Protein AF-A0A8C1ZQM3-F1 (afdb_monomer)

Solvent-accessible surface area (backbone atoms only — not comparable to full-atom values): 36961 Å² total; per-residue (Å²): 144,88,81,84,87,76,82,89,84,79,81,83,78,70,90,60,76,82,54,50,60,44,70,59,53,58,48,53,50,50,54,50,51,52,51,52,50,52,50,52,51,52,51,50,51,58,50,52,68,66,66,69,78,52,94,78,53,50,71,60,54,49,48,52,47,50,52,49,49,50,50,53,49,50,52,48,51,48,51,48,48,52,44,51,59,52,58,71,72,71,83,83,91,81,81,85,85,90,83,89,83,83,84,90,84,78,71,68,60,57,58,52,50,51,50,52,52,50,49,53,52,50,50,51,50,53,58,53,57,70,71,70,75,85,83,90,62,77,63,56,58,53,48,52,50,49,48,50,50,48,50,54,51,50,54,49,51,49,52,49,54,73,68,45,85,76,72,59,60,62,52,51,49,50,48,50,47,50,52,48,45,54,52,47,48,53,48,50,57,50,52,73,72,53,80,88,85,89,86,89,87,85,61,76,63,58,57,52,50,51,48,53,51,52,54,48,55,56,73,72,54,76,59,66,70,61,51,50,50,50,49,51,52,52,51,52,50,51,56,47,51,53,49,53,50,49,52,50,49,51,52,48,51,51,50,50,53,51,49,58,74,67,50,79,87,79,86,77,85,87,79,89,80,85,88,86,88,84,88,89,78,92,85,89,88,88,82,91,87,79,88,83,88,72,98,69,89,72,52,72,63,57,55,48,50,54,48,49,49,52,49,50,50,50,50,51,51,48,51,51,50,49,50,52,50,49,48,52,50,49,50,56,64,64,43,88,78,72,72,56,68,68,59,52,50,51,50,50,50,51,51,52,50,50,49,56,46,52,51,51,52,51,51,54,52,47,55,51,49,52,51,52,50,53,52,50,55,51,53,52,52,52,50,53,49,54,60,67,55,28,47,52,58,69,57,52,50,51,50,50,52,50,51,54,49,52,52,48,53,52,50,51,52,52,50,53,52,50,52,52,50,52,52,51,53,48,52,51,52,50,52,51,49,50,51,52,50,50,57,57,69,56,34,68,65,56,55,48,50,51,51,51,50,53,51,50,49,52,52,50,53,52,50,51,51,52,51,50,50,52,50,48,53,52,50,53,52,48,52,53,48,52,52,51,51,51,53,48,53,52,52,52,47,51,51,52,50,55,50,48,54,50,51,51,48,53,50,53,52,52,48,51,51,49,51,49,52,51,50,51,50,50,55,48,50,53,50,48,52,51,49,53,51,51,49,49,50,48,52,50,50,48,50,48,51,47,49,52,53,43,53,60,47,71,74,54,90,84,84,90,78,86,80,82,86,79,92,81,87,62,72,66,60,59,47,50,52,51,51,50,50,50,51,52,51,50,51,51,52,50,49,52,53,50,49,52,49,52,51,49,51,50,51,51,52,51,51,32,41,73,73,73,52,64,58,65,69,59,51,50,50,53,48,48,52,49,54,54,63,59,62,72,75,116

InterPro domains:
  IPR042420 Ankycorbin/UACA [PTHR24129] (107-630)

Sequence (634 aa):
MLEMFEKDDTDMQSSGPDFVPTTQYESLRREFEELQEKYSRAQASTEASSIAEDPGSEEKDQKALEEQLAQSQAELEELKEQMRLGVYSVEEAGVKPEGGFKSPEEGANLENQQLRARVQELEVELASKKTDGEGLSEGDNDTIQQLKQRVTELEAALQDREKGKEGDKENETVVSLKKRVEELEKALEQRKTSGHEEGEGTPVNGLQARVEELEWALKESVPRGKFEEVQVTLGLQLNQLDRERAEVATRLNKALLELERLRPSSHTGEDEDYEDPSESSEVSIASEHSLHLSPGGRTLEAIQEELEVARQEAAQALDSLCDERESRAQDALQLRDAVPLVKHQEVLSAVAQQLAQTEKELQAERALREKAQTELTRLESELQAVQKDSVSKQEHDKVKEELERSLEESRQSARAAQESLSEKETELKELRSQKALEQGLVSKEDHEAQRLSLQAEINTLTAQLGDLARKHEKTCTEVFQVQREALFNKSERQVAESQLETVKKQLADLQAESTHIHQLHQDIQDSQGLIKEKDRKITELSKEVFRLKEALGALTPPLGRSPSPPSSGIPGQQLALQNRVTTLTQQLQDWERKHKAVVSIYRSHLLAAVQGRMDEEVQALLLQILRISQKGQN

Radius of gyration: 103.71 Å; Cα contacts (8 Å, |Δi|>4): 33; chains: 1; bounding box: 229×121×296 Å

Mean predicted aligned error: 25.68 Å

Organism: Cyprinus carpio (NCBI:txid7962)

pLDDT: mean 74.96, std 20.36, range [24.86, 98.5]

Structure (mmCIF, N/CA/C/O backbone):
data_AF-A0A8C1ZQM3-F1
#
_entry.id   AF-A0A8C1ZQM3-F1
#
loop_
_atom_site.group_PDB
_atom_site.id
_atom_site.type_symbol
_atom_site.label_atom_id
_atom_site.label_alt_id
_atom_site.label_comp_id
_atom_site.label_asym_id
_atom_site.label_entity_id
_atom_site.label_seq_id
_atom_site.pdbx_PDB_ins_code
_atom_site.Cartn_x
_atom_site.Cartn_y
_atom_site.Cartn_z
_atom_site.occupancy
_atom_site.B_iso_or_equiv
_atom_site.auth_seq_id
_atom_site.auth_comp_id
_atom_site.auth_asym_id
_atom_site.auth_atom_id
_atom_site.pdbx_PDB_model_num
ATOM 1 N N . MET A 1 1 ? 6.496 -29.980 41.051 1.00 44.38 1 MET A N 1
ATO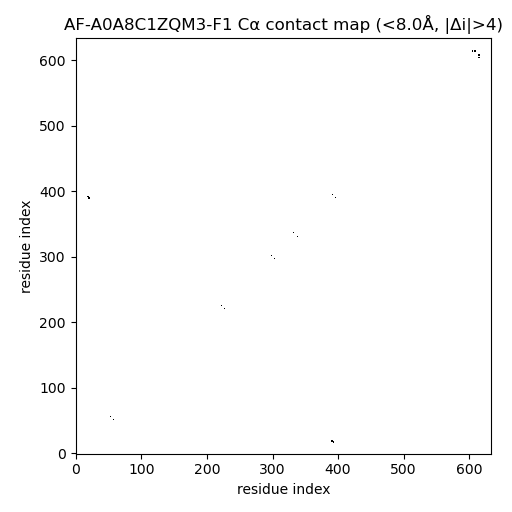M 2 C CA . MET A 1 1 ? 6.190 -29.446 42.393 1.00 44.38 1 MET A CA 1
ATOM 3 C C . MET A 1 1 ? 5.579 -28.065 42.239 1.00 44.38 1 MET A C 1
ATOM 5 O O . MET A 1 1 ? 6.286 -27.086 42.401 1.00 44.38 1 MET A O 1
ATOM 9 N N . LEU A 1 2 ? 4.308 -27.997 41.855 1.00 43.12 2 LEU A N 1
ATOM 10 C CA . LEU A 1 2 ? 3.485 -26.788 41.946 1.00 43.12 2 LEU A CA 1
ATOM 11 C C . LEU A 1 2 ? 2.028 -27.282 41.997 1.00 43.12 2 LEU A C 1
ATOM 13 O O . LEU A 1 2 ? 1.264 -27.168 41.048 1.00 43.12 2 LEU A O 1
ATOM 17 N N . GLU A 1 3 ? 1.724 -28.001 43.074 1.00 54.16 3 GLU A N 1
ATOM 18 C CA . GLU A 1 3 ? 0.361 -28.343 43.478 1.00 54.16 3 GLU A CA 1
ATOM 19 C C . GLU A 1 3 ? -0.032 -27.378 44.600 1.00 54.16 3 GLU A C 1
ATOM 21 O O . GLU A 1 3 ? 0.827 -26.981 45.389 1.00 54.16 3 GLU A O 1
ATOM 26 N N . MET A 1 4 ? -1.330 -27.075 44.674 1.00 45.69 4 MET A N 1
ATOM 27 C CA . MET A 1 4 ? -2.029 -26.302 45.711 1.00 45.69 4 MET A CA 1
ATOM 28 C C . MET A 1 4 ? -2.154 -24.787 45.481 1.00 45.69 4 MET A C 1
ATOM 30 O O . MET A 1 4 ? -1.571 -23.972 46.185 1.00 45.69 4 MET A O 1
ATOM 34 N N . PHE A 1 5 ? -3.030 -24.426 44.543 1.00 44.16 5 PHE A N 1
ATOM 35 C CA . PHE A 1 5 ? -3.957 -23.305 44.734 1.00 44.16 5 PHE A CA 1
ATOM 36 C C . PHE A 1 5 ? -5.374 -23.849 44.512 1.00 44.16 5 PHE A C 1
ATOM 38 O O . PHE A 1 5 ? -6.023 -23.594 43.500 1.00 44.16 5 PHE A O 1
ATOM 45 N N . GLU A 1 6 ? -5.805 -24.719 45.426 1.00 46.53 6 GLU A N 1
ATOM 46 C CA . GLU A 1 6 ? -7.207 -25.110 45.528 1.00 46.53 6 GLU A CA 1
ATOM 47 C C . GLU A 1 6 ? -7.975 -23.959 46.179 1.00 46.53 6 GLU A C 1
ATOM 49 O O . GLU A 1 6 ? -7.744 -23.628 47.333 1.00 46.53 6 GLU A O 1
ATOM 54 N N . LYS A 1 7 ? -8.836 -23.332 45.371 1.00 49.47 7 LYS A N 1
ATOM 55 C CA . LYS A 1 7 ? -10.182 -22.853 45.717 1.00 49.47 7 LYS A CA 1
ATOM 56 C C . LYS A 1 7 ? -10.430 -22.553 47.203 1.00 49.47 7 LYS A C 1
ATOM 58 O O . LYS A 1 7 ? -10.972 -23.395 47.911 1.00 49.47 7 LYS A O 1
ATOM 63 N N . ASP A 1 8 ? -10.185 -21.307 47.591 1.00 40.31 8 ASP A N 1
ATOM 64 C CA . ASP A 1 8 ? -10.932 -20.652 48.668 1.00 40.31 8 ASP A CA 1
ATOM 65 C C . ASP A 1 8 ? -12.037 -19.802 48.028 1.00 40.31 8 ASP A C 1
ATOM 67 O O . ASP A 1 8 ? -11.905 -18.596 47.859 1.00 40.31 8 ASP A O 1
ATOM 71 N N . ASP A 1 9 ? -13.120 -20.464 47.625 1.00 43.97 9 ASP A N 1
ATOM 72 C CA . ASP A 1 9 ? -14.396 -19.830 47.275 1.00 43.97 9 ASP A CA 1
ATOM 73 C C . ASP A 1 9 ? -15.491 -20.560 48.056 1.00 43.97 9 ASP A C 1
ATOM 75 O O . ASP A 1 9 ? -16.301 -21.305 47.503 1.00 43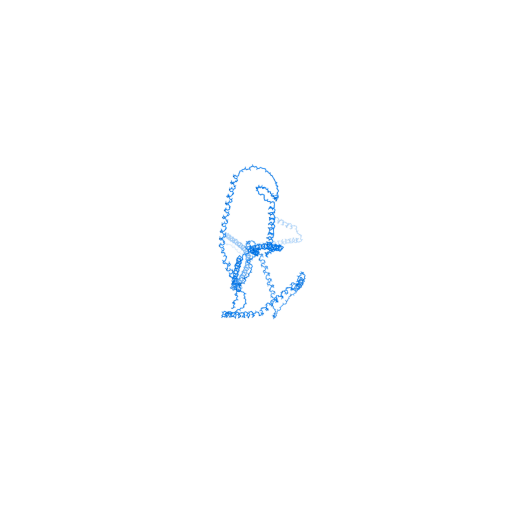.97 9 ASP A O 1
ATOM 79 N N . THR A 1 10 ? -15.485 -20.404 49.377 1.00 44.88 10 THR A N 1
ATOM 80 C CA . THR A 1 10 ? -16.580 -20.887 50.221 1.00 44.88 10 THR A CA 1
ATOM 81 C C . THR A 1 10 ? -16.919 -19.872 51.300 1.00 44.88 10 THR A C 1
ATOM 83 O O . THR A 1 10 ? -16.090 -19.508 52.127 1.00 44.88 10 THR A O 1
ATOM 86 N N . ASP A 1 11 ? -18.189 -19.473 51.259 1.00 41.88 11 ASP A N 1
ATOM 87 C CA . ASP A 1 11 ? -18.973 -18.838 52.312 1.00 41.88 11 ASP A CA 1
ATOM 88 C C . ASP A 1 11 ? -18.641 -17.396 52.703 1.00 41.88 11 ASP A C 1
ATOM 90 O O . ASP A 1 11 ? -18.382 -17.062 53.855 1.00 41.88 11 ASP A O 1
ATOM 94 N N . MET A 1 12 ? -18.897 -16.491 51.757 1.00 40.78 12 MET A N 1
ATOM 95 C CA . MET A 1 12 ? -19.548 -15.223 52.093 1.00 40.78 12 MET A CA 1
ATOM 96 C C . MET A 1 12 ? -21.067 -15.376 51.948 1.00 40.78 12 MET A C 1
ATOM 98 O O . MET A 1 12 ? -21.686 -14.809 51.048 1.00 40.78 12 MET A O 1
ATOM 102 N N . GLN A 1 13 ? -21.695 -16.129 52.858 1.00 42.25 13 GLN A N 1
ATOM 103 C CA . GLN A 1 13 ? -23.113 -15.915 53.158 1.00 42.25 13 GLN A CA 1
ATOM 104 C C . GLN A 1 13 ? -23.232 -14.593 53.921 1.00 42.25 13 GLN A C 1
ATOM 106 O O . GLN A 1 13 ? -23.438 -14.554 55.135 1.00 42.25 13 GLN A O 1
ATOM 111 N N . SER A 1 14 ? -23.067 -13.479 53.206 1.00 37.75 14 SER A N 1
ATOM 112 C CA . SER A 1 14 ? -23.489 -12.192 53.724 1.00 37.75 14 SER A CA 1
ATOM 113 C C . SER A 1 14 ? -25.001 -12.274 53.898 1.00 37.75 14 SER A C 1
ATOM 115 O O . SER A 1 14 ? -25.773 -12.407 52.949 1.00 37.75 14 SER A O 1
ATOM 117 N N . SER A 1 15 ? -25.427 -12.252 55.156 1.00 46.00 15 SER A N 1
ATOM 118 C CA . SER A 1 15 ? -26.815 -12.030 55.547 1.00 46.00 15 SER A CA 1
ATOM 119 C C . SER A 1 15 ? -27.160 -10.569 55.232 1.00 46.00 15 SER A C 1
ATOM 121 O O . SER A 1 15 ? -27.289 -9.735 56.123 1.00 46.00 15 SER A O 1
ATOM 123 N N . GLY A 1 16 ? -27.158 -10.226 53.945 1.00 54.53 16 GLY A N 1
ATOM 124 C CA . GLY A 1 16 ? -27.624 -8.948 53.434 1.00 54.53 16 GLY A CA 1
ATOM 125 C C . GLY A 1 16 ? -29.148 -8.967 53.316 1.00 54.53 16 GLY A C 1
ATOM 126 O O . GLY A 1 16 ? -29.727 -10.045 53.182 1.00 54.53 16 GLY A O 1
ATOM 127 N N . PRO A 1 17 ? -29.811 -7.802 53.387 1.00 51.34 17 PRO A N 1
ATOM 128 C CA . PRO A 1 17 ? -31.260 -7.720 53.240 1.00 51.34 17 PRO A CA 1
ATOM 129 C C . PRO A 1 17 ? -31.694 -8.368 51.915 1.00 51.34 17 PRO A C 1
ATOM 131 O O . PRO A 1 17 ? -31.040 -8.168 50.895 1.00 51.34 17 PRO A O 1
ATOM 134 N N . ASP A 1 18 ? -32.794 -9.129 51.932 1.00 55.91 18 ASP A N 1
ATOM 135 C CA . ASP A 1 18 ? -33.325 -9.948 50.818 1.00 55.91 18 ASP A CA 1
ATOM 136 C C . ASP A 1 18 ? -33.754 -9.156 49.561 1.00 55.91 18 ASP A C 1
ATOM 138 O O . ASP A 1 18 ? -34.402 -9.694 48.661 1.00 55.91 18 ASP A O 1
ATOM 142 N N . PHE A 1 19 ? -33.402 -7.875 49.484 1.00 57.03 19 PHE A N 1
ATOM 143 C CA . PHE A 1 19 ? -33.902 -6.941 48.496 1.00 57.03 19 PHE A CA 1
ATOM 144 C C . PHE A 1 19 ? -32.847 -5.914 48.085 1.00 57.03 19 PHE A C 1
ATOM 146 O O . PHE A 1 19 ? -32.255 -5.226 48.919 1.00 57.03 19 PHE A O 1
ATOM 153 N N . VAL A 1 20 ? -32.644 -5.802 46.770 1.00 66.50 20 VAL A N 1
ATOM 154 C CA . VAL A 1 20 ? -31.738 -4.834 46.141 1.00 66.50 20 VAL A CA 1
ATOM 155 C C . VAL A 1 20 ? -32.572 -3.673 45.575 1.00 66.50 20 VAL A C 1
ATOM 157 O O . VAL A 1 20 ? -33.525 -3.932 44.830 1.00 66.50 20 VAL A O 1
ATOM 160 N N . PRO A 1 21 ? -32.261 -2.406 45.911 1.00 72.94 21 PRO A N 1
ATOM 161 C CA . PRO A 1 21 ? -33.013 -1.245 45.430 1.00 72.94 21 PRO A CA 1
ATOM 162 C C . PRO A 1 21 ? -32.986 -1.102 43.899 1.00 72.94 21 PRO A C 1
ATOM 164 O O . PRO A 1 21 ? -31.917 -1.106 43.284 1.00 72.94 21 PRO A O 1
ATOM 167 N N . THR A 1 22 ? -34.152 -0.893 43.280 1.00 73.38 22 THR A N 1
ATOM 168 C CA . THR A 1 22 ? -34.308 -0.689 41.820 1.00 73.38 22 THR A CA 1
ATOM 169 C C . THR A 1 22 ? -33.505 0.487 41.265 1.00 73.38 22 THR A C 1
ATOM 171 O O . THR A 1 22 ? -33.043 0.433 40.128 1.00 73.38 22 THR A O 1
ATOM 174 N N . THR A 1 23 ? -33.244 1.517 42.069 1.00 79.31 23 THR A N 1
ATOM 175 C CA . THR A 1 23 ? -32.471 2.702 41.659 1.00 79.31 23 THR A CA 1
ATOM 176 C C . THR A 1 23 ? -31.041 2.376 41.223 1.00 79.31 23 THR A C 1
ATOM 178 O O . THR A 1 23 ? -30.511 3.018 40.315 1.00 79.31 23 THR A O 1
ATOM 181 N N . GLN A 1 24 ? -30.417 1.353 41.817 1.00 77.81 24 GLN A N 1
ATOM 182 C CA . GLN A 1 24 ? -29.083 0.894 41.416 1.00 77.81 24 GLN A CA 1
ATOM 183 C C . GLN A 1 24 ? -29.129 0.163 40.071 1.00 77.81 24 GLN A C 1
ATOM 185 O O . GLN A 1 24 ? -28.266 0.382 39.223 1.00 77.81 24 GLN A O 1
ATOM 190 N N . TYR A 1 25 ? -30.181 -0.626 39.840 1.00 78.56 25 TYR A N 1
ATOM 191 C CA . TYR A 1 25 ? -30.434 -1.296 38.564 1.00 78.56 25 TYR A CA 1
ATOM 192 C C . TYR A 1 25 ? -30.708 -0.305 37.431 1.00 78.56 25 TYR A C 1
ATOM 194 O O . TYR A 1 25 ? -30.172 -0.453 36.338 1.00 78.56 25 TYR A O 1
ATOM 202 N N . GLU A 1 26 ? -31.503 0.733 37.686 1.00 82.31 26 GLU A N 1
ATOM 203 C CA . GLU A 1 26 ? -31.797 1.779 36.702 1.00 82.31 26 GLU A CA 1
ATOM 204 C C . GLU A 1 26 ? -30.573 2.640 36.359 1.00 82.31 26 GLU A C 1
ATOM 206 O O . GLU A 1 26 ? -30.481 3.162 35.246 1.00 82.31 26 GLU A O 1
ATOM 211 N N . SER A 1 27 ? -29.629 2.801 37.293 1.00 86.19 27 SER A N 1
ATOM 212 C CA . SER A 1 27 ? -28.346 3.458 37.018 1.00 86.19 27 SER A CA 1
ATOM 213 C C . SER A 1 27 ? -27.443 2.567 36.166 1.00 86.19 27 SER A C 1
ATOM 215 O O . SER A 1 27 ? -27.001 2.995 35.104 1.00 86.19 27 SER A O 1
ATOM 217 N N . LEU A 1 28 ? -27.249 1.304 36.568 1.00 83.19 28 LEU A N 1
ATOM 218 C CA . LEU A 1 28 ? -26.432 0.340 35.822 1.00 83.19 28 LEU A CA 1
ATOM 219 C C . LEU A 1 28 ? -26.969 0.103 34.406 1.00 83.19 28 LEU A C 1
ATOM 221 O O . LEU A 1 28 ? -26.201 0.007 33.452 1.00 83.19 28 LEU A O 1
ATOM 225 N N . ARG A 1 29 ? -28.295 0.043 34.252 1.00 87.44 29 ARG A N 1
ATOM 226 C CA . ARG A 1 29 ? -28.951 -0.098 32.951 1.00 87.44 29 ARG A CA 1
ATOM 227 C C . ARG A 1 29 ? -28.683 1.101 32.044 1.00 87.44 29 ARG A C 1
ATOM 229 O O . ARG A 1 29 ? -28.392 0.900 30.870 1.00 87.44 29 ARG A O 1
ATOM 236 N N . ARG A 1 30 ? -28.741 2.329 32.573 1.00 90.69 30 ARG A N 1
ATOM 237 C CA . ARG A 1 30 ? -28.403 3.538 31.804 1.00 90.69 30 ARG A CA 1
ATOM 238 C C . ARG A 1 30 ? -26.936 3.555 31.383 1.00 90.69 30 ARG A C 1
ATOM 240 O O . ARG A 1 30 ? -26.645 3.858 30.233 1.00 90.69 30 ARG A O 1
ATOM 247 N N . GLU A 1 31 ? -26.026 3.177 32.275 1.00 90.94 31 GLU A N 1
ATOM 248 C CA . GLU A 1 31 ? -24.596 3.078 31.955 1.00 90.94 31 GLU A CA 1
ATOM 249 C C . GLU A 1 31 ? -24.317 2.015 30.882 1.00 90.94 31 GLU A C 1
ATOM 251 O O . GLU A 1 31 ? -23.510 2.236 29.976 1.00 90.94 31 GLU A O 1
ATOM 256 N N . PHE A 1 32 ? -25.021 0.881 30.937 1.00 88.56 32 PHE A N 1
ATOM 257 C CA . PHE A 1 32 ? -24.949 -0.159 29.914 1.00 88.56 32 PHE A CA 1
ATOM 258 C C . PHE A 1 32 ? -25.487 0.323 28.557 1.00 88.56 32 PHE A C 1
ATOM 260 O O . PHE A 1 32 ? -24.835 0.111 27.534 1.00 88.56 32 PHE A O 1
ATOM 267 N N . GLU A 1 33 ? -26.631 1.012 28.537 1.00 92.62 33 GLU A N 1
ATOM 268 C CA . GLU A 1 33 ? -27.207 1.599 27.319 1.00 92.62 33 GLU A CA 1
ATOM 269 C C . GLU A 1 33 ? -26.264 2.658 26.704 1.00 92.62 33 GLU A C 1
ATOM 271 O O . GLU A 1 33 ? -26.031 2.644 25.494 1.00 92.62 33 GLU A O 1
ATOM 276 N N . GLU A 1 34 ? -25.617 3.502 27.518 1.00 91.69 34 GLU A N 1
ATOM 277 C CA . GLU A 1 34 ? -24.593 4.452 27.047 1.00 91.69 34 GLU A CA 1
ATOM 278 C C . GLU A 1 34 ? -23.354 3.758 26.459 1.00 91.69 34 GLU A C 1
ATOM 280 O O . GLU A 1 34 ? -22.787 4.213 25.460 1.00 91.69 34 GLU A O 1
ATOM 285 N N . LEU A 1 35 ? -22.895 2.665 27.074 1.00 88.19 35 LEU A N 1
ATOM 286 C CA . LEU A 1 35 ? -21.784 1.859 26.560 1.00 88.19 35 LEU A CA 1
ATOM 287 C C . LEU A 1 35 ? -22.149 1.189 25.231 1.00 88.19 35 LEU A C 1
ATOM 289 O O . LEU A 1 35 ? -21.333 1.180 24.307 1.00 88.19 35 LEU A O 1
ATOM 293 N N . GLN A 1 36 ? -23.377 0.687 25.105 1.00 89.81 36 GLN A N 1
ATOM 294 C CA . GLN A 1 36 ? -23.887 0.086 23.876 1.00 89.81 36 GLN A CA 1
ATOM 295 C C . GLN A 1 36 ? -24.012 1.117 22.744 1.00 89.81 36 GLN A C 1
ATOM 297 O O . GLN A 1 36 ? -23.660 0.821 21.598 1.00 89.81 36 GLN A O 1
ATOM 302 N N . GLU A 1 37 ? -24.440 2.344 23.046 1.00 90.88 37 GLU A N 1
ATOM 303 C CA . GLU A 1 37 ? -24.480 3.441 22.075 1.00 90.88 37 GLU A CA 1
ATOM 304 C C . GLU A 1 37 ? -23.067 3.833 21.617 1.00 90.88 37 GLU A C 1
ATOM 306 O O . GLU A 1 37 ? -22.819 3.980 20.418 1.00 90.88 37 GLU A O 1
ATOM 311 N N . LYS A 1 38 ? -22.104 3.929 22.545 1.00 89.19 38 LYS A N 1
ATOM 312 C CA . LYS A 1 38 ? -20.691 4.198 22.222 1.00 89.19 38 LYS A CA 1
ATOM 313 C C . LYS A 1 38 ? -20.088 3.106 21.341 1.00 89.19 38 LYS A C 1
ATOM 315 O O . LYS A 1 38 ? -19.413 3.431 20.365 1.00 89.19 38 LYS A O 1
ATOM 320 N N . TYR A 1 39 ? -20.359 1.837 21.643 1.00 86.50 39 TYR A N 1
ATOM 321 C CA . TYR A 1 39 ? -19.918 0.710 20.821 1.00 86.50 39 TYR A CA 1
ATOM 322 C C . TYR A 1 39 ? -20.530 0.765 19.416 1.00 86.50 39 TYR A C 1
ATOM 324 O O . TYR A 1 39 ? -19.806 0.695 18.427 1.00 86.50 39 TYR A O 1
ATOM 332 N N . SER A 1 40 ? -21.841 1.004 19.320 1.00 87.50 40 SER A N 1
ATOM 333 C CA . SER A 1 40 ? -22.546 1.130 18.036 1.00 87.50 40 SER A CA 1
ATOM 334 C C . SER A 1 40 ? -22.015 2.299 17.206 1.00 87.50 40 SER A C 1
ATOM 336 O O . SER A 1 40 ? -21.873 2.196 15.992 1.00 87.50 40 SER A O 1
ATOM 338 N N . ARG A 1 41 ? -21.662 3.413 17.855 1.00 87.12 41 ARG A N 1
ATOM 339 C CA . ARG A 1 41 ? -21.066 4.580 17.198 1.00 87.12 41 ARG A CA 1
ATOM 340 C C . ARG A 1 41 ? -19.653 4.292 16.699 1.00 87.12 41 ARG A C 1
ATOM 342 O O . ARG A 1 41 ? -19.310 4.719 15.599 1.00 87.12 41 ARG A O 1
ATOM 349 N N . ALA A 1 42 ? -18.850 3.566 17.475 1.00 80.81 42 ALA A N 1
ATOM 350 C CA . ALA A 1 42 ? -17.518 3.130 17.064 1.00 80.81 42 ALA A CA 1
ATOM 351 C C . ALA A 1 42 ? -17.602 2.172 15.866 1.00 80.81 42 ALA A C 1
ATOM 353 O O . ALA A 1 42 ? -16.910 2.385 14.874 1.00 80.81 42 ALA A O 1
ATOM 354 N N . GLN A 1 43 ? -18.524 1.207 15.908 1.00 82.94 43 GLN A N 1
ATOM 355 C CA . GLN A 1 43 ? -18.771 0.273 14.812 1.00 82.94 43 GLN A CA 1
ATOM 356 C C . GLN A 1 43 ? -19.271 0.985 13.545 1.00 82.94 43 GLN A C 1
ATOM 358 O O . GLN A 1 43 ? -18.731 0.778 12.460 1.00 82.94 43 GLN A O 1
ATOM 363 N N . ALA A 1 44 ? -20.229 1.906 13.677 1.00 80.44 44 ALA A N 1
ATOM 364 C CA . ALA A 1 44 ? -20.703 2.720 12.561 1.00 80.44 44 ALA A CA 1
ATOM 365 C C . ALA A 1 44 ? -19.603 3.629 11.993 1.00 80.44 44 ALA A C 1
ATOM 367 O O . ALA A 1 44 ? -19.591 3.890 10.798 1.00 80.44 44 ALA A O 1
ATOM 368 N N . SER A 1 45 ? -18.656 4.091 12.816 1.00 77.38 45 SER A N 1
ATOM 369 C CA . SER A 1 45 ? -17.506 4.878 12.348 1.00 77.38 45 SER A CA 1
ATOM 370 C C . SER A 1 45 ? -16.517 4.015 11.563 1.00 77.38 45 SER A C 1
ATOM 372 O O . SER A 1 45 ? -16.000 4.456 10.540 1.00 77.38 45 SER A O 1
ATOM 374 N N . THR A 1 46 ? -16.296 2.769 11.989 1.00 71.38 46 THR A N 1
ATOM 375 C CA . THR A 1 46 ? -15.465 1.813 11.244 1.00 71.38 46 THR A CA 1
ATOM 376 C C . THR A 1 46 ? -16.122 1.354 9.940 1.00 71.38 46 THR A C 1
ATOM 378 O O . THR A 1 46 ? -15.433 1.227 8.935 1.00 71.38 46 THR A O 1
ATOM 381 N N . GLU A 1 47 ? -17.447 1.174 9.921 1.00 71.75 47 GLU A N 1
ATOM 382 C CA . GLU A 1 47 ? -18.202 0.787 8.719 1.00 71.75 47 GLU A CA 1
ATOM 383 C C . GLU A 1 47 ? -18.414 1.968 7.755 1.00 71.75 47 GLU A C 1
ATOM 385 O O . GLU A 1 47 ? -18.312 1.813 6.543 1.00 71.75 47 GLU A O 1
ATOM 390 N N . ALA A 1 48 ? -18.633 3.188 8.254 1.00 65.00 48 ALA A N 1
ATOM 391 C CA . ALA A 1 48 ? -18.696 4.383 7.408 1.00 65.00 48 ALA A CA 1
ATOM 392 C C . ALA A 1 48 ? -17.335 4.705 6.768 1.00 65.00 48 ALA A C 1
ATOM 394 O O . ALA A 1 48 ? -17.291 5.194 5.641 1.00 65.00 48 ALA A O 1
ATOM 395 N N . SER A 1 49 ? -16.232 4.384 7.454 1.00 58.72 49 SER A N 1
ATOM 396 C CA . SER A 1 49 ? -14.881 4.474 6.894 1.00 58.72 49 SER A CA 1
ATOM 397 C C . SER A 1 49 ? -14.593 3.407 5.834 1.00 58.72 49 SER A C 1
ATOM 399 O O . SER A 1 49 ? -13.670 3.606 5.051 1.00 58.72 49 SER A O 1
ATOM 401 N N . SER A 1 50 ? -15.335 2.295 5.796 1.00 53.31 50 SER A N 1
ATOM 402 C CA . SER A 1 50 ? -15.179 1.254 4.770 1.00 53.31 50 SER A CA 1
ATOM 403 C C . SER A 1 50 ? -16.174 1.380 3.610 1.00 53.31 50 SER A C 1
ATOM 405 O O . SER A 1 50 ? -15.933 0.820 2.548 1.00 53.31 50 SER A O 1
ATOM 407 N N . ILE A 1 51 ? -17.276 2.121 3.784 1.00 51.81 51 ILE A N 1
ATOM 408 C CA . ILE A 1 51 ? -18.326 2.319 2.763 1.00 51.81 51 ILE A CA 1
ATOM 409 C C . ILE A 1 51 ? -18.092 3.568 1.891 1.00 51.81 51 ILE A C 1
ATOM 411 O O . ILE A 1 51 ? -18.690 3.691 0.823 1.00 51.81 51 ILE A O 1
ATOM 415 N N . ALA A 1 52 ? -17.199 4.478 2.287 1.00 47.31 52 ALA A N 1
ATOM 416 C CA . ALA A 1 52 ? -16.794 5.628 1.476 1.00 47.31 52 ALA A CA 1
ATOM 417 C C . ALA A 1 52 ? -15.729 5.268 0.412 1.00 47.31 52 ALA A C 1
ATOM 419 O O . ALA A 1 52 ? -14.731 5.968 0.275 1.00 47.31 52 ALA A O 1
ATOM 420 N N . GLU A 1 53 ? -15.941 4.192 -0.351 1.00 46.78 53 GLU A N 1
ATOM 421 C CA . GLU A 1 53 ? -15.206 3.939 -1.599 1.00 46.78 53 GLU A CA 1
ATOM 422 C C . GLU A 1 53 ? -15.852 4.766 -2.729 1.00 46.78 53 GLU A C 1
ATOM 424 O O . GLU A 1 53 ? -16.723 4.296 -3.465 1.00 46.78 53 GLU A O 1
ATOM 429 N N . ASP A 1 54 ? -15.465 6.043 -2.833 1.00 40.78 54 ASP A N 1
ATOM 430 C CA . ASP A 1 54 ? -15.663 6.861 -4.036 1.00 40.78 54 ASP A CA 1
ATOM 431 C C . ASP A 1 54 ? -14.344 6.863 -4.836 1.00 40.78 54 ASP A C 1
ATOM 433 O O . ASP A 1 54 ? -13.370 7.494 -4.411 1.00 40.78 54 ASP A O 1
ATOM 437 N N . PRO A 1 55 ? -14.266 6.200 -6.008 1.00 49.72 55 PRO A N 1
ATOM 438 C CA . PRO A 1 55 ? -13.010 5.984 -6.738 1.00 49.72 55 PRO A CA 1
ATOM 439 C C . PRO A 1 55 ? -12.399 7.266 -7.345 1.00 49.72 55 PRO A C 1
ATOM 441 O O . PRO A 1 55 ? -11.445 7.199 -8.118 1.00 49.72 55 PRO A O 1
ATOM 444 N N . GLY A 1 56 ? -12.953 8.444 -7.036 1.00 47.62 56 GLY A N 1
ATOM 445 C CA . GLY A 1 56 ? -12.458 9.753 -7.464 1.00 47.62 56 GLY A CA 1
ATOM 446 C C . GLY A 1 56 ? -11.817 10.614 -6.366 1.00 47.62 56 GLY A C 1
ATOM 447 O O . GLY A 1 56 ? -11.095 11.555 -6.707 1.00 47.62 56 GLY A O 1
ATOM 448 N N . SER A 1 57 ? -12.044 10.334 -5.075 1.00 46.16 57 SER A N 1
ATOM 449 C CA . SER A 1 57 ? -11.387 11.053 -3.963 1.00 46.16 57 SER A CA 1
ATOM 450 C C . SER A 1 57 ? -10.118 10.354 -3.477 1.00 46.16 57 SER A C 1
ATOM 452 O O . SER A 1 57 ? -9.223 11.010 -2.939 1.00 46.16 57 SER A O 1
ATOM 454 N N . GLU A 1 58 ? -9.990 9.056 -3.765 1.00 48.81 58 GLU A N 1
ATOM 455 C CA . GLU A 1 58 ? -8.854 8.230 -3.366 1.00 48.81 58 GLU A CA 1
ATOM 456 C C . GLU A 1 58 ? -7.507 8.770 -3.856 1.00 48.81 58 GLU A C 1
ATOM 458 O O . GLU A 1 58 ? -6.563 8.754 -3.089 1.00 48.81 58 GLU A O 1
ATOM 463 N N . GLU A 1 59 ? -7.376 9.352 -5.052 1.00 53.62 59 GLU A N 1
ATOM 464 C CA . GLU A 1 59 ? -6.066 9.875 -5.490 1.00 53.62 59 GLU A CA 1
ATOM 465 C C . GLU A 1 59 ? -5.604 11.124 -4.723 1.00 53.62 59 GLU A C 1
ATOM 467 O O . GLU A 1 59 ? -4.401 11.392 -4.643 1.00 53.62 59 GLU A O 1
ATOM 472 N N . LYS A 1 60 ? -6.532 11.931 -4.194 1.00 54.97 60 LYS A N 1
ATOM 473 C CA . LYS A 1 60 ? -6.182 13.123 -3.407 1.00 54.97 60 LYS A CA 1
ATOM 474 C C . LYS A 1 60 ? -5.942 12.767 -1.951 1.00 54.97 60 LYS A C 1
ATOM 476 O O . LYS A 1 60 ? -4.972 13.260 -1.379 1.00 54.97 60 LYS A O 1
ATOM 481 N N . ASP A 1 61 ? -6.763 11.881 -1.401 1.00 59.88 61 ASP A N 1
ATOM 482 C CA . ASP A 1 61 ? -6.622 11.434 -0.020 1.00 59.88 61 ASP A CA 1
ATOM 483 C C . ASP A 1 61 ? -5.460 10.440 0.128 1.00 59.88 61 ASP A C 1
ATOM 485 O O . ASP A 1 61 ? -4.718 10.543 1.095 1.00 59.88 61 ASP A O 1
ATOM 489 N N . GLN A 1 62 ? -5.180 9.577 -0.860 1.00 63.12 62 GLN A N 1
ATOM 490 C CA . GLN A 1 62 ? -3.976 8.728 -0.882 1.00 63.12 62 GLN A CA 1
ATOM 491 C C . GLN A 1 62 ? -2.702 9.548 -1.033 1.00 63.12 62 GLN A C 1
ATOM 493 O O . GLN A 1 62 ? -1.723 9.221 -0.380 1.00 63.12 62 GLN A O 1
ATOM 498 N N . LYS A 1 63 ? -2.696 10.631 -1.823 1.00 69.31 63 LYS A N 1
ATOM 499 C CA . LYS A 1 63 ? -1.531 11.531 -1.889 1.00 69.31 63 LYS A CA 1
ATOM 500 C C . LYS A 1 63 ? -1.328 12.298 -0.592 1.00 69.31 63 LYS A C 1
ATOM 502 O O . LYS A 1 63 ? -0.196 12.411 -0.144 1.00 69.31 63 LYS A O 1
ATOM 507 N N . ALA A 1 64 ? -2.403 12.789 0.026 1.00 76.38 64 ALA A N 1
ATOM 508 C CA . ALA A 1 64 ? -2.320 13.447 1.326 1.00 76.38 64 ALA A CA 1
ATOM 509 C C . ALA A 1 64 ? -1.867 12.471 2.426 1.00 76.38 64 ALA A C 1
ATOM 511 O O . ALA A 1 64 ? -1.050 12.836 3.267 1.00 76.38 64 ALA A O 1
ATOM 512 N N . LEU A 1 65 ? -2.338 11.221 2.388 1.00 76.50 65 LEU A N 1
ATOM 513 C CA . LEU A 1 65 ? -1.920 10.155 3.296 1.00 76.50 65 LEU A CA 1
ATOM 514 C C . LEU A 1 65 ? -0.492 9.678 3.011 1.00 76.50 65 LEU A C 1
ATOM 516 O O . LEU A 1 65 ? 0.238 9.449 3.962 1.00 76.50 65 LEU A O 1
ATOM 520 N N . GLU A 1 66 ? -0.049 9.575 1.754 1.00 79.88 66 GLU A N 1
ATOM 521 C CA . GLU A 1 66 ? 1.349 9.282 1.392 1.00 79.88 66 GLU A CA 1
ATOM 522 C C . GLU A 1 66 ? 2.282 10.398 1.852 1.00 79.88 66 GLU A C 1
ATOM 524 O O . GLU A 1 66 ? 3.368 10.121 2.353 1.00 79.88 66 GLU A O 1
ATOM 529 N N . GLU A 1 67 ? 1.863 11.656 1.724 1.00 84.56 67 GLU A N 1
ATOM 530 C CA . GLU A 1 67 ? 2.641 12.810 2.163 1.00 84.56 67 GLU A CA 1
ATOM 531 C C . GLU A 1 67 ? 2.696 12.882 3.698 1.00 84.56 67 GLU A C 1
ATOM 533 O O . GLU A 1 67 ? 3.767 13.110 4.256 1.00 84.56 67 GLU A O 1
ATOM 538 N N . GLN A 1 68 ? 1.598 12.569 4.399 1.00 84.31 68 GLN A N 1
ATOM 539 C CA . GLN A 1 68 ? 1.576 12.408 5.861 1.00 84.31 68 GLN A CA 1
ATOM 540 C C . GLN A 1 68 ? 2.373 11.186 6.338 1.00 84.31 68 GLN A C 1
ATOM 542 O O . GLN A 1 68 ? 3.007 11.220 7.394 1.00 84.31 68 GLN A O 1
ATOM 547 N N . LEU A 1 69 ? 2.378 10.100 5.572 1.00 86.81 69 LEU A N 1
ATOM 548 C CA . LEU A 1 69 ? 3.138 8.893 5.879 1.00 86.81 69 LEU A CA 1
ATOM 549 C C . LEU A 1 69 ? 4.633 9.122 5.635 1.00 86.81 69 LEU A C 1
ATOM 551 O O . LEU A 1 69 ? 5.446 8.703 6.449 1.00 86.81 69 LEU A O 1
ATOM 555 N N . ALA A 1 70 ? 5.004 9.873 4.598 1.00 86.75 70 ALA A N 1
ATOM 556 C CA . ALA A 1 70 ? 6.375 10.319 4.366 1.00 86.75 70 ALA A CA 1
ATOM 557 C C . ALA A 1 70 ? 6.846 11.313 5.440 1.00 86.75 70 ALA A C 1
ATOM 559 O O . ALA A 1 70 ? 7.975 11.203 5.914 1.00 86.75 70 ALA A O 1
ATOM 560 N N . GLN A 1 71 ? 5.984 12.244 5.865 1.00 89.31 71 GLN A N 1
ATOM 561 C CA . GLN A 1 71 ? 6.275 13.179 6.958 1.00 89.31 71 GLN A CA 1
ATOM 562 C C . GLN A 1 71 ? 6.452 12.443 8.288 1.00 89.31 71 GLN A C 1
ATOM 564 O O . GLN A 1 71 ? 7.480 12.606 8.933 1.00 89.31 71 GLN A O 1
ATOM 569 N N . SER A 1 72 ? 5.527 11.556 8.657 1.00 80.81 72 SER A N 1
ATOM 570 C CA . SER A 1 72 ? 5.641 10.769 9.893 1.00 80.81 72 SER A CA 1
ATOM 571 C C . SER A 1 72 ? 6.800 9.770 9.861 1.00 80.81 72 SER A C 1
ATOM 573 O O . SER A 1 72 ? 7.408 9.514 10.897 1.00 80.81 72 SER A O 1
ATOM 575 N N . GLN A 1 73 ? 7.167 9.231 8.692 1.00 83.38 73 GLN A N 1
ATOM 576 C CA . GLN A 1 73 ? 8.380 8.424 8.526 1.00 83.38 73 GLN A CA 1
ATOM 577 C C . GLN A 1 73 ? 9.656 9.254 8.671 1.00 83.38 73 GLN A C 1
ATOM 579 O O . GLN A 1 73 ? 10.604 8.775 9.289 1.00 83.38 73 GLN A O 1
ATOM 584 N N . ALA A 1 74 ? 9.684 10.480 8.143 1.00 86.00 74 ALA A N 1
ATOM 585 C CA . ALA A 1 74 ? 10.802 11.400 8.323 1.00 86.00 74 ALA A CA 1
ATOM 586 C C . ALA A 1 74 ? 10.940 11.826 9.791 1.00 86.00 74 ALA A C 1
ATOM 588 O O . ALA A 1 74 ? 12.040 11.773 10.326 1.00 86.00 74 ALA A O 1
ATOM 589 N N . GLU A 1 75 ? 9.831 12.138 10.465 1.00 89.38 75 GLU A N 1
ATOM 590 C CA . GLU A 1 75 ? 9.799 12.430 11.902 1.00 89.38 75 GLU A CA 1
ATOM 591 C C . GLU A 1 75 ? 10.226 11.219 12.740 1.00 89.38 75 GLU A C 1
ATOM 593 O O . GLU A 1 75 ? 10.944 11.379 13.720 1.00 89.38 75 GLU A O 1
ATOM 598 N N . LEU A 1 76 ? 9.848 9.993 12.354 1.00 81.69 76 LEU A N 1
ATOM 599 C CA . LEU A 1 76 ? 10.298 8.766 13.019 1.00 81.69 76 LEU A CA 1
ATOM 600 C C . LEU A 1 76 ? 11.781 8.485 12.796 1.00 81.69 76 LEU A C 1
ATOM 602 O O . LEU A 1 76 ? 12.435 7.993 13.712 1.00 81.69 76 LEU A O 1
ATOM 606 N N . GLU A 1 77 ? 12.314 8.739 11.603 1.00 85.06 77 GLU A N 1
ATOM 607 C CA . GLU A 1 77 ? 13.753 8.637 11.353 1.00 85.06 77 GLU A CA 1
ATOM 608 C C . GLU A 1 77 ? 14.516 9.732 12.099 1.00 85.06 77 GLU A C 1
ATOM 610 O O . GLU A 1 77 ? 15.537 9.429 12.706 1.00 85.06 77 GLU A O 1
ATOM 615 N N . GLU A 1 78 ? 13.978 10.949 12.191 1.00 84.81 78 GLU A N 1
ATOM 616 C CA . GLU A 1 78 ? 14.542 12.019 13.014 1.00 84.81 78 GLU A CA 1
ATOM 617 C C . GLU A 1 78 ? 14.505 11.652 14.505 1.00 84.81 78 GLU A C 1
ATOM 619 O O . GLU A 1 78 ? 15.517 11.774 15.186 1.00 84.81 78 GLU A O 1
ATOM 624 N N . LEU A 1 79 ? 13.402 11.099 15.018 1.00 77.06 79 LEU A N 1
ATOM 625 C CA . LEU A 1 79 ? 13.291 10.593 16.393 1.00 77.06 79 LEU A CA 1
ATOM 626 C C . LEU A 1 79 ? 14.185 9.378 16.644 1.00 77.06 79 LEU A C 1
ATOM 628 O O . LEU A 1 79 ? 14.721 9.231 17.740 1.00 77.06 79 LEU A O 1
ATOM 632 N N . LYS A 1 80 ? 14.378 8.501 15.656 1.00 74.31 80 LYS A N 1
ATOM 633 C CA . LYS A 1 80 ? 15.341 7.394 15.734 1.00 74.31 80 LYS A CA 1
ATOM 634 C C . LYS A 1 80 ? 16.771 7.894 15.688 1.00 74.31 80 LYS A C 1
ATOM 636 O O . LYS A 1 80 ? 17.618 7.277 16.321 1.00 74.31 80 LYS A O 1
ATOM 641 N N . GLU A 1 81 ? 17.063 8.962 14.960 1.00 76.81 81 GLU A N 1
ATOM 642 C CA . GLU A 1 81 ? 18.381 9.582 14.906 1.00 76.81 81 GLU A CA 1
ATOM 643 C C . GLU A 1 81 ? 18.655 10.368 16.193 1.00 76.81 81 GLU A C 1
ATOM 645 O O . GLU A 1 81 ? 19.721 10.208 16.776 1.00 76.81 81 GLU A O 1
ATOM 650 N N . GLN A 1 82 ? 17.661 11.068 16.742 1.00 72.31 82 GLN A N 1
ATOM 651 C CA . GLN A 1 82 ? 17.687 11.675 18.075 1.00 72.31 82 GLN A CA 1
ATOM 652 C C . GLN A 1 82 ? 17.805 10.620 19.182 1.00 72.31 82 GLN A C 1
ATOM 654 O O . GLN A 1 82 ? 18.580 10.810 20.114 1.00 72.31 82 GLN A O 1
ATOM 659 N N . MET A 1 83 ? 17.122 9.475 19.077 1.00 66.75 83 MET A N 1
ATOM 660 C CA . MET A 1 83 ? 17.337 8.336 19.974 1.00 66.75 83 MET A CA 1
ATOM 661 C C . MET A 1 83 ? 18.702 7.710 19.753 1.00 66.75 83 MET A C 1
ATOM 663 O O . MET A 1 83 ? 19.333 7.340 20.720 1.00 66.75 83 MET A O 1
ATOM 667 N N . ARG A 1 84 ? 19.201 7.589 18.524 1.00 72.88 84 ARG A N 1
ATOM 668 C CA . ARG A 1 84 ? 20.541 7.057 18.257 1.00 72.88 84 ARG A CA 1
ATOM 669 C C . ARG A 1 84 ? 21.594 7.966 18.895 1.00 72.88 84 ARG A C 1
ATOM 671 O O . ARG A 1 84 ? 22.464 7.481 19.603 1.00 72.88 84 ARG A O 1
ATOM 678 N N . LEU A 1 85 ? 21.465 9.279 18.734 1.00 61.97 85 LEU A N 1
ATOM 679 C CA . LEU A 1 85 ? 22.331 10.292 19.342 1.00 61.97 85 LEU A CA 1
ATOM 680 C C . LEU A 1 85 ? 22.147 10.388 20.872 1.00 61.97 85 LEU A C 1
ATOM 682 O O . LEU A 1 85 ? 23.118 10.625 21.591 1.00 61.97 85 LEU A O 1
ATOM 686 N N . GLY A 1 86 ? 20.938 10.135 21.384 1.00 54.62 86 GLY A N 1
ATOM 687 C CA . GLY A 1 86 ? 20.626 10.051 22.815 1.00 54.62 86 GLY A CA 1
ATOM 688 C C . GLY A 1 86 ? 21.093 8.749 23.479 1.00 54.62 86 GLY A C 1
ATOM 689 O O . GLY A 1 86 ? 21.554 8.771 24.616 1.00 54.62 86 GLY A O 1
ATOM 690 N N . VAL A 1 87 ? 21.058 7.627 22.755 1.00 45.38 87 VAL A N 1
ATOM 691 C CA . VAL A 1 87 ? 21.523 6.294 23.180 1.00 45.38 87 VAL A CA 1
ATOM 692 C C . VAL A 1 87 ? 23.049 6.204 23.099 1.00 45.38 87 VAL A C 1
ATOM 694 O O . VAL A 1 87 ? 23.654 5.495 23.893 1.00 45.38 87 VAL A O 1
ATOM 697 N N . TYR A 1 88 ? 23.703 7.010 22.257 1.00 38.75 88 TYR A N 1
ATOM 698 C CA . TYR A 1 88 ? 25.162 7.178 22.294 1.00 38.75 88 TYR A CA 1
ATOM 699 C C . TYR A 1 88 ? 25.668 8.157 23.372 1.00 38.75 88 TYR A C 1
ATOM 701 O O . TYR A 1 88 ? 26.874 8.374 23.459 1.00 38.75 88 TYR A O 1
ATOM 709 N N . SER A 1 89 ? 24.802 8.722 24.227 1.00 51.12 89 SER A N 1
ATOM 710 C CA . SER A 1 89 ? 25.230 9.588 25.345 1.00 51.12 89 SER A CA 1
ATOM 711 C C . SER A 1 89 ? 25.126 8.953 26.736 1.00 51.12 89 SER A C 1
ATOM 713 O O . SER A 1 89 ? 25.490 9.597 27.721 1.00 51.12 89 SER A O 1
ATOM 715 N N . VAL A 1 90 ? 24.702 7.690 26.849 1.00 44.44 90 VAL A N 1
ATOM 716 C CA . VAL A 1 90 ? 24.722 6.946 28.119 1.00 44.44 90 VAL A CA 1
ATOM 717 C C . VAL A 1 90 ? 25.140 5.502 27.859 1.00 44.44 90 VAL A C 1
ATOM 719 O O . VAL A 1 90 ? 24.298 4.625 27.766 1.00 44.44 90 VAL A O 1
ATOM 722 N N . GLU A 1 91 ? 26.447 5.296 27.691 1.00 39.72 91 GLU A N 1
ATOM 723 C CA . GLU A 1 91 ? 27.239 4.137 28.144 1.00 39.72 91 GLU A CA 1
ATOM 724 C C . GLU A 1 91 ? 28.541 4.073 27.337 1.00 39.72 91 GLU A C 1
ATOM 726 O O . GLU A 1 91 ? 28.626 3.396 26.325 1.00 39.72 91 GLU A O 1
ATOM 731 N N . GLU A 1 92 ? 29.576 4.778 27.801 1.00 32.72 92 GLU A N 1
ATOM 732 C CA . GLU A 1 92 ? 30.965 4.326 27.630 1.00 32.72 92 GLU A CA 1
ATOM 733 C C . GLU A 1 92 ? 31.884 5.055 28.622 1.00 32.72 92 GLU A C 1
ATOM 735 O O . GLU A 1 92 ? 32.700 5.922 28.307 1.00 32.72 92 GLU A O 1
ATOM 740 N N . ALA A 1 93 ? 31.743 4.683 29.896 1.00 39.81 93 ALA A N 1
ATOM 741 C CA . ALA A 1 93 ? 32.820 4.838 30.856 1.00 39.81 93 ALA A CA 1
ATOM 742 C C . ALA A 1 93 ? 33.787 3.656 30.692 1.00 39.81 93 ALA A C 1
ATOM 744 O O . ALA A 1 93 ? 33.584 2.589 31.263 1.00 39.81 93 ALA A O 1
ATOM 745 N N . GLY A 1 94 ? 34.871 3.887 29.949 1.00 38.75 94 GLY A N 1
ATOM 746 C CA . GLY A 1 94 ? 36.119 3.139 30.090 1.00 38.75 94 GLY A CA 1
ATOM 747 C C . GLY A 1 94 ? 36.503 2.256 28.906 1.00 38.75 94 GLY A C 1
ATOM 748 O O . GLY A 1 94 ? 36.135 1.092 28.862 1.00 38.75 94 GLY A O 1
ATOM 749 N N . VAL A 1 95 ? 37.357 2.787 28.025 1.00 35.84 95 VAL A N 1
ATOM 750 C CA . VAL A 1 95 ? 38.736 2.323 27.744 1.00 35.84 95 VAL A CA 1
ATOM 751 C C . VAL A 1 95 ? 39.287 3.148 26.560 1.00 35.84 95 VAL A C 1
ATOM 753 O O . VAL A 1 95 ? 38.699 3.214 25.490 1.00 35.84 95 VAL A O 1
ATOM 756 N N . LYS A 1 96 ? 40.432 3.813 26.769 1.00 38.28 96 LYS A N 1
ATOM 757 C CA . LYS A 1 96 ? 41.302 4.398 25.718 1.00 38.28 96 LYS A CA 1
ATOM 758 C C . LYS A 1 96 ? 42.080 3.263 25.008 1.00 38.28 96 LYS A C 1
ATOM 760 O O . LYS A 1 96 ? 42.335 2.281 25.706 1.00 38.28 96 LYS A O 1
ATOM 765 N N . PRO A 1 97 ? 42.590 3.388 23.752 1.00 46.81 97 PRO A N 1
ATOM 766 C CA . PRO A 1 97 ? 43.259 4.600 23.247 1.00 46.81 97 PRO A CA 1
ATOM 767 C C . PRO A 1 97 ? 43.163 4.947 21.732 1.00 46.81 97 PRO A C 1
ATOM 769 O O . PRO A 1 97 ? 42.842 4.126 20.888 1.00 46.81 97 PRO A O 1
ATOM 772 N N . GLU A 1 98 ? 43.598 6.188 21.460 1.00 30.78 98 GLU A N 1
ATOM 773 C CA . GLU A 1 98 ? 44.286 6.712 20.257 1.00 30.78 98 GLU A CA 1
ATOM 774 C C . GLU A 1 98 ? 43.565 6.919 18.906 1.00 30.78 98 GLU A C 1
ATOM 776 O O . GLU A 1 98 ? 43.070 5.997 18.273 1.00 30.78 98 GLU A O 1
ATOM 781 N N . GLY A 1 99 ? 43.681 8.157 18.392 1.00 29.42 99 GLY A N 1
ATOM 782 C CA . GLY A 1 99 ? 43.532 8.492 16.967 1.00 29.42 99 GLY A CA 1
ATOM 783 C C . GLY A 1 99 ? 42.727 9.768 16.718 1.00 29.42 99 GLY A C 1
ATOM 784 O O . GLY A 1 99 ? 41.507 9.742 16.755 1.00 29.42 99 GLY A O 1
ATOM 785 N N . GLY A 1 100 ? 43.401 10.903 16.502 1.00 29.78 100 GLY A N 1
ATOM 786 C CA . GLY A 1 100 ? 42.770 12.229 16.435 1.00 29.78 100 GLY A CA 1
ATOM 787 C C . GLY A 1 100 ? 42.066 12.581 15.119 1.00 29.78 100 GLY A C 1
ATOM 788 O O . GLY A 1 100 ? 42.332 11.975 14.093 1.00 29.78 100 GLY A O 1
ATOM 789 N N . PHE A 1 101 ? 41.251 13.641 15.139 1.00 27.95 101 PHE A N 1
ATOM 790 C CA . PHE A 1 101 ? 41.498 14.900 14.414 1.00 27.95 101 PHE A CA 1
ATOM 791 C C . PHE A 1 101 ? 40.400 15.946 14.716 1.00 27.95 101 PHE A C 1
ATOM 793 O O . PHE A 1 101 ? 39.214 15.665 14.646 1.00 27.95 101 PHE A O 1
ATOM 800 N N . LYS A 1 102 ? 40.883 17.145 15.066 1.00 34.38 102 LYS A N 1
ATOM 801 C CA . LYS A 1 102 ? 40.339 18.519 15.006 1.00 34.38 102 LYS A CA 1
ATOM 802 C C . LYS A 1 102 ? 38.823 18.763 14.828 1.00 34.38 102 LYS A C 1
ATOM 804 O O . LYS A 1 102 ? 38.248 18.476 13.786 1.00 34.38 102 LYS A O 1
ATOM 809 N N . SER A 1 103 ? 38.282 19.485 15.813 1.00 32.94 103 SER A N 1
ATOM 810 C CA . SER A 1 103 ? 37.031 20.256 15.800 1.00 32.94 103 SER A CA 1
ATOM 811 C C . SER A 1 103 ? 37.032 21.407 14.774 1.00 32.94 103 SER A C 1
ATOM 813 O O . SER A 1 103 ? 38.089 21.800 14.266 1.00 32.9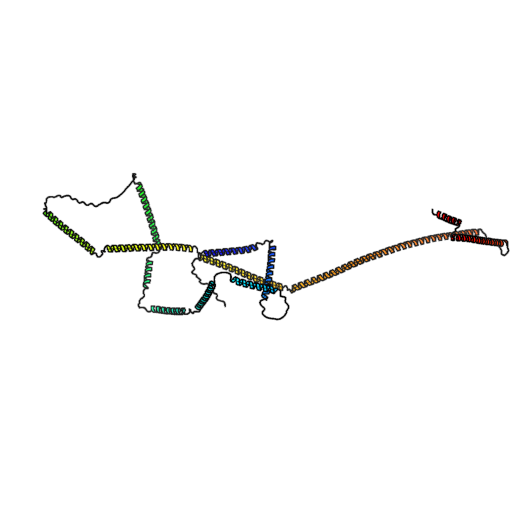4 103 SER A O 1
ATOM 815 N N . PRO A 1 104 ? 35.843 21.971 14.488 1.00 39.47 104 PRO A N 1
ATOM 816 C CA . PRO A 1 104 ? 35.533 23.279 15.072 1.00 39.47 104 PRO A CA 1
ATOM 817 C C . PRO A 1 104 ? 34.083 23.360 15.592 1.00 39.47 104 PRO A C 1
ATOM 819 O O . PRO A 1 104 ? 33.138 23.461 14.816 1.00 39.47 104 PRO A O 1
ATOM 822 N N . GLU A 1 105 ? 33.913 23.374 16.916 1.00 44.75 105 GLU A N 1
ATOM 823 C CA . GLU A 1 105 ? 32.650 23.700 17.591 1.00 44.75 105 GLU A CA 1
ATOM 824 C C . GLU A 1 105 ? 32.827 25.001 18.380 1.00 44.75 105 GLU A C 1
ATOM 826 O O . GLU A 1 105 ? 33.324 24.992 19.502 1.00 44.75 105 GLU A O 1
ATOM 831 N N . GLU A 1 106 ? 32.419 26.130 17.802 1.00 46.53 106 GLU A N 1
ATOM 832 C CA . GLU A 1 106 ? 32.256 27.390 18.553 1.00 46.53 106 GLU A CA 1
ATOM 833 C C . GLU A 1 106 ? 30.883 28.059 18.332 1.00 46.53 106 GLU A C 1
ATOM 835 O O . GLU A 1 106 ? 30.579 29.055 18.978 1.00 46.53 106 GLU A O 1
ATOM 840 N N . GLY A 1 107 ? 29.998 27.489 17.501 1.00 46.97 107 GLY A N 1
ATOM 841 C CA . GLY A 1 107 ? 28.637 28.015 17.290 1.00 46.97 107 GLY A CA 1
ATOM 842 C C . GLY A 1 107 ? 27.578 27.459 18.253 1.00 46.97 107 GLY A C 1
ATOM 843 O O . GLY A 1 107 ? 26.728 28.200 18.735 1.00 46.97 107 GLY A O 1
ATOM 844 N N . ALA A 1 108 ? 27.657 26.168 18.595 1.00 51.22 108 ALA A N 1
ATOM 845 C CA . ALA A 1 108 ? 26.614 25.455 19.348 1.00 51.22 108 ALA A CA 1
ATOM 846 C C . ALA A 1 108 ? 26.649 25.682 20.875 1.00 51.22 108 ALA A C 1
ATOM 848 O O . ALA A 1 108 ? 25.726 25.292 21.594 1.00 51.22 108 ALA A O 1
ATOM 849 N N . ASN A 1 109 ? 27.710 26.310 21.392 1.00 57.00 109 ASN A N 1
ATOM 850 C CA . ASN A 1 109 ? 27.889 26.522 22.830 1.00 57.00 109 ASN A CA 1
ATOM 851 C C . ASN A 1 109 ? 27.078 27.729 23.340 1.00 57.00 109 ASN A C 1
ATOM 853 O O . ASN A 1 109 ? 26.652 27.742 24.491 1.00 57.00 109 ASN A O 1
ATOM 857 N N . LEU A 1 110 ? 26.795 28.717 22.481 1.00 55.66 110 LEU A N 1
ATOM 858 C CA . LEU A 1 110 ? 26.035 29.904 22.883 1.00 55.66 110 LEU A CA 1
ATOM 859 C C . LEU A 1 110 ? 24.539 29.600 23.040 1.00 55.66 110 LEU A C 1
ATOM 861 O O . LEU A 1 110 ? 23.948 29.987 24.042 1.00 55.66 110 LEU A O 1
ATOM 865 N N . GLU A 1 111 ? 23.948 28.852 22.105 1.00 56.88 111 GLU A N 1
ATOM 866 C CA . GLU A 1 111 ? 22.540 28.432 22.186 1.00 56.88 111 GLU A CA 1
ATOM 867 C C . GLU A 1 111 ? 22.307 27.445 23.330 1.00 56.88 111 GLU A C 1
ATOM 869 O O . GLU A 1 111 ? 21.347 27.595 24.078 1.00 56.88 111 GLU A O 1
ATOM 874 N N . ASN A 1 112 ? 23.225 26.501 23.563 1.00 56.50 112 ASN A N 1
ATOM 875 C CA . ASN A 1 112 ? 23.129 25.608 24.720 1.00 56.50 112 ASN A CA 1
ATOM 876 C C . ASN A 1 112 ? 23.279 26.352 26.054 1.00 56.50 112 ASN A C 1
ATOM 878 O O . ASN A 1 112 ? 22.606 26.010 27.025 1.00 56.50 112 ASN A O 1
ATOM 882 N N . GLN A 1 113 ? 24.124 27.385 26.127 1.00 68.75 113 GLN A N 1
ATOM 883 C CA . GLN A 1 113 ? 24.218 28.228 27.322 1.00 68.75 113 GLN A CA 1
ATOM 884 C C . GLN A 1 113 ? 22.973 29.104 27.510 1.00 68.75 113 GLN A C 1
ATOM 886 O O . GLN A 1 113 ? 22.509 29.251 28.639 1.00 68.75 113 GLN A O 1
ATOM 891 N N . GLN A 1 114 ? 22.389 29.625 26.429 1.00 67.12 114 GLN A N 1
ATOM 892 C CA . GLN A 1 114 ? 21.141 30.394 26.468 1.00 67.12 114 GLN A CA 1
ATOM 893 C C . GLN A 1 114 ? 19.943 29.526 26.868 1.00 67.12 114 GLN A C 1
ATOM 895 O O . GLN A 1 114 ? 19.141 29.943 27.701 1.00 67.12 114 GLN A O 1
ATOM 900 N N . LEU A 1 115 ? 19.856 28.295 26.358 1.00 68.50 115 LEU A N 1
ATOM 901 C CA . LEU A 1 115 ? 18.826 27.327 26.736 1.00 68.50 115 LEU A CA 1
ATOM 902 C C . LEU A 1 115 ? 18.983 26.887 28.194 1.00 68.50 115 LEU A C 1
ATOM 904 O O . LEU A 1 115 ? 17.995 26.841 28.917 1.00 68.50 115 LEU A O 1
ATOM 908 N N . ARG A 1 116 ? 20.211 26.656 28.674 1.00 72.94 116 ARG A N 1
ATOM 909 C CA . ARG A 1 116 ? 20.462 26.335 30.092 1.00 72.94 116 ARG A CA 1
ATOM 910 C C . ARG A 1 116 ? 20.108 27.491 31.026 1.00 72.94 116 ARG A C 1
ATOM 912 O O . ARG A 1 116 ? 19.505 27.249 32.066 1.00 72.94 116 ARG A O 1
ATOM 919 N N . ALA A 1 117 ? 20.422 28.730 30.651 1.00 77.31 117 ALA A N 1
ATOM 920 C CA . ALA A 1 117 ? 20.027 29.909 31.420 1.00 77.31 117 ALA A CA 1
ATOM 921 C C . ALA A 1 117 ? 18.499 30.089 31.442 1.00 77.31 117 ALA A C 1
ATOM 923 O O . ALA A 1 117 ? 17.930 30.389 32.488 1.00 77.31 117 ALA A O 1
ATOM 924 N N . ARG A 1 118 ? 17.822 29.834 30.313 1.00 77.75 118 ARG A N 1
ATOM 925 C CA . ARG A 1 118 ? 16.360 29.919 30.207 1.00 77.75 118 ARG A CA 1
ATOM 926 C C . ARG A 1 118 ? 15.648 28.812 30.982 1.00 77.75 118 ARG A C 1
ATOM 928 O O . ARG A 1 118 ? 14.612 29.071 31.580 1.00 77.75 118 ARG A O 1
ATOM 935 N N . VAL A 1 119 ? 16.205 27.603 31.010 1.00 74.56 119 VAL A N 1
ATOM 936 C CA . VAL A 1 119 ? 15.690 26.495 31.829 1.00 74.56 119 VAL A CA 1
ATOM 937 C C . VAL A 1 119 ? 15.845 26.813 33.314 1.00 74.56 119 VAL A C 1
ATOM 939 O O . VAL A 1 119 ? 14.882 26.656 34.050 1.00 74.56 119 VAL A O 1
ATOM 942 N N . GLN A 1 120 ? 16.983 27.363 33.746 1.00 76.38 120 GLN A N 1
ATOM 943 C CA . GLN A 1 120 ? 17.169 27.783 35.141 1.00 76.38 120 GLN A CA 1
ATOM 944 C C . GLN A 1 120 ? 16.224 28.925 35.550 1.00 76.38 120 GLN A C 1
ATOM 946 O O . GLN A 1 120 ? 15.709 28.932 36.664 1.00 76.38 120 GLN A O 1
ATOM 951 N N . GLU A 1 121 ? 15.945 29.872 34.651 1.00 80.00 121 GLU A N 1
ATOM 952 C CA . GLU A 1 121 ? 14.960 30.939 34.876 1.00 80.00 121 GLU A CA 1
ATOM 953 C C . GLU A 1 121 ? 13.532 30.376 35.002 1.00 80.00 121 GLU A C 1
ATOM 955 O O . GLU A 1 121 ? 12.803 30.745 35.921 1.00 80.00 121 GLU A O 1
ATOM 960 N N . LEU A 1 122 ? 13.158 29.420 34.143 1.00 72.19 122 LEU A N 1
ATOM 961 C CA . LEU A 1 122 ? 11.860 28.737 34.188 1.00 72.19 122 LEU A CA 1
ATOM 962 C C . LEU A 1 122 ? 11.720 27.804 35.400 1.00 72.19 122 LEU A C 1
ATOM 964 O O . LEU A 1 122 ? 10.626 27.665 35.938 1.00 72.19 122 LEU A O 1
ATOM 968 N N . GLU A 1 123 ? 12.806 27.190 35.867 1.00 73.12 123 GLU A N 1
ATOM 969 C CA . GLU A 1 123 ? 12.836 26.395 37.099 1.00 73.12 123 GLU A CA 1
ATOM 970 C C . GLU A 1 123 ? 12.636 27.275 38.339 1.00 73.12 123 GLU A C 1
ATOM 972 O O . GLU A 1 123 ? 11.891 26.897 39.244 1.00 73.12 123 GLU A O 1
ATOM 977 N N . VAL A 1 124 ? 13.224 28.477 38.364 1.00 76.50 124 VAL A N 1
ATOM 978 C CA . VAL A 1 124 ? 12.991 29.465 39.429 1.00 76.50 124 VAL A CA 1
ATOM 979 C C . VAL A 1 124 ? 11.569 30.031 39.356 1.00 76.50 124 VAL A C 1
ATOM 981 O O . VAL A 1 124 ? 10.934 30.183 40.398 1.00 76.50 124 VAL A O 1
ATOM 984 N N . GLU A 1 125 ? 11.022 30.266 38.159 1.00 70.81 125 GLU A N 1
ATOM 985 C CA . GLU A 1 125 ? 9.615 30.657 37.976 1.00 70.81 125 GLU A CA 1
ATOM 986 C C . GLU A 1 125 ? 8.622 29.543 38.345 1.00 70.81 125 GLU A C 1
ATOM 988 O O . GLU A 1 125 ? 7.526 29.830 38.820 1.00 70.81 125 GLU A O 1
ATOM 993 N N . LEU A 1 126 ? 8.972 28.269 38.153 1.00 61.62 126 LEU A N 1
ATOM 994 C CA . LEU A 1 126 ? 8.156 27.130 38.591 1.00 61.62 126 LEU A CA 1
ATOM 995 C C . LEU A 1 126 ? 8.266 26.893 40.100 1.00 61.62 126 LEU A C 1
ATOM 997 O O . LEU A 1 126 ? 7.297 26.455 40.723 1.00 61.62 126 LEU A O 1
ATOM 1001 N N . ALA A 1 127 ? 9.417 27.201 40.698 1.00 67.12 127 ALA A N 1
ATOM 1002 C CA . ALA A 1 127 ? 9.594 27.184 42.144 1.00 67.12 127 ALA A CA 1
ATOM 1003 C C . ALA A 1 127 ? 8.836 28.339 42.823 1.00 67.12 127 ALA A C 1
ATOM 1005 O O . ALA A 1 127 ? 8.235 28.116 43.871 1.00 67.12 127 ALA A O 1
ATOM 1006 N N . SER A 1 128 ? 8.784 29.530 42.214 1.00 61.06 128 SER A N 1
ATOM 1007 C CA . SER A 1 128 ? 8.010 30.670 42.731 1.00 61.06 128 SER A CA 1
ATOM 1008 C C . SER A 1 128 ? 6.505 30.554 42.455 1.00 61.06 128 SER A C 1
ATOM 1010 O O . SER A 1 128 ? 5.694 30.914 43.302 1.00 61.06 128 SER A O 1
ATOM 1012 N N . LYS A 1 129 ? 6.088 29.936 41.340 1.00 52.75 129 LYS A N 1
ATOM 1013 C CA . LYS A 1 129 ? 4.668 29.617 41.073 1.00 52.75 129 LYS A CA 1
ATOM 1014 C C . LYS A 1 129 ? 4.101 28.487 41.938 1.00 52.75 129 LYS A C 1
ATOM 1016 O O . LYS A 1 129 ? 2.890 28.297 41.946 1.00 52.75 129 LYS A O 1
ATOM 1021 N N . LYS A 1 130 ? 4.938 27.752 42.679 1.00 50.50 130 LYS A N 1
ATOM 1022 C CA . LYS A 1 130 ? 4.485 26.817 43.725 1.00 50.50 130 LYS A CA 1
ATOM 1023 C C . LYS A 1 130 ? 4.177 27.499 45.060 1.00 50.50 130 LYS A C 1
ATOM 1025 O O . LYS A 1 130 ? 3.579 26.853 45.914 1.00 50.50 130 LYS A O 1
ATOM 1030 N N . THR A 1 131 ? 4.566 28.761 45.250 1.00 51.69 131 THR A N 1
ATOM 1031 C CA . THR A 1 131 ? 4.328 29.490 46.507 1.00 51.69 131 THR A CA 1
ATOM 1032 C C . THR A 1 131 ? 3.217 30.533 46.427 1.00 51.69 131 THR A C 1
ATOM 1034 O O . THR A 1 131 ? 2.724 30.933 47.474 1.00 51.69 131 THR A O 1
ATOM 1037 N N . ASP A 1 132 ? 2.746 30.893 45.229 1.00 47.84 132 ASP A N 1
ATOM 1038 C CA . ASP A 1 132 ? 1.690 31.898 45.054 1.00 47.84 132 ASP A CA 1
ATOM 1039 C C . ASP A 1 132 ? 0.445 31.284 44.388 1.00 47.84 132 ASP A C 1
ATOM 1041 O O . ASP A 1 132 ? 0.193 31.423 43.191 1.00 47.84 132 ASP A O 1
ATOM 1045 N N . GLY A 1 133 ? -0.319 30.560 45.208 1.00 37.97 133 GLY A N 1
ATOM 1046 C CA . GLY A 1 133 ? -1.601 29.927 44.899 1.00 37.97 133 GLY A CA 1
ATOM 1047 C C . GLY A 1 133 ? -2.300 29.541 46.204 1.00 37.97 133 GLY A C 1
ATOM 1048 O O . GLY A 1 133 ? -2.089 28.458 46.734 1.00 37.97 133 GLY A O 1
ATOM 1049 N N . GLU A 1 134 ? -3.046 30.502 46.737 1.00 40.81 134 GLU A N 1
ATOM 1050 C CA . GLU A 1 134 ? -3.722 30.589 48.037 1.00 40.81 134 GLU A CA 1
ATOM 1051 C C . GLU A 1 134 ? -4.425 29.322 48.578 1.00 40.81 134 GLU A C 1
ATOM 1053 O O . GLU A 1 134 ? -5.259 28.719 47.911 1.00 40.81 134 GLU A O 1
ATOM 1058 N N . GLY A 1 135 ? -4.229 29.070 49.882 1.00 42.94 135 GLY A N 1
ATOM 1059 C CA . GLY A 1 135 ? -5.355 28.879 50.807 1.00 42.94 135 GLY A CA 1
ATOM 1060 C C . GLY A 1 135 ? -5.716 27.453 51.244 1.00 42.94 135 GLY A C 1
ATOM 1061 O O . GLY A 1 135 ? -6.452 26.758 50.560 1.00 42.94 135 GLY A O 1
ATOM 1062 N N . LEU A 1 136 ? -5.354 27.149 52.501 1.00 41.28 136 LEU A N 1
ATOM 1063 C CA . LEU A 1 136 ? -5.871 26.086 53.385 1.00 41.28 136 LEU A CA 1
ATOM 1064 C C . LEU A 1 136 ? -5.391 24.649 53.102 1.00 41.28 136 LEU A C 1
ATOM 1066 O O . LEU A 1 136 ? -5.990 23.924 52.322 1.00 41.28 136 LEU A O 1
ATOM 1070 N N . SER A 1 137 ? -4.379 24.199 53.855 1.00 49.28 137 SER A N 1
ATOM 1071 C CA . SER A 1 137 ? -4.540 23.141 54.875 1.00 49.28 137 SER A CA 1
ATOM 1072 C C . SER A 1 137 ? -3.186 22.509 55.242 1.00 49.28 137 SER A C 1
ATOM 1074 O O . SER A 1 137 ? -2.814 21.435 54.774 1.00 49.28 137 SER A O 1
ATOM 1076 N N . GLU A 1 138 ? -2.437 23.170 56.132 1.00 51.94 138 GLU A N 1
ATOM 1077 C CA . GLU A 1 138 ? -1.346 22.524 56.891 1.00 51.94 138 GLU A CA 1
ATOM 1078 C C . GLU A 1 138 ? -1.883 21.395 57.801 1.00 51.94 138 GLU A C 1
ATOM 1080 O O . GLU A 1 138 ? -1.146 20.484 58.162 1.00 51.94 138 GLU A O 1
ATOM 1085 N N . GLY A 1 139 ? -3.189 21.391 58.101 1.00 51.00 139 GLY A N 1
ATOM 1086 C CA . GLY A 1 139 ? -3.844 20.351 58.897 1.00 51.00 139 GLY A CA 1
ATOM 1087 C C . GLY A 1 139 ? -4.047 19.025 58.162 1.00 51.00 139 GLY A C 1
ATOM 1088 O O . GLY A 1 139 ? -4.040 17.976 58.802 1.00 51.00 139 GLY A O 1
ATOM 1089 N N . ASP A 1 140 ? -4.176 19.024 56.834 1.00 50.97 140 ASP A N 1
ATOM 1090 C CA . ASP A 1 140 ? -4.388 17.777 56.089 1.00 50.97 140 ASP A CA 1
ATOM 1091 C C . ASP A 1 140 ? -3.095 16.980 55.928 1.00 50.97 140 ASP A C 1
ATOM 1093 O O . ASP A 1 140 ? -3.116 15.756 55.965 1.00 50.97 140 ASP A O 1
ATOM 1097 N N . ASN A 1 141 ? -1.939 17.641 55.846 1.00 55.25 141 ASN A N 1
ATOM 1098 C CA . ASN A 1 141 ? -0.663 16.927 55.794 1.00 55.25 141 ASN A CA 1
ATOM 1099 C C . ASN A 1 141 ? -0.297 16.322 57.157 1.00 55.25 141 ASN A C 1
ATOM 1101 O O . ASN A 1 141 ? 0.145 15.175 57.216 1.00 55.25 141 ASN A O 1
ATOM 1105 N N . ASP A 1 142 ? -0.573 17.040 58.249 1.00 65.81 142 ASP A N 1
ATOM 1106 C CA . ASP A 1 142 ? -0.383 16.534 59.610 1.00 65.81 142 ASP A CA 1
ATOM 1107 C C . ASP A 1 142 ? -1.382 15.427 59.954 1.00 65.81 142 ASP A C 1
ATOM 1109 O O . ASP A 1 142 ? -1.003 14.430 60.564 1.00 65.81 142 ASP A O 1
ATOM 1113 N N . THR A 1 143 ? -2.642 15.528 59.522 1.00 67.75 143 THR A N 1
ATOM 1114 C CA . THR A 1 143 ? -3.623 14.448 59.722 1.00 67.75 143 THR A CA 1
ATOM 1115 C C . THR A 1 143 ? -3.334 13.245 58.834 1.00 67.75 143 THR A C 1
ATOM 1117 O O . THR A 1 143 ? -3.460 12.121 59.307 1.00 67.75 143 THR A O 1
ATOM 1120 N N . ILE A 1 144 ? -2.863 13.427 57.597 1.00 68.62 144 ILE A N 1
ATOM 1121 C CA . ILE A 1 144 ? -2.411 12.323 56.738 1.00 68.62 144 ILE A CA 1
ATOM 1122 C C . ILE A 1 144 ? -1.154 11.664 57.321 1.00 68.62 144 ILE A C 1
ATOM 1124 O O . ILE A 1 144 ? -1.043 10.438 57.278 1.00 68.62 144 ILE A O 1
ATOM 1128 N N . GLN A 1 145 ? -0.224 12.423 57.906 1.00 72.69 145 GLN A N 1
ATOM 1129 C CA . GLN A 1 145 ? 0.935 11.861 58.609 1.00 72.69 145 GLN A CA 1
ATOM 1130 C C . GLN A 1 145 ? 0.534 11.149 59.907 1.00 72.69 145 GLN A C 1
ATOM 1132 O O . GLN A 1 145 ? 1.007 10.041 60.146 1.00 72.69 145 GLN A O 1
ATOM 1137 N N . GLN A 1 146 ? -0.392 11.703 60.693 1.00 74.00 146 GLN A N 1
ATOM 1138 C CA . GLN A 1 146 ? -0.937 11.063 61.897 1.00 74.00 146 GLN A CA 1
ATOM 1139 C C . GLN A 1 146 ? -1.743 9.802 61.568 1.00 74.00 146 GLN A C 1
ATOM 1141 O O . GLN A 1 146 ? -1.654 8.812 62.291 1.00 74.00 146 GLN A O 1
ATOM 1146 N N . LEU A 1 147 ? -2.497 9.801 60.466 1.00 72.00 147 LEU A N 1
ATOM 1147 C CA . LEU A 1 147 ? -3.227 8.634 59.973 1.00 72.00 147 LEU A CA 1
ATOM 1148 C C . LEU A 1 147 ? -2.261 7.565 59.468 1.00 72.00 147 LEU A C 1
ATOM 1150 O O . LEU A 1 147 ? -2.428 6.403 59.819 1.00 72.00 147 LEU A O 1
ATOM 1154 N N . LYS A 1 148 ? -1.210 7.936 58.729 1.00 78.31 148 LYS A N 1
ATOM 1155 C CA . LYS A 1 148 ? -0.151 6.999 58.323 1.00 78.31 148 LYS A CA 1
ATOM 1156 C C . LYS A 1 148 ? 0.581 6.417 59.530 1.00 78.31 148 LYS A C 1
ATOM 1158 O O . LYS A 1 148 ? 0.769 5.210 59.584 1.00 78.31 148 LYS A O 1
ATOM 1163 N N . GLN A 1 149 ? 0.917 7.241 60.521 1.00 85.81 149 GLN A N 1
ATOM 1164 C CA . GLN A 1 149 ? 1.564 6.789 61.750 1.00 85.81 149 GLN A CA 1
ATOM 1165 C C . GLN A 1 149 ? 0.651 5.855 62.558 1.00 85.81 149 GLN A C 1
ATOM 1167 O O . GLN A 1 149 ? 1.097 4.800 63.007 1.00 85.81 149 GLN A O 1
ATOM 1172 N N . ARG A 1 150 ? -0.649 6.160 62.657 1.00 78.75 150 ARG A N 1
ATOM 1173 C CA . ARG A 1 150 ? -1.628 5.266 63.289 1.00 78.75 150 ARG A CA 1
ATOM 1174 C C . ARG A 1 150 ? -1.847 3.967 62.534 1.00 78.75 150 ARG A C 1
ATOM 1176 O O . ARG A 1 150 ? -2.021 2.942 63.177 1.00 78.75 150 ARG A O 1
ATOM 1183 N N . VAL A 1 151 ? -1.841 3.989 61.205 1.00 78.31 151 VAL A N 1
ATOM 1184 C CA . VAL A 1 151 ? -1.920 2.765 60.400 1.00 78.31 151 VAL A CA 1
ATOM 1185 C C . VAL A 1 151 ? -0.683 1.906 60.652 1.00 78.31 151 VAL A C 1
ATOM 1187 O O . VAL A 1 151 ? -0.838 0.730 60.948 1.00 78.31 151 VAL A O 1
ATOM 1190 N N . THR A 1 152 ? 0.516 2.494 60.700 1.00 83.81 152 THR A N 1
ATOM 1191 C CA . THR A 1 152 ? 1.736 1.740 61.033 1.00 83.81 152 THR A CA 1
ATOM 1192 C C . THR A 1 152 ? 1.758 1.223 62.477 1.00 83.81 152 THR A C 1
ATOM 1194 O O . THR A 1 152 ? 2.240 0.121 62.723 1.00 83.81 152 THR A O 1
ATOM 1197 N N . GLU A 1 153 ? 1.203 1.967 63.443 1.00 79.06 153 GLU A N 1
ATOM 1198 C CA . GLU A 1 153 ? 1.053 1.511 64.834 1.00 79.06 153 GLU A CA 1
ATOM 1199 C C . GLU A 1 153 ? 0.012 0.391 64.964 1.00 79.06 153 GLU A C 1
ATOM 1201 O O . GLU A 1 153 ? 0.214 -0.544 65.735 1.00 79.06 153 GLU A O 1
ATOM 1206 N N . LEU A 1 154 ? -1.086 0.450 64.204 1.00 71.12 154 LEU A N 1
ATOM 1207 C CA . LEU A 1 154 ? -2.112 -0.594 64.171 1.00 71.12 154 LEU A CA 1
ATOM 1208 C C . LEU A 1 154 ? -1.616 -1.851 63.454 1.00 71.12 154 LEU A C 1
ATOM 1210 O O . LEU A 1 154 ? -1.876 -2.950 63.927 1.00 71.12 154 LEU A O 1
ATOM 1214 N N . GLU A 1 155 ? -0.856 -1.711 62.370 1.00 71.94 155 GLU A N 1
ATOM 1215 C CA . GLU A 1 155 ? -0.191 -2.826 61.690 1.00 71.94 155 GLU A CA 1
ATOM 1216 C C . GLU A 1 155 ? 0.857 -3.486 62.598 1.00 71.94 155 GLU A C 1
ATOM 1218 O O . GLU A 1 155 ? 0.918 -4.714 62.668 1.00 71.94 155 GLU A O 1
ATOM 1223 N N . ALA A 1 156 ? 1.618 -2.704 63.372 1.00 73.50 156 ALA A N 1
ATOM 1224 C CA . ALA A 1 156 ? 2.532 -3.233 64.383 1.00 73.50 156 ALA A CA 1
ATOM 1225 C C . ALA A 1 156 ? 1.786 -3.914 65.545 1.00 73.50 156 ALA A C 1
ATOM 1227 O O . ALA A 1 156 ? 2.179 -4.998 65.964 1.00 73.50 156 ALA A O 1
ATOM 1228 N N . ALA A 1 157 ? 0.673 -3.345 66.022 1.00 67.56 157 ALA A N 1
ATOM 1229 C CA . ALA A 1 157 ? -0.160 -3.942 67.070 1.00 67.56 157 ALA A CA 1
ATOM 1230 C C . ALA A 1 157 ? -0.878 -5.222 66.607 1.00 67.56 157 ALA A C 1
ATOM 1232 O O . ALA A 1 157 ? -1.114 -6.120 67.415 1.00 67.56 157 ALA A O 1
ATOM 1233 N N . LEU A 1 158 ? -1.210 -5.328 65.317 1.00 59.50 158 LEU A N 1
ATOM 1234 C CA . LEU A 1 158 ? -1.744 -6.543 64.703 1.00 59.50 158 LEU A CA 1
ATOM 1235 C C . LEU A 1 158 ? -0.655 -7.609 64.550 1.00 59.50 158 LEU A C 1
ATOM 1237 O O . LEU A 1 158 ? -0.899 -8.758 64.906 1.00 59.50 158 LEU A O 1
ATOM 1241 N N . GLN A 1 159 ? 0.565 -7.234 64.155 1.00 65.19 159 GLN A N 1
ATOM 1242 C CA . GLN A 1 159 ? 1.705 -8.157 64.132 1.00 65.19 159 GLN A CA 1
ATOM 1243 C C . GLN A 1 159 ? 2.153 -8.595 65.536 1.00 65.19 159 GLN A C 1
ATOM 1245 O O . GLN A 1 159 ? 2.587 -9.734 65.705 1.00 65.19 159 GLN A O 1
ATOM 1250 N N . ASP A 1 160 ? 2.025 -7.739 66.552 1.00 57.16 160 ASP A N 1
ATOM 1251 C CA . ASP A 1 160 ? 2.270 -8.089 67.957 1.00 57.16 160 ASP A CA 1
ATOM 1252 C C . ASP A 1 160 ? 1.138 -8.951 68.540 1.00 57.16 160 ASP A C 1
ATOM 1254 O O . ASP A 1 160 ? 1.404 -9.813 69.378 1.00 57.16 160 ASP A O 1
ATOM 1258 N N . ARG A 1 161 ? -0.106 -8.804 68.058 1.00 56.44 161 ARG A N 1
ATOM 1259 C CA . ARG A 1 161 ? -1.211 -9.736 68.352 1.00 56.44 161 ARG A CA 1
ATOM 1260 C C . ARG A 1 161 ? -1.044 -11.087 67.661 1.00 56.44 161 ARG A C 1
ATOM 1262 O O . ARG A 1 161 ? -1.361 -12.099 68.269 1.00 56.44 161 ARG A O 1
ATOM 1269 N N . GLU A 1 162 ? -0.497 -11.122 66.449 1.00 51.81 162 GLU A N 1
ATOM 1270 C CA . GLU A 1 162 ? -0.177 -12.371 65.742 1.00 51.81 162 GLU A CA 1
ATOM 1271 C C . GLU A 1 162 ? 1.066 -13.077 66.309 1.00 51.81 162 GLU A C 1
ATOM 1273 O O . GLU A 1 162 ? 1.173 -14.301 66.238 1.00 51.81 162 GLU A O 1
ATOM 1278 N N . LYS A 1 163 ? 2.008 -12.337 66.912 1.00 51.94 163 LYS A N 1
ATOM 1279 C CA . LYS A 1 163 ? 3.205 -12.895 67.577 1.00 51.94 163 LYS A CA 1
ATOM 1280 C C . LYS A 1 163 ? 3.026 -13.115 69.083 1.00 51.94 163 LYS A C 1
ATOM 1282 O O . LYS A 1 163 ? 3.843 -13.799 69.708 1.00 51.94 163 LYS A O 1
ATOM 1287 N N . GLY A 1 164 ? 1.953 -12.592 69.668 1.00 42.09 164 GLY A N 1
ATOM 1288 C CA . GLY A 1 164 ? 1.497 -12.911 71.011 1.00 42.09 164 GLY A CA 1
ATOM 1289 C C . GLY A 1 164 ? 0.852 -14.290 71.024 1.00 42.09 164 GLY A C 1
ATOM 1290 O O . GLY A 1 164 ? -0.247 -14.477 70.522 1.00 42.09 164 GLY A O 1
ATOM 1291 N N . LYS A 1 165 ? 1.540 -15.273 71.611 1.00 52.03 165 LYS A N 1
ATOM 1292 C CA . LYS A 1 165 ? 1.012 -16.619 71.866 1.00 52.03 165 LYS A CA 1
ATOM 1293 C C . LYS A 1 165 ? -0.260 -16.572 72.734 1.00 52.03 165 LYS A C 1
ATOM 1295 O O . LYS A 1 165 ? -0.197 -16.796 73.940 1.00 52.03 165 LYS A O 1
ATOM 1300 N N . GLU A 1 166 ? -1.414 -16.378 72.112 1.00 47.25 166 GLU A N 1
ATOM 1301 C CA . GLU A 1 166 ? -2.737 -16.786 72.609 1.00 47.25 166 GLU A CA 1
ATOM 1302 C C . GLU A 1 166 ? -3.175 -18.106 71.948 1.00 47.25 166 GLU A C 1
ATOM 1304 O O . GLU A 1 166 ? -4.343 -18.340 71.688 1.00 47.25 166 GLU A O 1
ATOM 1309 N N . GLY A 1 167 ? -2.217 -19.006 71.694 1.00 47.12 167 GLY A N 1
ATOM 1310 C CA . GLY A 1 167 ? -2.474 -20.354 71.169 1.00 47.12 167 GLY A CA 1
ATOM 1311 C C . GLY A 1 167 ? -2.473 -21.480 72.211 1.00 47.12 167 GLY A C 1
ATOM 1312 O O . GLY A 1 167 ? -2.873 -22.592 71.885 1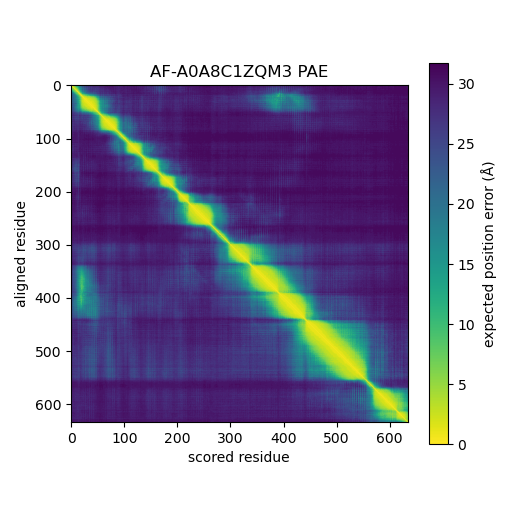.00 47.12 167 GLY A O 1
ATOM 1313 N N . ASP A 1 168 ? -2.053 -21.224 73.458 1.00 48.38 168 ASP A N 1
ATOM 1314 C CA . ASP A 1 168 ? -1.870 -22.298 74.459 1.00 48.38 168 ASP A CA 1
ATOM 1315 C C . ASP A 1 168 ? -2.809 -22.230 75.672 1.00 48.38 168 ASP A C 1
ATOM 1317 O O . ASP A 1 168 ? -2.949 -23.220 76.386 1.00 48.38 168 ASP A O 1
ATOM 1321 N N . LYS A 1 169 ? -3.529 -21.123 75.904 1.00 48.50 169 LYS A N 1
ATOM 1322 C CA . LYS A 1 169 ? -4.494 -21.065 77.021 1.00 48.50 169 LYS A CA 1
ATOM 1323 C C . LYS A 1 169 ? -5.876 -21.586 76.652 1.00 48.50 169 LYS A C 1
ATOM 1325 O O . LYS A 1 169 ? -6.528 -22.177 77.509 1.00 48.50 169 LYS A O 1
ATOM 1330 N N . GLU A 1 170 ? -6.317 -21.446 75.404 1.00 47.50 170 GLU A N 1
ATOM 1331 C CA . GLU A 1 170 ? -7.579 -22.056 74.965 1.00 47.50 170 GLU A CA 1
ATOM 1332 C C . GLU A 1 170 ? -7.458 -23.573 74.839 1.00 47.50 170 GLU A C 1
ATOM 1334 O O . GLU A 1 170 ? -8.364 -24.285 75.248 1.00 47.50 170 GLU A O 1
ATOM 1339 N N . ASN A 1 171 ? -6.310 -24.109 74.419 1.00 52.00 171 ASN A N 1
ATOM 1340 C CA . ASN A 1 171 ? -6.126 -25.559 74.391 1.00 52.00 171 ASN A CA 1
ATOM 1341 C C . ASN A 1 171 ? -5.925 -26.169 75.784 1.00 52.00 171 ASN A C 1
ATOM 1343 O O . ASN A 1 171 ? -6.492 -27.224 76.037 1.00 52.00 171 ASN A O 1
ATOM 1347 N N . GLU A 1 172 ? -5.229 -25.531 76.732 1.00 54.25 172 GLU A N 1
ATOM 1348 C CA . GLU A 1 172 ? -5.188 -26.046 78.112 1.00 54.25 172 GLU A CA 1
ATOM 1349 C C . GLU A 1 172 ? -6.530 -25.899 78.836 1.00 54.25 172 GLU A C 1
ATOM 1351 O O . GLU A 1 172 ? -6.909 -26.793 79.593 1.00 54.25 172 GLU A O 1
ATOM 1356 N N . THR A 1 173 ? -7.291 -24.825 78.599 1.00 56.69 173 THR A N 1
ATOM 1357 C CA . THR A 1 173 ? -8.645 -24.676 79.164 1.00 56.69 173 THR A CA 1
ATOM 1358 C C . THR A 1 173 ? -9.634 -25.633 78.515 1.00 56.69 173 THR A C 1
ATOM 1360 O O . THR A 1 173 ? -10.400 -26.261 79.226 1.00 56.69 173 THR A O 1
ATOM 1363 N N . VAL A 1 174 ? -9.576 -25.861 77.205 1.00 58.94 174 VAL A N 1
ATOM 1364 C CA . VAL A 1 174 ? -10.437 -26.832 76.514 1.00 58.94 174 VAL A CA 1
ATOM 1365 C C . VAL A 1 174 ? -10.025 -28.266 76.829 1.00 58.94 174 VAL A C 1
ATOM 1367 O O . VAL A 1 174 ? -10.894 -29.116 76.988 1.00 58.94 174 VAL A O 1
ATOM 1370 N N . VAL A 1 175 ? -8.736 -28.570 76.988 1.00 68.31 175 VAL A N 1
ATOM 1371 C CA . VAL A 1 175 ? -8.272 -29.897 77.421 1.00 68.31 175 VAL A CA 1
ATOM 1372 C C . VAL A 1 175 ? -8.584 -30.120 78.898 1.00 68.31 175 VAL A C 1
ATOM 1374 O O . VAL A 1 175 ? -9.034 -31.206 79.248 1.00 68.31 175 VAL A O 1
ATOM 1377 N N . SER A 1 176 ? -8.438 -29.117 79.767 1.00 62.72 176 SER A N 1
ATOM 1378 C CA . SER A 1 176 ? -8.859 -29.227 81.170 1.00 62.72 176 SER A CA 1
ATOM 1379 C C . SER A 1 176 ? -10.376 -29.295 81.308 1.00 62.72 176 SER A C 1
ATOM 1381 O O . SER A 1 176 ? -10.837 -30.088 82.117 1.00 62.72 176 SER A O 1
ATOM 1383 N N . LEU A 1 177 ? -11.154 -28.592 80.479 1.00 65.00 177 LEU A N 1
ATOM 1384 C CA . LEU A 1 177 ? -12.614 -28.703 80.409 1.00 65.00 177 LEU A CA 1
ATOM 1385 C C . LEU A 1 177 ? -13.049 -30.052 79.839 1.00 65.00 177 LEU A C 1
ATOM 1387 O O . LEU A 1 177 ? -13.944 -30.657 80.405 1.00 65.00 177 LEU A O 1
ATOM 1391 N N . LYS A 1 178 ? -12.396 -30.585 78.801 1.00 71.19 178 LYS A N 1
ATOM 1392 C CA . LYS A 1 178 ? -12.668 -31.936 78.274 1.00 71.19 178 LYS A CA 1
ATOM 1393 C C . LYS A 1 178 ? -12.332 -33.016 79.294 1.00 71.19 178 LYS A C 1
ATOM 1395 O O . LYS A 1 178 ? -13.127 -33.919 79.504 1.00 71.19 178 LYS A O 1
ATOM 1400 N N . LYS A 1 179 ? -11.212 -32.876 80.004 1.00 75.44 179 LYS A N 1
ATOM 1401 C CA . LYS A 1 179 ? -10.835 -33.771 81.104 1.00 75.44 179 LYS A CA 1
ATOM 1402 C C . LYS A 1 179 ? -11.791 -33.633 82.294 1.00 75.44 179 LYS A C 1
ATOM 1404 O O . LYS A 1 179 ? -12.121 -34.629 82.923 1.00 75.44 179 LYS A O 1
ATOM 1409 N N . ARG A 1 180 ? -12.304 -32.423 82.556 1.00 72.00 180 ARG A N 1
ATOM 1410 C CA . ARG A 1 180 ? -13.358 -32.160 83.549 1.00 72.00 180 ARG A CA 1
ATOM 1411 C C . ARG A 1 180 ? -14.695 -32.755 83.128 1.00 72.00 180 ARG A C 1
ATOM 1413 O O . ARG A 1 180 ? -15.411 -33.243 83.986 1.00 72.00 180 ARG A O 1
ATOM 1420 N N . VAL A 1 181 ? -15.023 -32.736 81.839 1.00 73.19 181 VAL A N 1
ATOM 1421 C CA . VAL A 1 181 ? -16.230 -33.346 81.272 1.00 73.19 181 VAL A CA 1
ATOM 1422 C C . VAL A 1 181 ? -16.125 -34.867 81.329 1.00 73.19 181 VAL A C 1
ATOM 1424 O O . VAL A 1 181 ? -17.053 -35.486 81.818 1.00 73.19 181 VAL A O 1
ATOM 1427 N N . GLU A 1 182 ? -14.983 -35.470 80.995 1.00 76.25 182 GLU A N 1
ATOM 1428 C CA . GLU A 1 182 ? -14.759 -36.916 81.168 1.00 76.25 182 GLU A CA 1
ATOM 1429 C C . GLU A 1 182 ? -14.763 -37.344 82.649 1.00 76.25 182 GLU A C 1
ATOM 1431 O O . GLU A 1 182 ? -15.252 -38.424 82.991 1.00 76.25 182 GLU A O 1
ATOM 1436 N N . GLU A 1 183 ? -14.238 -36.510 83.555 1.00 74.12 183 GLU A N 1
ATOM 1437 C CA . GLU A 1 183 ? -14.346 -36.707 85.007 1.00 74.12 183 GLU A CA 1
ATOM 1438 C C . GLU A 1 183 ? -15.797 -36.580 85.492 1.00 74.12 183 GLU A C 1
ATOM 1440 O O . GLU A 1 183 ? -16.225 -37.371 86.332 1.00 74.12 183 GLU A O 1
ATOM 1445 N N . LEU A 1 184 ? -16.559 -35.618 84.962 1.00 67.19 184 LEU A N 1
ATOM 1446 C CA . LEU A 1 184 ? -17.963 -35.389 85.301 1.00 67.19 184 LEU A CA 1
ATOM 1447 C C . LEU A 1 184 ? -18.880 -36.458 84.713 1.00 67.19 184 LEU A C 1
ATOM 1449 O O . LEU A 1 184 ? -19.808 -36.855 85.400 1.00 67.19 184 LEU A O 1
ATOM 1453 N N . GLU A 1 185 ? -18.607 -36.973 83.517 1.00 71.75 185 GLU A N 1
ATOM 1454 C CA . GLU A 1 185 ? -19.304 -38.109 82.908 1.00 71.75 185 GLU A CA 1
ATOM 1455 C C . GLU A 1 185 ? -19.015 -39.386 83.695 1.00 71.75 185 GLU A C 1
ATOM 1457 O O . GLU A 1 185 ? -19.943 -40.058 84.133 1.00 71.75 185 GLU A O 1
ATOM 1462 N N . LYS A 1 186 ? -17.752 -39.662 84.054 1.00 73.88 186 LYS A N 1
ATOM 1463 C CA . LYS A 1 186 ? -17.443 -40.755 84.994 1.00 73.88 186 LYS A CA 1
ATOM 1464 C C . LYS A 1 186 ? -18.124 -40.570 86.347 1.00 73.88 186 LYS A C 1
ATOM 1466 O O . LYS A 1 186 ? -18.570 -41.561 86.919 1.00 73.88 186 LYS A O 1
ATOM 1471 N N . ALA A 1 187 ? -18.232 -39.342 86.852 1.00 65.94 187 ALA A N 1
ATOM 1472 C CA . ALA A 1 187 ? -18.963 -39.052 88.080 1.00 65.94 187 ALA A CA 1
ATOM 1473 C C . ALA A 1 187 ? -20.482 -39.224 87.905 1.00 65.94 187 ALA A C 1
ATOM 1475 O O . ALA A 1 187 ? -21.136 -39.677 88.836 1.00 65.94 187 ALA A O 1
ATOM 1476 N N . LEU A 1 188 ? -21.050 -38.934 86.731 1.00 61.16 188 LEU A N 1
ATOM 1477 C CA . LEU A 1 188 ? -22.472 -39.098 86.407 1.00 61.16 188 LEU A CA 1
ATOM 1478 C C . LEU A 1 188 ? -22.840 -40.577 86.238 1.00 61.16 188 LEU A C 1
ATOM 1480 O O . LEU A 1 188 ? -23.857 -41.020 86.771 1.00 61.16 188 LEU A O 1
ATOM 1484 N N . GLU A 1 189 ? -21.984 -41.367 85.592 1.00 63.47 189 GLU A N 1
ATOM 1485 C CA . GLU A 1 189 ? -22.103 -42.825 85.517 1.00 63.47 189 GLU A CA 1
ATOM 1486 C C . GLU A 1 189 ? -21.881 -43.490 86.887 1.00 63.47 189 GLU A C 1
ATOM 1488 O O . GLU A 1 189 ? -22.630 -44.399 87.242 1.00 63.47 189 GLU A O 1
ATOM 1493 N N . GLN A 1 190 ? -20.948 -42.998 87.714 1.00 55.34 190 GLN A N 1
ATOM 1494 C CA . GLN A 1 190 ? -20.791 -43.462 89.101 1.00 55.34 190 GLN A CA 1
ATOM 1495 C C . GLN A 1 190 ? -22.015 -43.106 89.962 1.00 55.34 190 GLN A C 1
ATOM 1497 O O . GLN A 1 190 ? -22.500 -43.960 90.708 1.00 55.34 190 GLN A O 1
ATOM 1502 N N . ARG A 1 191 ? -22.595 -41.907 89.794 1.00 51.62 191 ARG A N 1
ATOM 1503 C CA . ARG A 1 191 ? -23.797 -41.441 90.514 1.00 51.62 191 ARG A CA 1
ATOM 1504 C C . ARG A 1 191 ? -25.088 -42.122 90.046 1.00 51.62 191 ARG A C 1
ATOM 1506 O O . ARG A 1 191 ? -26.031 -42.214 90.824 1.00 51.62 191 ARG A O 1
ATOM 1513 N N . LYS A 1 192 ? -25.128 -42.665 88.823 1.00 53.66 192 LYS A N 1
ATOM 1514 C CA . LYS A 1 192 ? -26.192 -43.580 88.363 1.00 53.66 192 LYS A CA 1
ATOM 1515 C C . LYS A 1 192 ? -26.087 -44.979 88.991 1.00 53.66 192 LYS A C 1
ATOM 1517 O O . LYS A 1 192 ? -27.090 -45.685 89.028 1.00 53.66 192 LYS A O 1
ATOM 1522 N N . THR A 1 193 ? -24.917 -45.377 89.507 1.00 46.12 193 THR A N 1
ATOM 1523 C CA . THR A 1 193 ? -24.698 -46.692 90.151 1.00 46.12 193 THR A CA 1
ATOM 1524 C C . THR A 1 193 ? -24.686 -46.682 91.683 1.00 46.12 193 THR A C 1
ATOM 1526 O O . THR A 1 193 ? -24.668 -47.749 92.292 1.00 46.12 193 THR A O 1
ATOM 1529 N N . SER A 1 194 ? -24.765 -45.520 92.330 1.00 43.03 194 SER A N 1
ATOM 1530 C CA . SER A 1 194 ? -24.942 -45.411 93.782 1.00 43.03 194 SER A CA 1
ATOM 1531 C C . SER A 1 194 ? -26.129 -44.502 94.081 1.00 43.03 194 SER A C 1
ATOM 1533 O O . SER A 1 194 ? -26.022 -43.277 94.035 1.00 43.03 194 SER A O 1
ATOM 1535 N N . GLY A 1 195 ? -27.280 -45.120 94.331 1.00 41.81 195 GLY A N 1
ATOM 1536 C CA . GLY A 1 195 ? -28.482 -44.409 94.732 1.00 41.81 195 GLY A CA 1
ATOM 1537 C C . GLY A 1 195 ? -28.369 -43.781 96.123 1.00 41.81 195 GLY A C 1
ATOM 1538 O O . GLY A 1 195 ? -27.664 -44.296 96.985 1.00 41.81 195 GLY A O 1
ATOM 1539 N N . HIS A 1 196 ? -29.190 -42.741 96.298 1.00 34.31 196 HIS A N 1
ATOM 1540 C CA . HIS A 1 196 ? -29.675 -42.171 97.560 1.00 34.31 196 HIS A CA 1
ATOM 1541 C C . HIS A 1 196 ? -28.694 -41.285 98.353 1.00 34.31 196 HIS A C 1
ATOM 1543 O O . HIS A 1 196 ? -27.738 -41.767 98.943 1.00 34.31 196 HIS A O 1
ATOM 1549 N N . GLU A 1 197 ? -28.939 -39.970 98.375 1.00 35.88 197 GLU A N 1
ATOM 1550 C CA . GLU A 1 197 ? -29.550 -39.247 99.510 1.00 35.88 197 GLU A CA 1
ATOM 1551 C C . GLU A 1 197 ? -29.614 -37.728 99.221 1.00 35.88 197 GLU A C 1
ATOM 1553 O O . GLU A 1 197 ? -29.038 -37.222 98.258 1.00 35.88 197 GLU A O 1
ATOM 1558 N N . GLU A 1 198 ? -30.453 -37.060 100.002 1.00 36.94 198 GLU A N 1
ATOM 1559 C CA . GLU A 1 198 ? -31.212 -35.827 99.777 1.00 36.94 198 GLU A CA 1
ATOM 1560 C C . GLU A 1 198 ? -30.418 -34.503 99.879 1.00 36.94 198 GLU A C 1
ATOM 1562 O O . GLU A 1 198 ? -29.339 -34.455 100.465 1.00 36.94 198 GLU A O 1
ATOM 1567 N N . GLY A 1 199 ? -31.005 -33.398 99.376 1.00 35.94 199 GLY A N 1
ATOM 1568 C CA . GLY A 1 199 ? -30.670 -32.034 99.831 1.00 35.94 199 GLY A CA 1
ATOM 1569 C C . GLY A 1 199 ? -30.730 -30.894 98.798 1.00 35.94 199 GLY A C 1
ATOM 1570 O O . GLY A 1 199 ? -29.703 -30.525 98.249 1.00 35.94 199 GLY A O 1
ATOM 1571 N N . GLU A 1 200 ? -31.930 -30.324 98.613 1.00 37.91 200 GLU A N 1
ATOM 1572 C CA . GLU A 1 200 ? -32.279 -28.941 98.191 1.00 37.91 200 GLU A CA 1
ATOM 1573 C C . GLU A 1 200 ? -31.785 -28.325 96.854 1.00 37.91 200 GLU A C 1
ATOM 1575 O O . GLU A 1 200 ? -30.634 -27.934 96.682 1.00 37.91 200 GLU A O 1
ATOM 1580 N N . GLY A 1 201 ? -32.753 -28.095 95.946 1.00 37.94 201 GLY A N 1
ATOM 1581 C CA . GLY A 1 201 ? -32.649 -27.237 94.754 1.00 37.94 201 GLY A CA 1
ATOM 1582 C C . GLY A 1 201 ? -33.722 -27.537 93.689 1.00 37.94 201 GLY A C 1
ATOM 1583 O O . GLY A 1 201 ? -33.438 -28.181 92.685 1.00 37.94 201 GLY A O 1
ATOM 1584 N N . THR A 1 202 ? -34.975 -27.136 93.922 1.00 44.97 202 THR A N 1
ATOM 1585 C CA . THR A 1 202 ? -36.157 -27.337 93.050 1.00 44.97 202 THR A CA 1
ATOM 1586 C C . THR A 1 202 ? -36.273 -26.308 91.901 1.00 44.97 202 THR A C 1
ATOM 1588 O O . THR A 1 202 ? -35.681 -25.236 92.005 1.00 44.97 202 THR A O 1
ATOM 1591 N N . PRO A 1 203 ? -37.131 -26.525 90.867 1.00 53.09 203 PRO A N 1
ATOM 1592 C CA . PRO A 1 203 ? -37.847 -27.762 90.532 1.00 53.09 203 PRO A CA 1
ATOM 1593 C C . PRO A 1 203 ? -37.871 -28.109 89.025 1.00 53.09 203 PRO A C 1
ATOM 1595 O O . PRO A 1 203 ? -38.461 -27.410 88.203 1.00 53.09 203 PRO A O 1
ATOM 1598 N N . VAL A 1 204 ? -37.439 -29.329 88.705 1.00 55.41 204 VAL A N 1
ATOM 1599 C CA . VAL A 1 204 ? -37.884 -30.085 87.514 1.00 55.41 204 VAL A CA 1
ATOM 1600 C C . VAL A 1 204 ? -39.403 -30.370 87.562 1.00 55.41 204 VAL A C 1
ATOM 1602 O O . VAL A 1 204 ? -40.043 -30.523 86.526 1.00 55.41 204 VAL A O 1
ATOM 1605 N N . ASN A 1 205 ? -40.028 -30.284 88.743 1.00 58.31 205 ASN A N 1
ATOM 1606 C CA . ASN A 1 205 ? -41.482 -30.404 88.917 1.00 58.31 205 ASN A CA 1
ATOM 1607 C C . ASN A 1 205 ? -42.284 -29.236 88.308 1.00 58.31 205 ASN A C 1
ATOM 1609 O O . ASN A 1 205 ? -43.451 -29.418 87.981 1.00 58.31 205 ASN A O 1
ATOM 1613 N N . GLY A 1 206 ? -41.683 -28.051 88.132 1.00 59.66 206 GLY A N 1
ATOM 1614 C CA . GLY A 1 206 ? -42.351 -26.915 87.485 1.00 59.66 206 GLY A CA 1
ATOM 1615 C C . GLY A 1 206 ? -42.446 -27.093 85.972 1.00 59.66 206 GLY A C 1
ATOM 1616 O O . GLY A 1 206 ? -43.468 -26.778 85.374 1.00 59.66 206 GLY A O 1
ATOM 1617 N N . LEU A 1 207 ? -41.406 -27.667 85.361 1.00 60.78 207 LEU A N 1
ATOM 1618 C CA . LEU A 1 207 ? -41.407 -27.999 83.937 1.00 60.78 207 LEU A CA 1
ATOM 1619 C C . LEU A 1 207 ? -42.313 -29.197 83.648 1.00 60.78 207 LEU A C 1
ATOM 1621 O O . LEU A 1 207 ? -43.024 -29.179 82.652 1.00 60.78 207 LEU A O 1
ATOM 1625 N N . GLN A 1 208 ? -42.365 -30.185 84.543 1.00 65.00 208 GLN A N 1
ATOM 1626 C CA . GLN A 1 208 ? -43.256 -31.334 84.391 1.00 65.00 208 GLN A CA 1
ATOM 1627 C C . GLN A 1 208 ? -44.737 -30.952 84.554 1.00 65.00 208 GLN A C 1
ATOM 1629 O O . GLN A 1 208 ? -45.547 -31.319 83.710 1.00 65.00 208 GLN A O 1
ATOM 1634 N N . ALA A 1 209 ? -45.074 -30.101 85.529 1.00 68.69 209 ALA A N 1
ATOM 1635 C CA . ALA A 1 209 ? -46.423 -29.543 85.658 1.00 68.69 209 ALA A CA 1
ATOM 1636 C C . ALA A 1 209 ? -46.803 -28.635 84.474 1.00 68.69 209 ALA A C 1
ATOM 1638 O O . ALA A 1 209 ? -47.942 -28.662 84.017 1.00 68.69 209 ALA A O 1
ATOM 1639 N N . ARG A 1 210 ? -45.852 -27.859 83.931 1.00 70.25 210 ARG A N 1
ATOM 1640 C CA . ARG A 1 210 ? -46.091 -26.994 82.764 1.00 70.25 210 ARG A CA 1
ATOM 1641 C C . ARG A 1 210 ? -46.295 -27.790 81.476 1.00 70.25 210 ARG A C 1
ATOM 1643 O O . ARG A 1 210 ? -47.073 -27.375 80.625 1.00 70.25 210 ARG A O 1
ATOM 1650 N N . VAL A 1 211 ? -45.616 -28.927 81.335 1.00 70.88 211 VAL A N 1
ATOM 1651 C CA . VAL A 1 211 ? -45.818 -29.859 80.218 1.00 70.88 211 VAL A CA 1
ATOM 1652 C C . VAL A 1 211 ? -47.177 -30.551 80.342 1.00 70.88 211 VAL A C 1
ATOM 1654 O O . VAL A 1 211 ? -47.920 -30.578 79.368 1.00 70.88 211 VAL A O 1
ATOM 1657 N N . GLU A 1 212 ? -47.566 -31.001 81.536 1.00 74.44 212 GLU A N 1
ATOM 1658 C CA . GLU A 1 212 ? -48.891 -31.591 81.783 1.00 74.44 212 GLU A CA 1
ATOM 1659 C C . GLU A 1 212 ? -50.040 -30.581 81.562 1.00 74.44 212 GLU A C 1
ATOM 1661 O O . GLU A 1 212 ? -51.073 -30.937 80.995 1.00 74.44 212 GLU A O 1
ATOM 1666 N N . GLU A 1 213 ? -49.849 -29.307 81.922 1.00 72.19 213 GLU A N 1
ATOM 1667 C CA . GLU A 1 213 ? -50.799 -28.206 81.683 1.00 72.19 213 GLU A CA 1
ATOM 1668 C C . GLU A 1 213 ? -50.961 -27.894 80.181 1.00 72.19 213 GLU A C 1
ATOM 1670 O O . GLU A 1 213 ? -52.081 -27.730 79.693 1.00 72.19 213 GLU A O 1
ATOM 1675 N N . LEU A 1 214 ? -49.861 -27.871 79.419 1.00 66.31 214 LEU A N 1
ATOM 1676 C CA . LEU A 1 214 ? -49.882 -27.652 77.966 1.00 66.31 214 LEU A CA 1
ATOM 1677 C C . LEU A 1 214 ? -50.467 -28.851 77.201 1.00 66.31 214 LEU A C 1
ATOM 1679 O O . LEU A 1 214 ? -51.198 -28.667 76.227 1.00 66.31 214 LEU A O 1
ATOM 1683 N N . GLU A 1 215 ? -50.204 -30.077 77.654 1.00 67.88 215 GLU A N 1
ATOM 1684 C CA . GLU A 1 215 ? -50.811 -31.293 77.104 1.00 67.88 215 GLU A CA 1
ATOM 1685 C C . GLU A 1 215 ? -52.312 -31.389 77.405 1.00 67.88 215 GLU A C 1
ATOM 1687 O O . GLU A 1 215 ? -53.076 -31.913 76.589 1.00 67.88 215 GLU A O 1
ATOM 1692 N N . TRP A 1 216 ? -52.751 -30.884 78.558 1.00 67.31 216 TRP A N 1
ATOM 1693 C CA . TRP A 1 216 ? -54.164 -30.784 78.911 1.00 67.31 216 TRP A CA 1
ATOM 1694 C C . TRP A 1 216 ? -54.879 -29.713 78.070 1.00 67.31 216 TRP A C 1
ATOM 1696 O O . TRP A 1 216 ? -55.912 -30.008 77.470 1.00 67.31 216 TRP A O 1
ATOM 1706 N N . ALA A 1 217 ? -54.276 -28.532 77.895 1.00 63.53 217 ALA A N 1
ATOM 1707 C CA . ALA A 1 217 ? -54.807 -27.459 77.046 1.00 63.53 217 ALA A CA 1
ATOM 1708 C C . ALA A 1 217 ? -54.909 -27.854 75.557 1.00 63.53 217 ALA A C 1
ATOM 1710 O O . ALA A 1 217 ? -55.836 -27.443 74.858 1.00 63.53 217 ALA A O 1
ATOM 1711 N N . LEU A 1 218 ? -54.002 -28.705 75.063 1.00 60.94 218 LEU A N 1
ATOM 1712 C CA . LEU A 1 218 ? -54.073 -29.260 73.708 1.00 60.94 218 LEU A CA 1
ATOM 1713 C C . LEU A 1 218 ? -55.214 -30.284 73.559 1.00 60.94 218 LEU A C 1
ATOM 1715 O O . LEU A 1 218 ? -55.877 -30.314 72.521 1.00 60.94 218 LEU A O 1
ATOM 1719 N N . LYS A 1 219 ? -55.487 -31.083 74.603 1.00 61.31 219 LYS A N 1
ATOM 1720 C CA . LYS A 1 219 ? -56.613 -32.038 74.661 1.00 61.31 219 LYS A CA 1
ATOM 1721 C C . LYS A 1 219 ? -57.983 -31.354 74.785 1.00 61.31 219 LYS A C 1
ATOM 1723 O O . LYS A 1 219 ? -58.981 -31.965 74.413 1.00 61.31 219 LYS A O 1
ATOM 1728 N N . GLU A 1 220 ? -58.028 -30.105 75.246 1.00 54.53 220 GLU A N 1
ATOM 1729 C CA . GLU A 1 220 ? -59.242 -29.276 75.329 1.00 54.53 220 GLU A CA 1
ATOM 1730 C C . GLU A 1 220 ? -59.503 -28.420 74.069 1.00 54.53 220 GLU A C 1
ATOM 1732 O O . GLU A 1 220 ? -60.538 -27.763 73.955 1.00 54.53 220 GLU A O 1
ATOM 1737 N N . SER A 1 221 ? -58.598 -28.450 73.085 1.00 62.91 221 SER A N 1
ATOM 1738 C CA . SER A 1 221 ? -58.721 -27.681 71.842 1.00 62.91 221 SER A CA 1
ATOM 1739 C C . SER A 1 221 ? -59.399 -28.477 70.714 1.00 62.91 221 SER A C 1
ATOM 1741 O O . SER A 1 221 ? -59.120 -29.655 70.483 1.00 62.91 221 SER A O 1
ATOM 1743 N N . VAL A 1 222 ? -60.326 -27.839 69.989 1.00 63.03 222 VAL A N 1
ATOM 1744 C CA . VAL A 1 222 ? -61.076 -28.469 68.888 1.00 63.03 222 VAL A CA 1
ATOM 1745 C C . VAL A 1 222 ? -60.297 -28.317 67.571 1.00 63.03 222 VAL A C 1
ATOM 1747 O O . VAL A 1 222 ? -59.912 -27.199 67.228 1.00 63.03 222 VAL A O 1
ATOM 1750 N N . PRO A 1 223 ? -60.094 -29.396 66.783 1.00 66.88 223 PRO A N 1
ATOM 1751 C CA . PRO A 1 223 ? -59.456 -29.311 65.472 1.00 66.88 223 PRO A CA 1
ATOM 1752 C C . PRO A 1 223 ? -60.144 -28.278 64.577 1.00 66.88 223 PRO A C 1
ATOM 1754 O O . PRO A 1 223 ? -61.366 -28.302 64.434 1.00 66.88 223 PRO A O 1
ATOM 1757 N N . ARG A 1 224 ? -59.358 -27.412 63.933 1.00 60.25 224 ARG A N 1
ATOM 1758 C CA . ARG A 1 224 ? -59.830 -26.285 63.111 1.00 60.25 224 ARG A CA 1
ATOM 1759 C C . ARG A 1 224 ? -60.929 -26.657 62.106 1.00 60.25 224 ARG A C 1
ATOM 1761 O O . ARG A 1 224 ? -61.901 -25.925 61.989 1.00 60.25 224 ARG A O 1
ATOM 1768 N N . GLY A 1 225 ? -60.851 -27.840 61.491 1.00 72.00 225 GLY A N 1
ATOM 1769 C CA . GLY A 1 225 ? -61.898 -28.330 60.584 1.00 72.00 225 GLY A CA 1
ATOM 1770 C C . GLY A 1 225 ? -63.268 -28.543 61.248 1.00 72.00 225 GLY A C 1
ATOM 1771 O O . GLY A 1 225 ? -64.290 -28.269 60.631 1.00 72.00 225 GLY A O 1
ATOM 1772 N N . LYS A 1 226 ? -63.314 -28.955 62.523 1.00 70.81 226 LYS A N 1
ATOM 1773 C CA . LYS A 1 226 ? -64.572 -29.093 63.280 1.00 70.81 226 LYS A CA 1
ATOM 1774 C C . LYS A 1 226 ? -65.124 -27.736 63.722 1.00 70.81 226 LYS A C 1
ATOM 1776 O O . LYS A 1 226 ? -66.335 -27.564 63.777 1.00 70.81 226 LYS A O 1
ATOM 1781 N N . PHE A 1 227 ? -64.256 -26.767 64.020 1.00 73.69 227 PHE A N 1
ATOM 1782 C CA . PHE A 1 227 ? -64.686 -25.394 64.301 1.00 73.69 227 PHE A CA 1
ATOM 1783 C C . PHE A 1 227 ? -65.256 -24.721 63.047 1.00 73.69 227 PHE A C 1
ATOM 1785 O O . PHE A 1 227 ? -66.316 -24.110 63.114 1.00 73.69 227 PHE A O 1
ATOM 1792 N N . GLU A 1 228 ? -64.602 -24.894 61.897 1.00 80.50 228 GLU A N 1
ATOM 1793 C CA . GLU A 1 228 ? -65.080 -24.394 60.605 1.00 80.50 228 GLU A CA 1
ATOM 1794 C C . GLU A 1 228 ? -66.415 -25.050 60.211 1.00 80.50 228 GLU A C 1
ATOM 1796 O O . GLU A 1 228 ? -67.328 -24.357 59.771 1.00 80.50 228 GLU A O 1
ATOM 1801 N N . GLU A 1 229 ? -66.602 -26.351 60.462 1.00 85.56 229 GLU A N 1
ATOM 1802 C CA . GLU A 1 229 ? -67.889 -27.033 60.256 1.00 85.56 229 GLU A CA 1
ATOM 1803 C C . GLU A 1 229 ? -68.996 -26.483 61.174 1.00 85.56 229 GLU A C 1
ATOM 1805 O O . GLU A 1 229 ? -70.113 -26.218 60.721 1.00 85.56 229 GLU A O 1
ATOM 1810 N N . VAL A 1 230 ? -68.695 -26.225 62.452 1.00 82.88 230 VAL A N 1
ATOM 1811 C CA . VAL A 1 230 ? -69.639 -25.576 63.381 1.00 82.88 230 VAL A CA 1
ATOM 1812 C C . VAL A 1 230 ? -69.943 -24.140 62.946 1.00 82.88 230 VAL A C 1
ATOM 1814 O O . VAL A 1 230 ? -71.091 -23.707 62.998 1.00 82.88 230 VAL A O 1
ATOM 1817 N N . GLN A 1 231 ? -68.953 -23.402 62.450 1.00 84.19 231 GLN A N 1
ATOM 1818 C CA . GLN A 1 231 ? -69.137 -22.036 61.967 1.00 84.19 231 GLN A CA 1
ATOM 1819 C C . GLN A 1 231 ? -70.001 -21.995 60.698 1.00 84.19 231 GLN A C 1
ATOM 1821 O O . GLN A 1 231 ? -70.887 -21.148 60.586 1.00 84.19 231 GLN A O 1
ATOM 1826 N N . VAL A 1 232 ? -69.802 -22.933 59.768 1.00 88.06 232 VAL A N 1
ATOM 1827 C CA . VAL A 1 232 ? -70.627 -23.069 58.559 1.00 88.06 232 VAL A CA 1
ATOM 1828 C C . VAL A 1 232 ? -72.047 -23.502 58.916 1.00 88.06 232 VAL A C 1
ATOM 1830 O O . VAL A 1 232 ? -73.003 -22.922 58.405 1.00 88.06 232 VAL A O 1
ATOM 1833 N N . THR A 1 233 ? -72.218 -24.474 59.813 1.00 91.31 233 THR A N 1
ATOM 1834 C CA . THR A 1 233 ? -73.554 -24.937 60.225 1.00 91.31 233 THR A CA 1
ATOM 1835 C C . THR A 1 233 ? -74.321 -23.864 60.994 1.00 91.31 233 THR A C 1
ATOM 1837 O O . THR A 1 233 ? -75.490 -23.629 60.687 1.00 91.31 233 THR A O 1
ATOM 1840 N N . LEU A 1 234 ? -73.672 -23.133 61.903 1.00 91.50 234 LEU A N 1
ATOM 1841 C CA . LEU A 1 234 ? -74.271 -21.981 62.579 1.00 91.50 234 LEU A CA 1
ATOM 1842 C C . LEU A 1 234 ? -74.585 -20.849 61.591 1.00 91.50 234 LEU A C 1
ATOM 1844 O O . LEU A 1 234 ? -75.662 -20.260 61.650 1.00 91.50 234 LEU A O 1
ATOM 1848 N N . GLY A 1 235 ? -73.694 -20.582 60.632 1.00 93.81 235 GLY A N 1
ATOM 1849 C CA . GLY A 1 235 ? -73.941 -19.627 59.553 1.00 93.81 235 GLY A CA 1
ATOM 1850 C C . GLY A 1 235 ? -75.161 -20.006 58.708 1.00 93.81 235 GLY A C 1
ATOM 1851 O O . GLY A 1 235 ? -75.980 -19.149 58.378 1.00 93.81 235 GLY A O 1
ATOM 1852 N N . LEU A 1 236 ? -75.343 -21.291 58.395 1.00 92.94 236 LEU A N 1
ATOM 1853 C CA . LEU A 1 236 ? -76.532 -21.786 57.698 1.00 92.94 236 LEU A CA 1
ATOM 1854 C C . LEU A 1 236 ? -77.802 -21.633 58.545 1.00 92.94 236 LEU A C 1
ATOM 1856 O O . LEU A 1 236 ? -78.826 -21.219 58.002 1.00 92.94 236 LEU A O 1
ATOM 1860 N N . GLN A 1 237 ? -77.738 -21.903 59.852 1.00 93.62 237 GLN A N 1
ATOM 1861 C CA . GLN A 1 237 ? -78.866 -21.721 60.775 1.00 93.62 237 GLN A CA 1
ATOM 1862 C C . GLN A 1 237 ? -79.276 -20.251 60.910 1.00 93.62 237 GLN A C 1
ATOM 1864 O O . GLN A 1 237 ? -80.462 -19.943 60.832 1.00 93.62 237 GLN A O 1
ATOM 1869 N N . LEU A 1 238 ? -78.320 -19.327 61.032 1.00 92.44 238 LEU A N 1
ATOM 1870 C CA . LEU A 1 238 ? -78.606 -17.889 61.062 1.00 92.44 238 LEU A CA 1
ATOM 1871 C C . LEU A 1 238 ? -79.265 -17.425 59.758 1.00 92.44 238 LEU A C 1
ATOM 1873 O O . LEU A 1 238 ? -80.296 -16.761 59.790 1.00 92.44 238 LEU A O 1
ATOM 1877 N N . ASN A 1 239 ? -78.755 -17.876 58.609 1.00 92.81 239 ASN A N 1
ATOM 1878 C CA . ASN A 1 239 ? -79.379 -17.590 57.316 1.00 92.81 239 ASN A CA 1
ATOM 1879 C C . ASN A 1 239 ? -80.786 -18.203 57.176 1.00 92.81 239 ASN A C 1
ATOM 1881 O O . ASN A 1 239 ? -81.612 -17.687 56.424 1.00 92.81 239 ASN A O 1
ATOM 1885 N N . GLN A 1 240 ? -81.071 -19.339 57.817 1.00 94.31 240 GLN A N 1
ATOM 1886 C CA . GLN A 1 240 ? -82.426 -19.903 57.865 1.00 94.31 240 GLN A CA 1
ATOM 1887 C C . GLN A 1 240 ? -83.340 -19.044 58.743 1.00 94.31 240 GLN A C 1
ATOM 1889 O O . GLN A 1 240 ? -84.416 -18.664 58.287 1.00 94.31 240 GLN A O 1
ATOM 1894 N N . LEU A 1 241 ? -82.879 -18.642 59.930 1.00 92.75 241 LEU A N 1
ATOM 1895 C CA . LEU A 1 241 ? -83.619 -17.743 60.819 1.00 92.75 241 LEU A CA 1
ATOM 1896 C C . LEU A 1 241 ? -83.918 -16.390 60.162 1.00 92.75 241 LEU A C 1
ATOM 1898 O O . LEU A 1 241 ? -85.027 -15.881 60.300 1.00 92.75 241 LEU A O 1
ATOM 1902 N N . ASP A 1 242 ? -82.987 -15.818 59.399 1.00 90.94 242 ASP A N 1
ATOM 1903 C CA . ASP A 1 242 ? -83.227 -14.562 58.681 1.00 90.94 242 ASP A CA 1
ATOM 1904 C C . ASP A 1 242 ? -84.294 -14.710 57.589 1.00 90.94 242 ASP A C 1
ATOM 1906 O O . ASP A 1 242 ? -85.136 -13.822 57.422 1.00 90.94 242 ASP A O 1
ATOM 1910 N N . ARG A 1 243 ? -84.331 -15.855 56.891 1.00 93.06 243 ARG A N 1
ATOM 1911 C CA . ARG A 1 243 ? -85.407 -16.163 55.935 1.00 93.06 243 ARG A CA 1
ATOM 1912 C C . ARG A 1 243 ? -86.751 -16.307 56.637 1.00 93.06 243 ARG A C 1
ATOM 1914 O O . ARG A 1 243 ? -87.722 -15.704 56.192 1.00 93.06 243 ARG A O 1
ATOM 1921 N N . GLU A 1 244 ? -86.811 -17.033 57.750 1.00 93.81 244 GLU A N 1
ATOM 1922 C CA . GLU A 1 244 ? -88.041 -17.185 58.536 1.00 93.81 244 GLU A CA 1
ATOM 1923 C C . GLU A 1 244 ? -88.535 -15.840 59.082 1.00 93.81 244 GLU A C 1
ATOM 1925 O O . GLU A 1 244 ? -89.724 -15.531 58.990 1.00 93.81 244 GLU A O 1
ATOM 1930 N N . ARG A 1 245 ? -87.634 -14.987 59.582 1.00 92.38 245 ARG A N 1
ATOM 1931 C CA . ARG A 1 245 ? -87.973 -13.625 60.021 1.00 92.38 245 ARG A CA 1
ATOM 1932 C C . ARG A 1 245 ? -88.499 -12.774 58.870 1.00 92.38 245 ARG A C 1
ATOM 1934 O O . ARG A 1 245 ? -89.483 -12.062 59.062 1.00 92.38 245 ARG A O 1
ATOM 1941 N N . ALA A 1 246 ? -87.901 -12.859 57.682 1.00 92.06 246 ALA A N 1
ATOM 1942 C CA . ALA A 1 246 ? -88.391 -12.165 56.492 1.00 92.06 246 ALA A CA 1
ATOM 1943 C C . ALA A 1 246 ? -89.771 -12.686 56.051 1.00 92.06 246 ALA A C 1
ATOM 1945 O O . ALA A 1 246 ? -90.665 -11.903 55.723 1.00 92.06 246 ALA A O 1
ATOM 1946 N N . GLU A 1 247 ? -89.999 -13.997 56.101 1.00 94.00 247 GLU A N 1
ATOM 1947 C CA . GLU A 1 247 ? -91.310 -14.590 55.836 1.00 94.00 247 GLU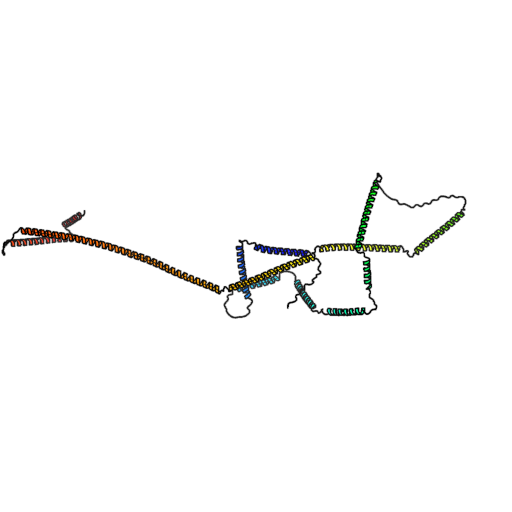 A CA 1
ATOM 1948 C C . GLU A 1 247 ? -92.364 -14.140 56.854 1.00 94.00 247 GLU A C 1
ATOM 1950 O O . GLU A 1 247 ? -93.480 -13.789 56.477 1.00 94.00 247 GLU A O 1
ATOM 1955 N N . VAL A 1 248 ? -92.032 -14.090 58.143 1.00 93.25 248 VAL A N 1
ATOM 1956 C CA . VAL A 1 248 ? -92.948 -13.578 59.172 1.00 93.25 248 VAL A CA 1
ATOM 1957 C C . VAL A 1 248 ? -93.215 -12.088 58.967 1.00 93.25 248 VAL A C 1
ATOM 1959 O O . VAL A 1 248 ? -94.368 -11.672 59.039 1.00 93.25 248 VAL A O 1
ATOM 1962 N N . ALA A 1 249 ? -92.198 -11.289 58.640 1.00 90.00 249 ALA A N 1
ATOM 1963 C CA . ALA A 1 249 ? -92.361 -9.866 58.349 1.00 90.00 249 ALA A CA 1
ATOM 1964 C C . ALA A 1 249 ? -93.259 -9.630 57.124 1.00 90.00 249 ALA A C 1
ATOM 1966 O O . ALA A 1 249 ? -94.135 -8.769 57.157 1.00 90.00 249 ALA A O 1
ATOM 1967 N N . THR A 1 250 ? -93.109 -10.422 56.059 1.00 92.06 250 THR A N 1
ATOM 1968 C CA . THR A 1 250 ? -93.993 -10.335 54.884 1.00 92.06 250 THR A CA 1
ATOM 1969 C C . THR A 1 250 ? -95.423 -10.767 55.206 1.00 92.06 250 THR A C 1
ATOM 1971 O O . THR A 1 250 ? -96.363 -10.104 54.766 1.00 92.06 250 THR A O 1
ATOM 1974 N N . ARG A 1 251 ? -95.619 -11.813 56.023 1.00 94.12 251 ARG A N 1
ATOM 1975 C CA . ARG A 1 251 ? -96.951 -12.212 56.516 1.00 94.12 251 ARG A CA 1
ATOM 1976 C C . ARG A 1 251 ? -97.581 -11.130 57.393 1.00 94.12 251 ARG A C 1
ATOM 1978 O O . ARG A 1 251 ? -98.757 -10.833 57.206 1.00 94.12 251 ARG A O 1
ATOM 1985 N N . LEU A 1 252 ? -96.812 -10.507 58.289 1.00 91.06 252 LEU A N 1
ATOM 1986 C CA . LEU A 1 252 ? -97.269 -9.391 59.120 1.00 91.06 252 LEU A CA 1
ATOM 1987 C C . LEU A 1 252 ? -97.654 -8.190 58.256 1.00 91.06 252 LEU A C 1
ATOM 1989 O O . LEU A 1 252 ? -98.746 -7.661 58.420 1.00 91.06 252 LEU A O 1
ATOM 1993 N N . ASN A 1 253 ? -96.815 -7.804 57.294 1.00 91.94 253 ASN A N 1
ATOM 1994 C CA . ASN A 1 253 ? -97.123 -6.719 56.362 1.00 91.94 253 ASN A CA 1
ATOM 1995 C C . ASN A 1 253 ? -98.393 -7.009 55.560 1.00 91.94 253 ASN A C 1
ATOM 1997 O O . ASN A 1 253 ? -99.233 -6.130 55.395 1.00 91.94 253 ASN A O 1
ATOM 2001 N N . LYS A 1 254 ? -98.581 -8.251 55.103 1.00 93.62 254 LYS A N 1
ATOM 2002 C CA . LYS A 1 254 ? -99.812 -8.655 54.420 1.00 93.62 254 LYS A CA 1
ATOM 2003 C C . LYS A 1 254 ? -101.034 -8.550 55.339 1.00 93.62 254 LYS A C 1
ATOM 2005 O O . LYS A 1 254 ? -102.049 -8.015 54.909 1.00 93.62 254 LYS A O 1
ATOM 2010 N N . ALA A 1 255 ? -100.926 -8.993 56.592 1.00 89.75 255 ALA A N 1
ATOM 2011 C CA . ALA A 1 255 ? -101.994 -8.871 57.582 1.00 89.75 255 ALA A CA 1
ATOM 2012 C C . ALA A 1 255 ? -102.299 -7.405 57.937 1.00 89.75 255 ALA A C 1
ATOM 2014 O O . ALA A 1 255 ? -103.461 -7.040 58.062 1.00 89.75 255 ALA A O 1
ATOM 2015 N N . LEU A 1 256 ? -101.281 -6.544 58.042 1.00 86.50 256 LEU A N 1
ATOM 2016 C CA . LEU A 1 256 ? -101.453 -5.105 58.252 1.00 86.50 256 LEU A CA 1
ATOM 2017 C C . LEU A 1 256 ? -102.154 -4.443 57.062 1.00 86.50 256 LEU A C 1
ATOM 2019 O O . LEU A 1 256 ? -103.070 -3.656 57.271 1.00 86.50 256 LEU A O 1
ATOM 2023 N N . LEU A 1 257 ? -101.798 -4.812 55.828 1.00 88.31 257 LEU A N 1
ATOM 2024 C CA . LEU A 1 257 ? -102.497 -4.347 54.624 1.00 88.31 257 LEU A CA 1
ATOM 2025 C C . LEU A 1 257 ? -103.944 -4.857 54.563 1.00 88.31 257 LEU A C 1
ATOM 2027 O O . LEU A 1 257 ? -104.834 -4.146 54.106 1.00 88.31 257 LEU A O 1
ATOM 2031 N N . GLU A 1 258 ? -104.210 -6.083 55.014 1.00 88.94 258 GLU A N 1
ATOM 2032 C CA . GLU A 1 258 ? -105.573 -6.609 55.141 1.00 88.94 258 GLU A CA 1
ATOM 2033 C C . GLU A 1 258 ? -106.365 -5.876 56.239 1.00 88.94 258 GLU A C 1
ATOM 2035 O O . GLU A 1 258 ? -107.519 -5.524 56.009 1.00 88.94 258 GLU A O 1
ATOM 2040 N N . LEU A 1 259 ? -105.748 -5.548 57.380 1.00 81.81 259 LEU A N 1
ATOM 2041 C CA . LEU A 1 259 ? -106.350 -4.715 58.429 1.00 81.81 259 LEU A CA 1
ATOM 2042 C C . LEU A 1 259 ? -106.616 -3.286 57.954 1.00 81.81 259 LEU A C 1
ATOM 2044 O O . LEU A 1 259 ? -107.646 -2.716 58.294 1.00 81.81 259 LEU A O 1
ATOM 2048 N N . GLU A 1 260 ? -105.726 -2.709 57.152 1.00 81.62 260 GLU A N 1
ATOM 2049 C CA . GLU A 1 260 ? -105.923 -1.391 56.549 1.00 81.62 260 GLU A CA 1
ATOM 2050 C C . GLU A 1 260 ? -107.079 -1.404 55.542 1.00 81.62 260 GLU A C 1
ATOM 2052 O O . GLU A 1 260 ? -107.907 -0.499 55.550 1.00 81.62 260 GLU A O 1
ATOM 2057 N N . ARG A 1 261 ? -107.218 -2.475 54.749 1.00 83.12 261 ARG A N 1
ATOM 2058 C CA . ARG A 1 261 ? -108.379 -2.683 53.863 1.00 83.12 261 ARG A CA 1
ATOM 2059 C C . ARG A 1 261 ? -109.694 -2.876 54.621 1.00 83.12 261 ARG A C 1
ATOM 2061 O O . ARG A 1 261 ? -110.749 -2.581 54.067 1.00 83.12 261 ARG A O 1
ATOM 2068 N N . LEU A 1 262 ? -109.641 -3.395 55.849 1.00 75.62 262 LEU A N 1
ATOM 2069 C CA . LEU A 1 262 ? -110.805 -3.607 56.717 1.00 75.62 262 LEU A CA 1
ATOM 2070 C C . LEU A 1 262 ? -111.074 -2.432 57.671 1.00 75.62 262 LEU A C 1
ATOM 2072 O O . LEU A 1 262 ? -112.112 -2.421 58.334 1.00 75.62 262 LEU A O 1
ATOM 2076 N N . ARG A 1 263 ? -110.178 -1.439 57.751 1.00 74.44 263 ARG A N 1
ATOM 2077 C CA . ARG A 1 263 ? -110.362 -0.249 58.587 1.00 74.44 263 ARG A CA 1
ATOM 2078 C C . ARG A 1 263 ? -111.480 0.620 57.988 1.00 74.44 263 ARG A C 1
ATOM 2080 O O . ARG A 1 263 ? -111.360 1.051 56.841 1.00 74.44 263 ARG A O 1
ATOM 2087 N N . PRO A 1 264 ? -112.549 0.930 58.745 1.00 60.69 264 PRO A N 1
ATOM 2088 C CA . PRO A 1 264 ? -113.547 1.900 58.312 1.00 60.69 264 PRO A CA 1
ATOM 2089 C C . PRO A 1 264 ? -112.874 3.259 58.107 1.00 60.69 264 PRO A C 1
ATOM 2091 O O . PRO A 1 264 ? -112.178 3.745 58.996 1.00 60.69 264 PRO A O 1
ATOM 2094 N N . SER A 1 265 ? -113.070 3.871 56.940 1.00 44.94 265 SER A N 1
ATOM 2095 C CA . SER A 1 265 ? -112.638 5.243 56.669 1.00 44.94 265 SER A CA 1
ATOM 2096 C C . SER A 1 265 ? -113.391 6.204 57.599 1.00 44.94 265 SER A C 1
ATOM 2098 O O . SER A 1 265 ? -114.512 6.615 57.307 1.00 44.94 265 SER A O 1
ATOM 2100 N N . SER A 1 266 ? -112.803 6.534 58.751 1.00 48.94 266 SER A N 1
ATOM 2101 C CA . SER A 1 266 ? -113.258 7.628 59.610 1.00 48.94 266 SER A CA 1
ATOM 2102 C C . SER A 1 266 ? -112.585 8.912 59.143 1.00 48.94 266 SER A C 1
ATOM 2104 O O . SER A 1 266 ? -111.508 9.298 59.592 1.00 48.94 266 SER A O 1
ATOM 2106 N N . HIS A 1 267 ? -113.226 9.514 58.153 1.00 42.75 267 HIS A N 1
ATOM 2107 C CA . HIS A 1 267 ? -112.982 10.858 57.674 1.00 42.75 267 HIS A CA 1
ATOM 2108 C C . HIS A 1 267 ? -113.637 11.856 58.638 1.00 42.75 267 HIS A C 1
ATOM 2110 O O . HIS A 1 267 ? -114.858 11.924 58.662 1.00 42.75 267 HIS A O 1
ATOM 2116 N N . THR A 1 268 ? -112.827 12.570 59.422 1.00 41.44 268 THR A N 1
ATOM 2117 C CA . THR A 1 268 ? -113.110 13.831 60.154 1.00 41.44 268 THR A CA 1
ATOM 2118 C C . THR A 1 268 ? -111.850 14.085 60.986 1.00 41.44 268 THR A C 1
ATOM 2120 O O . THR A 1 268 ? -111.467 13.205 61.745 1.00 41.44 268 THR A O 1
ATOM 2123 N N . GLY A 1 269 ? -111.072 15.145 60.805 1.00 37.50 269 GLY A N 1
ATOM 2124 C CA . GLY A 1 269 ? -111.484 16.533 60.659 1.00 37.50 269 GLY A CA 1
ATOM 2125 C C . GLY A 1 269 ? -111.085 17.244 61.953 1.00 37.50 269 GLY A C 1
ATOM 2126 O O . GLY A 1 269 ? -111.540 16.823 63.009 1.00 37.50 269 GLY A O 1
ATOM 2127 N N . GLU A 1 270 ? -110.273 18.289 61.801 1.00 41.25 270 GLU A N 1
ATOM 2128 C CA . GLU A 1 270 ? -109.932 19.338 62.775 1.00 41.25 270 GLU A CA 1
ATOM 2129 C C . GLU A 1 270 ? -108.612 19.188 63.558 1.00 41.25 270 GLU A C 1
ATOM 2131 O O . GLU A 1 270 ? -108.349 18.218 64.268 1.00 41.25 270 GLU A O 1
ATOM 2136 N N . ASP A 1 271 ? -107.792 20.205 63.285 1.00 38.50 271 ASP A N 1
ATOM 2137 C CA . ASP A 1 271 ? -106.474 20.599 63.764 1.00 38.50 271 ASP A CA 1
ATOM 2138 C C . ASP A 1 271 ? -106.457 21.078 65.233 1.00 38.50 271 ASP A C 1
ATOM 2140 O O . ASP A 1 271 ? -107.505 21.424 65.773 1.00 38.50 271 ASP A O 1
ATOM 2144 N N . GLU A 1 272 ? -105.230 21.197 65.779 1.00 40.41 272 GLU A N 1
ATOM 2145 C CA . GLU A 1 272 ? -104.818 22.021 66.947 1.00 40.41 272 GLU A CA 1
ATOM 2146 C C . GLU A 1 272 ? -105.389 21.579 68.323 1.00 40.41 272 GLU A C 1
ATOM 2148 O O . GLU A 1 272 ? -106.536 21.182 68.449 1.00 40.41 272 GLU A O 1
ATOM 2153 N N . ASP A 1 273 ? -104.734 21.612 69.484 1.00 38.25 273 ASP A N 1
ATOM 2154 C CA . ASP A 1 273 ? -103.399 21.929 69.996 1.00 38.25 273 ASP A CA 1
ATOM 2155 C C . ASP A 1 273 ? -103.451 21.676 71.546 1.00 38.25 273 ASP A C 1
ATOM 2157 O O . ASP A 1 273 ? -104.527 21.434 72.097 1.00 38.25 273 ASP A O 1
ATOM 2161 N N . TYR A 1 274 ? -102.310 21.847 72.242 1.00 39.69 274 TYR A N 1
ATOM 2162 C CA . TYR A 1 274 ? -102.139 22.289 73.657 1.00 39.69 274 TYR A CA 1
ATOM 2163 C C . TYR A 1 274 ? -102.371 21.279 74.817 1.00 39.69 274 TYR A C 1
ATOM 2165 O O . TYR A 1 274 ? -103.426 20.675 74.965 1.00 39.69 274 TYR A O 1
ATOM 2173 N N . GLU A 1 275 ? -101.299 20.923 75.553 1.00 43.94 275 GLU A N 1
ATOM 2174 C CA . GLU A 1 275 ? -100.838 21.458 76.874 1.00 43.94 275 GLU A CA 1
ATOM 2175 C C . GLU A 1 275 ? -101.668 20.961 78.082 1.00 43.94 275 GLU A C 1
ATOM 2177 O O . GLU A 1 275 ? -102.841 21.277 78.224 1.00 43.94 275 GLU A O 1
ATOM 2182 N N . ASP A 1 276 ? -101.142 20.035 78.896 1.00 39.25 276 ASP A N 1
ATOM 2183 C CA . ASP A 1 276 ? -100.364 20.222 80.152 1.00 39.25 276 ASP A CA 1
ATOM 2184 C C . ASP A 1 276 ? -101.230 19.787 81.384 1.00 39.25 276 ASP A C 1
ATOM 2186 O O . ASP A 1 276 ? -102.318 19.246 81.178 1.00 39.25 276 ASP A O 1
ATOM 2190 N N . PRO A 1 277 ? -100.772 19.837 82.652 1.00 58.34 277 PRO A N 1
ATOM 2191 C CA . PRO A 1 277 ? -100.441 18.691 83.508 1.00 58.34 277 PRO A CA 1
ATOM 2192 C C . PRO A 1 277 ? -101.393 18.554 84.724 1.00 58.34 277 PRO A C 1
ATOM 2194 O O . PRO A 1 277 ? -102.269 19.391 84.944 1.00 58.34 277 PRO A O 1
ATOM 2197 N N . SER A 1 278 ? -101.217 17.551 85.599 1.00 39.19 278 SER A N 1
ATOM 2198 C CA . SER A 1 278 ? -101.708 17.680 86.989 1.00 39.19 278 SER A CA 1
ATOM 2199 C C . SER A 1 278 ? -101.232 16.601 87.955 1.00 39.19 278 SER A C 1
ATOM 2201 O O . SER A 1 278 ? -101.473 15.410 87.766 1.00 39.19 278 SER A O 1
ATOM 2203 N N . GLU A 1 279 ? -100.625 17.078 89.038 1.00 46.22 279 GLU A N 1
ATOM 2204 C CA . GLU A 1 279 ? -100.465 16.408 90.327 1.00 46.22 279 GLU A CA 1
ATOM 2205 C C . GLU A 1 279 ? -101.800 16.302 91.084 1.00 46.22 279 GLU A C 1
ATOM 2207 O O . GLU A 1 279 ? -102.741 17.039 90.791 1.00 46.22 279 GLU A O 1
ATOM 2212 N N . SER A 1 280 ? -101.837 15.440 92.110 1.00 30.33 280 SER A N 1
ATOM 2213 C CA . SER A 1 280 ? -102.655 15.475 93.352 1.00 30.33 280 SER A CA 1
ATOM 2214 C C . SER A 1 280 ? -103.024 14.039 93.756 1.00 30.33 280 SER A C 1
ATOM 2216 O O . SER A 1 280 ? -103.084 13.154 92.912 1.00 30.33 280 SER A O 1
ATOM 2218 N N . SER A 1 281 ? -103.351 13.672 94.991 1.00 36.16 281 SER A N 1
ATOM 2219 C CA . SER A 1 281 ? -103.258 14.209 96.354 1.00 36.16 281 SER A CA 1
ATOM 2220 C C . SER A 1 281 ? -103.935 13.132 97.214 1.00 36.16 281 SER A C 1
ATOM 2222 O O . SER A 1 281 ? -104.897 12.500 96.775 1.00 36.16 281 SER A O 1
ATOM 2224 N N . GLU A 1 282 ? -103.474 12.935 98.444 1.00 41.09 282 GLU A N 1
ATOM 2225 C CA . GLU A 1 282 ? -104.152 12.122 99.458 1.00 41.09 282 GLU A CA 1
ATOM 2226 C C . GLU A 1 282 ? -105.501 12.738 99.872 1.00 41.09 282 GLU A C 1
ATOM 2228 O O . GLU A 1 282 ? -105.605 13.961 99.969 1.00 41.09 282 GLU A O 1
ATOM 2233 N N . VAL A 1 283 ? -106.493 11.897 100.208 1.00 35.84 283 VAL A N 1
ATOM 2234 C CA . VAL A 1 283 ? -107.626 12.238 101.093 1.00 35.84 283 VAL A CA 1
ATOM 2235 C C . VAL A 1 283 ? -108.054 11.001 101.900 1.00 35.84 283 VAL A C 1
ATOM 2237 O O . VAL A 1 283 ? -108.416 9.969 101.340 1.00 35.84 283 VAL A O 1
ATOM 2240 N N . SER A 1 284 ? -108.059 11.147 103.229 1.00 39.78 284 SER A N 1
ATOM 2241 C CA . SER A 1 284 ? -108.773 10.319 104.214 1.00 39.78 284 SER A CA 1
ATOM 2242 C C . SER A 1 284 ? -110.116 10.958 104.553 1.00 39.78 284 SER A C 1
ATOM 2244 O O . SER A 1 284 ? -110.105 12.147 104.849 1.00 39.78 284 SER A O 1
ATOM 2246 N N . ILE A 1 285 ? -111.217 10.194 104.645 1.00 36.22 285 ILE A N 1
ATOM 2247 C CA . ILE A 1 285 ? -112.383 10.516 105.498 1.00 36.22 285 ILE A CA 1
ATOM 2248 C C . ILE A 1 285 ? -113.075 9.213 105.949 1.00 36.22 285 ILE A C 1
ATOM 2250 O O . ILE A 1 285 ? -113.392 8.351 105.133 1.00 36.22 285 ILE A O 1
ATOM 2254 N N . ALA A 1 286 ? -113.326 9.108 107.256 1.00 30.98 286 ALA A N 1
ATOM 2255 C CA . ALA A 1 286 ? -114.208 8.143 107.911 1.00 30.98 286 ALA A CA 1
ATOM 2256 C C . ALA A 1 286 ? -115.652 8.680 108.017 1.00 30.98 286 ALA A C 1
ATOM 2258 O O . ALA A 1 286 ? -115.829 9.880 108.201 1.00 30.98 286 ALA A O 1
ATOM 2259 N N . SER A 1 287 ? -116.672 7.813 107.973 1.00 33.50 287 SER A N 1
ATOM 2260 C CA . SER A 1 287 ? -118.049 8.075 108.457 1.00 33.50 287 SER A CA 1
ATOM 2261 C C . SER A 1 287 ? -118.825 6.742 108.439 1.00 33.50 287 SER A C 1
ATOM 2263 O O . SER A 1 287 ? -118.926 6.117 107.388 1.00 33.50 287 SER A O 1
ATOM 2265 N N . GLU A 1 288 ? -119.076 6.073 109.572 1.00 32.44 288 GLU A N 1
ATOM 2266 C CA . GLU A 1 288 ? -120.166 6.273 110.555 1.00 32.44 288 GLU A CA 1
ATOM 2267 C C . GLU A 1 288 ? -121.591 6.145 109.985 1.00 32.44 288 GLU A C 1
ATOM 2269 O O . GLU A 1 288 ? -121.969 6.932 109.134 1.00 32.44 288 GLU A O 1
ATOM 2274 N N . HIS A 1 289 ? -122.367 5.165 110.491 1.00 34.53 289 HIS A N 1
ATOM 2275 C CA . HIS A 1 289 ? -123.843 5.092 110.644 1.00 34.53 289 HIS A CA 1
ATOM 2276 C C . HIS A 1 289 ? -124.266 3.608 110.762 1.00 34.53 289 HIS A C 1
ATOM 2278 O O . HIS A 1 289 ? -123.783 2.769 110.018 1.00 34.53 289 HIS A O 1
ATOM 2284 N N . SER A 1 290 ? -125.197 3.153 111.594 1.00 37.19 290 SER A N 1
ATOM 2285 C CA . SER A 1 290 ? -125.891 3.710 112.746 1.00 37.19 290 SER A CA 1
ATOM 2286 C C . SER A 1 290 ? -126.536 2.531 113.490 1.00 37.19 290 SER A C 1
ATOM 2288 O O . SER A 1 290 ? -126.961 1.542 112.894 1.00 37.19 290 SER A O 1
ATOM 2290 N N . LEU A 1 291 ? -126.584 2.674 114.805 1.00 33.12 291 LEU A N 1
ATOM 2291 C CA . LEU A 1 291 ? -127.190 1.827 115.824 1.00 33.12 291 LEU A CA 1
ATOM 2292 C C . LEU A 1 291 ? -128.616 1.355 115.485 1.00 33.12 291 LEU A C 1
ATOM 2294 O O . LEU A 1 291 ? -129.517 2.167 115.288 1.00 33.12 291 LEU A O 1
ATOM 2298 N N . HIS A 1 292 ? -128.852 0.045 115.582 1.00 31.41 292 HIS A N 1
ATOM 2299 C CA . HIS A 1 292 ? -130.180 -0.500 115.868 1.00 31.41 292 HIS A CA 1
ATOM 2300 C C . HIS A 1 292 ? -130.163 -1.091 117.284 1.00 31.41 292 HIS A C 1
ATOM 2302 O O . HIS A 1 292 ? -129.891 -2.273 117.490 1.00 31.41 292 HIS A O 1
ATOM 2308 N N . LEU A 1 293 ? -130.409 -0.238 118.283 1.00 36.47 293 LEU A N 1
ATOM 2309 C CA . LEU A 1 293 ? -130.648 -0.657 119.664 1.00 36.47 293 LEU A CA 1
ATOM 2310 C C . LEU A 1 293 ? -131.959 -1.454 119.730 1.00 36.47 293 LEU A C 1
ATOM 2312 O O . LEU A 1 293 ? -133.022 -0.968 119.351 1.00 36.47 293 LEU A O 1
ATOM 2316 N N . SER A 1 294 ? -131.875 -2.679 120.243 1.00 38.12 294 SER A N 1
ATOM 2317 C CA . SER A 1 294 ? -133.006 -3.475 120.728 1.00 38.12 294 SER A CA 1
ATOM 2318 C C . SER A 1 294 ? -132.726 -3.834 122.197 1.00 38.12 294 SER A C 1
ATOM 2320 O O . SER A 1 294 ? -131.565 -3.852 122.608 1.00 38.12 294 SER A O 1
ATOM 2322 N N . PRO A 1 295 ? -133.759 -3.995 123.034 1.00 43.75 295 PRO A N 1
ATOM 2323 C CA . PRO A 1 295 ? -133.809 -3.412 124.363 1.00 43.75 295 PRO A CA 1
ATOM 2324 C C . PRO A 1 295 ? -133.100 -4.290 125.389 1.00 43.75 295 PRO A C 1
ATOM 2326 O O . PRO A 1 295 ? -133.595 -5.330 125.811 1.00 43.75 295 PRO A O 1
ATOM 2329 N N . GLY A 1 296 ? -131.947 -3.827 125.839 1.00 43.16 296 GLY A N 1
ATOM 2330 C CA . GLY A 1 296 ? -131.247 -4.411 126.969 1.00 43.16 296 GLY A CA 1
ATOM 2331 C C . GLY A 1 296 ? -130.269 -3.380 127.474 1.00 43.16 296 GLY A C 1
ATOM 2332 O O . GLY A 1 296 ? -129.124 -3.369 127.039 1.00 43.16 296 GLY A O 1
ATOM 2333 N N . GLY A 1 297 ? -130.751 -2.451 128.301 1.00 44.53 297 GLY A N 1
ATOM 2334 C CA . GLY A 1 297 ? -129.927 -1.388 128.864 1.00 44.53 297 GLY A CA 1
ATOM 2335 C C . GLY A 1 297 ? -128.748 -1.977 129.630 1.00 44.53 297 GLY A C 1
ATOM 2336 O O . GLY A 1 297 ? -128.899 -2.371 130.783 1.00 44.53 297 GLY A O 1
ATOM 2337 N N . ARG A 1 298 ? -127.580 -2.035 128.982 1.00 59.97 298 ARG A N 1
ATOM 2338 C CA . ARG A 1 298 ? -126.297 -2.105 129.674 1.00 59.97 298 ARG A CA 1
ATOM 2339 C C . ARG A 1 298 ? -126.083 -0.739 130.308 1.00 59.97 298 ARG A C 1
ATOM 2341 O O . ARG A 1 298 ? -126.239 0.291 129.650 1.00 59.97 298 ARG A O 1
ATOM 2348 N N . THR A 1 299 ? -125.845 -0.740 131.609 1.00 64.62 299 THR A N 1
ATOM 2349 C CA . THR A 1 299 ? -125.599 0.460 132.400 1.00 64.62 299 THR A CA 1
ATOM 2350 C C . THR A 1 299 ? -124.380 1.201 131.863 1.00 64.62 299 THR A C 1
ATOM 2352 O O . THR A 1 299 ? -123.443 0.598 131.346 1.00 64.62 299 THR A O 1
ATOM 2355 N N . LEU A 1 300 ? -124.396 2.528 131.985 1.00 69.81 300 LEU A N 1
ATOM 2356 C CA . LEU A 1 300 ? -123.292 3.398 131.570 1.00 69.81 300 LEU A CA 1
ATOM 2357 C C . LEU A 1 300 ? -121.974 2.985 132.257 1.00 69.81 300 LEU A C 1
ATOM 2359 O O . LEU A 1 300 ? -120.922 3.059 131.637 1.00 69.81 300 LEU A O 1
ATOM 2363 N N . GLU A 1 301 ? -122.063 2.448 133.478 1.00 69.62 301 GLU A N 1
ATOM 2364 C CA . GLU A 1 301 ? -120.955 1.832 134.222 1.00 69.62 301 GLU A CA 1
ATOM 2365 C C . GLU A 1 301 ? -120.347 0.620 133.506 1.00 69.62 301 GLU A C 1
ATOM 2367 O O . GLU A 1 301 ? -119.133 0.546 133.404 1.00 69.62 301 GLU A O 1
ATOM 2372 N N . ALA A 1 302 ? -121.150 -0.275 132.917 1.00 72.69 302 ALA A N 1
ATOM 2373 C CA . ALA A 1 302 ? -120.619 -1.414 132.162 1.00 72.69 302 ALA A CA 1
ATOM 2374 C C . ALA A 1 302 ? -119.895 -0.961 130.883 1.00 72.69 302 ALA A C 1
ATOM 2376 O O . ALA A 1 302 ? -118.881 -1.533 130.507 1.00 72.69 302 ALA A O 1
ATOM 2377 N N . ILE A 1 303 ? -120.382 0.104 130.235 1.00 76.38 303 ILE A N 1
ATOM 2378 C CA . ILE A 1 303 ? -119.709 0.705 129.072 1.00 76.38 303 ILE A CA 1
ATOM 2379 C C . ILE A 1 303 ? -118.428 1.435 129.505 1.00 76.38 303 ILE A C 1
ATOM 2381 O O . ILE A 1 303 ? -117.444 1.426 128.773 1.00 76.38 303 ILE A O 1
ATOM 2385 N N . GLN A 1 304 ? -118.420 2.067 130.682 1.00 73.88 304 GLN A N 1
ATOM 2386 C CA . GLN A 1 304 ? -117.229 2.703 131.248 1.00 73.88 304 GLN A CA 1
ATOM 2387 C C . GLN A 1 304 ? -116.174 1.672 131.645 1.00 73.88 304 GLN A C 1
ATOM 2389 O O . GLN A 1 304 ? -115.014 1.867 131.304 1.00 73.88 304 GLN A O 1
ATOM 2394 N N . GLU A 1 305 ? -116.566 0.564 132.273 1.00 80.44 305 GLU A N 1
ATOM 2395 C CA . GLU A 1 305 ? -115.673 -0.554 132.585 1.00 80.44 305 GLU A CA 1
ATOM 2396 C C . GLU A 1 305 ? -115.132 -1.206 131.306 1.00 80.44 305 GLU A C 1
ATOM 2398 O O . GLU A 1 305 ? -113.925 -1.380 131.187 1.00 80.44 305 GLU A O 1
ATOM 2403 N N . GLU A 1 306 ? -115.972 -1.482 130.300 1.00 82.12 306 GLU A N 1
ATOM 2404 C CA . GLU A 1 306 ? -115.520 -1.990 128.994 1.00 82.12 306 GLU A CA 1
ATOM 2405 C C . GLU A 1 306 ? -114.574 -0.995 128.286 1.00 82.12 306 GLU A C 1
ATOM 2407 O O . GLU A 1 306 ? -113.602 -1.413 127.662 1.00 82.12 306 GLU A O 1
ATOM 2412 N N . LEU A 1 307 ? -114.800 0.321 128.406 1.00 81.88 307 LEU A N 1
ATOM 2413 C CA . LEU A 1 307 ? -113.917 1.356 127.852 1.00 81.88 307 LEU A CA 1
ATOM 2414 C C . LEU A 1 307 ? -112.595 1.463 128.624 1.00 81.88 307 LEU A C 1
ATOM 2416 O O . LEU A 1 307 ? -111.553 1.700 128.017 1.00 81.88 307 LEU A O 1
ATOM 2420 N N . GLU A 1 308 ? -112.617 1.329 129.949 1.00 81.62 308 GLU A N 1
ATOM 2421 C CA . GLU A 1 308 ? -111.413 1.308 130.782 1.00 81.62 308 GLU A CA 1
ATOM 2422 C C . GLU A 1 308 ? -110.585 0.054 130.518 1.00 81.62 308 GLU A C 1
ATOM 2424 O O . GLU A 1 308 ? -109.370 0.166 130.361 1.00 81.62 308 GLU A O 1
ATOM 2429 N N . VAL A 1 309 ? -111.233 -1.100 130.359 1.00 86.06 309 VAL A N 1
ATOM 2430 C CA . VAL A 1 309 ? -110.593 -2.345 129.924 1.00 86.06 309 VAL A CA 1
ATOM 2431 C C . VAL A 1 309 ? -110.028 -2.182 128.515 1.00 86.06 309 VAL A C 1
ATOM 2433 O O . VAL A 1 309 ? -108.844 -2.420 128.329 1.00 86.06 309 VAL A O 1
ATOM 2436 N N . ALA A 1 310 ? -110.784 -1.652 127.550 1.00 83.38 310 ALA A N 1
ATOM 2437 C CA . ALA A 1 310 ? -110.283 -1.406 126.194 1.00 83.38 310 ALA A CA 1
ATOM 2438 C C . ALA A 1 310 ? -109.127 -0.389 126.160 1.00 83.38 310 ALA A C 1
ATOM 2440 O O . ALA A 1 310 ? -108.218 -0.505 125.341 1.00 83.38 310 ALA A O 1
ATOM 2441 N N . ARG A 1 311 ? -109.122 0.610 127.052 1.00 81.00 311 ARG A N 1
ATOM 2442 C CA . ARG A 1 311 ? -108.001 1.553 127.213 1.00 81.00 311 ARG A CA 1
ATOM 2443 C C . ARG A 1 311 ? -106.782 0.886 127.832 1.00 81.00 311 ARG A C 1
ATOM 2445 O O . ARG A 1 311 ? -105.673 1.183 127.404 1.00 81.00 311 ARG A O 1
ATOM 2452 N N . GLN A 1 312 ? -106.973 0.013 128.817 1.00 86.06 312 GLN A N 1
ATOM 2453 C CA . GLN A 1 312 ? -105.891 -0.766 129.414 1.00 86.06 312 GLN A CA 1
ATOM 2454 C C . GLN A 1 312 ? -105.325 -1.775 128.414 1.00 86.06 312 GLN A C 1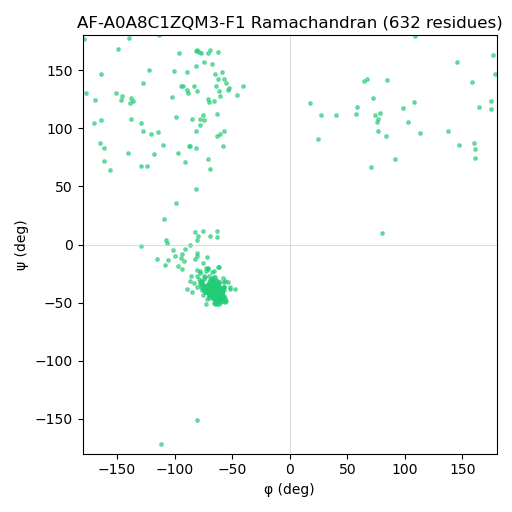
ATOM 2456 O O . GLN A 1 312 ? -104.112 -1.877 128.299 1.00 86.06 312 GLN A O 1
ATOM 2461 N N . GLU A 1 313 ? -106.168 -2.443 127.631 1.00 86.75 313 GLU A N 1
ATOM 2462 C CA . GLU A 1 313 ? -105.765 -3.342 126.548 1.00 86.75 313 GLU A CA 1
ATOM 2463 C C . GLU A 1 313 ? -105.049 -2.583 125.426 1.00 86.75 313 GLU A C 1
ATOM 2465 O O . GLU A 1 313 ? -104.022 -3.041 124.940 1.00 86.75 313 GLU A O 1
ATOM 2470 N N . ALA A 1 314 ? -105.521 -1.389 125.050 1.00 80.94 314 ALA A N 1
ATOM 2471 C CA . ALA A 1 314 ? -104.838 -0.538 124.077 1.00 80.94 314 ALA A CA 1
ATOM 2472 C C . ALA A 1 314 ? -103.492 -0.018 124.604 1.00 80.94 314 ALA A C 1
ATOM 2474 O O . ALA A 1 314 ? -102.525 0.034 123.848 1.00 80.94 314 ALA A O 1
ATOM 2475 N N . ALA A 1 315 ? -103.406 0.335 125.891 1.00 83.06 315 ALA A N 1
ATOM 2476 C CA . ALA A 1 315 ? -102.148 0.713 126.530 1.00 83.06 315 ALA A CA 1
ATOM 2477 C C . ALA A 1 315 ? -101.172 -0.472 126.569 1.00 83.06 315 ALA A C 1
ATOM 2479 O O . ALA A 1 315 ? -100.036 -0.332 126.139 1.00 83.06 315 ALA A O 1
ATOM 2480 N N . GLN A 1 316 ? -101.641 -1.661 126.956 1.00 85.44 316 GLN A N 1
ATOM 2481 C CA . GLN A 1 316 ? -100.847 -2.893 126.947 1.00 85.44 316 GLN A CA 1
ATOM 2482 C C . GLN A 1 316 ? -100.423 -3.306 125.532 1.00 85.44 316 GLN A C 1
ATOM 2484 O O . GLN A 1 316 ? -99.314 -3.800 125.348 1.00 85.44 316 GLN A O 1
ATOM 2489 N N . ALA A 1 317 ? -101.264 -3.088 124.518 1.00 85.75 317 ALA A N 1
ATOM 2490 C CA . ALA A 1 317 ? -100.927 -3.341 123.119 1.00 85.75 317 ALA A CA 1
ATOM 2491 C C . ALA A 1 317 ? -99.887 -2.344 122.588 1.00 85.75 317 ALA A C 1
ATOM 2493 O O . ALA A 1 317 ? -99.015 -2.730 121.813 1.00 85.75 317 ALA A O 1
ATOM 2494 N N . LEU A 1 318 ? -99.951 -1.077 123.011 1.00 82.81 318 LEU A N 1
ATOM 2495 C CA . LEU A 1 318 ? -98.930 -0.079 122.693 1.00 82.81 318 LEU A CA 1
ATOM 2496 C C . LEU A 1 318 ? -97.606 -0.390 123.387 1.00 82.81 318 LEU A C 1
ATOM 2498 O O . LEU A 1 318 ? -96.575 -0.324 122.727 1.00 82.81 318 LEU A O 1
ATOM 2502 N N . ASP A 1 319 ? -97.635 -0.787 124.658 1.00 88.12 319 ASP A N 1
ATOM 2503 C CA . ASP A 1 319 ? -96.442 -1.230 125.382 1.00 88.12 319 ASP A CA 1
ATOM 2504 C C . ASP A 1 319 ? -95.842 -2.473 124.708 1.00 88.12 319 ASP A C 1
ATOM 2506 O O . ASP A 1 319 ? -94.660 -2.481 124.388 1.00 88.12 319 ASP A O 1
ATOM 2510 N N . SER A 1 320 ? -96.672 -3.450 124.323 1.00 86.56 320 SER A N 1
ATOM 2511 C CA . SER A 1 320 ? -96.226 -4.639 123.578 1.00 86.56 320 SER A CA 1
ATOM 2512 C C . SER A 1 320 ? -95.639 -4.296 122.201 1.00 86.56 320 SER A C 1
ATOM 2514 O O . SER A 1 320 ? -94.665 -4.908 121.778 1.00 86.56 320 SER A O 1
ATOM 2516 N N . LEU A 1 321 ? -96.191 -3.310 121.482 1.00 87.00 321 LEU A N 1
ATOM 2517 C CA . LEU A 1 321 ? -95.647 -2.841 120.199 1.00 87.00 321 LEU A CA 1
ATOM 2518 C C . LEU A 1 321 ? -94.353 -2.043 120.365 1.00 87.00 321 LEU A C 1
ATOM 2520 O O . LEU A 1 321 ? -93.484 -2.107 119.493 1.00 87.00 321 LEU A O 1
ATOM 2524 N N . CYS A 1 322 ? -94.233 -1.277 121.447 1.00 86.94 322 CYS A N 1
ATOM 2525 C CA . CYS A 1 322 ? -92.996 -0.609 121.825 1.00 86.94 322 CYS A CA 1
ATOM 2526 C C . CYS A 1 322 ? -91.927 -1.648 122.162 1.00 86.94 322 CYS A C 1
ATOM 2528 O O . CYS A 1 322 ? -90.845 -1.564 121.592 1.00 86.94 322 CYS A O 1
ATOM 2530 N N . ASP A 1 323 ? -92.259 -2.676 122.941 1.00 85.56 323 ASP A N 1
ATOM 2531 C CA . ASP A 1 323 ? -91.374 -3.796 123.267 1.00 85.56 323 ASP A CA 1
ATOM 2532 C C . ASP A 1 323 ? -91.002 -4.615 122.017 1.00 85.56 323 ASP A C 1
ATOM 2534 O O . ASP A 1 323 ? -89.852 -5.013 121.847 1.00 85.56 323 ASP A O 1
ATOM 2538 N N . GLU A 1 324 ? -91.929 -4.832 121.078 1.00 85.25 324 GLU A N 1
ATOM 2539 C CA . GLU A 1 324 ? -91.645 -5.473 119.784 1.00 85.25 324 GLU A CA 1
ATOM 2540 C C . GLU A 1 324 ? -90.751 -4.610 118.886 1.00 85.25 324 GLU A C 1
ATOM 2542 O O . GLU A 1 324 ? -89.875 -5.118 118.184 1.00 85.25 324 GLU A O 1
ATOM 2547 N N . ARG A 1 325 ? -90.958 -3.291 118.867 1.00 82.94 325 ARG A N 1
ATOM 2548 C CA . ARG A 1 325 ? -90.086 -2.376 118.121 1.00 82.94 325 ARG A CA 1
ATOM 2549 C C . ARG A 1 325 ? -88.715 -2.276 118.755 1.00 82.94 325 ARG A C 1
ATOM 2551 O O . ARG A 1 325 ? -87.729 -2.225 118.026 1.00 82.94 325 ARG A O 1
ATOM 2558 N N . GLU A 1 326 ? -88.659 -2.238 120.075 1.00 81.94 326 GLU A N 1
ATOM 2559 C CA . GLU A 1 326 ? -87.423 -2.173 120.827 1.00 81.94 326 GLU A CA 1
ATOM 2560 C C . GLU A 1 326 ? -86.654 -3.486 120.692 1.00 81.94 326 GLU A C 1
ATOM 2562 O O . GLU A 1 326 ? -85.474 -3.441 120.373 1.00 81.94 326 GLU A O 1
ATOM 2567 N N . SER A 1 327 ? -87.315 -4.642 120.777 1.00 79.25 327 SER A N 1
ATOM 2568 C CA . SER A 1 327 ? -86.698 -5.946 120.497 1.00 79.25 327 SER A CA 1
ATOM 2569 C C . SER A 1 327 ? -86.234 -6.068 119.049 1.00 79.25 327 SER A C 1
ATOM 2571 O O . SER A 1 327 ? -85.095 -6.449 118.836 1.00 79.25 327 SER A O 1
ATOM 2573 N N . ARG A 1 328 ? -87.006 -5.636 118.041 1.00 80.75 328 ARG A N 1
ATOM 2574 C CA . ARG A 1 328 ? -86.527 -5.612 116.641 1.00 80.75 328 ARG A CA 1
ATOM 2575 C C . ARG A 1 328 ? -85.366 -4.643 116.422 1.00 80.75 328 ARG A C 1
ATOM 2577 O O . ARG A 1 328 ? -84.480 -4.927 115.619 1.00 80.75 328 ARG A O 1
ATOM 2584 N N . ALA A 1 329 ? -85.357 -3.499 117.103 1.00 76.75 329 ALA A N 1
ATOM 2585 C CA . ALA A 1 329 ? -84.243 -2.556 117.055 1.00 76.75 329 ALA A CA 1
ATOM 2586 C C . ALA A 1 329 ? -83.004 -3.129 117.759 1.00 76.75 329 ALA A C 1
ATOM 2588 O O . ALA A 1 329 ? -81.894 -2.999 117.247 1.00 76.75 329 ALA A O 1
ATOM 2589 N N . GLN A 1 330 ? -83.187 -3.808 118.891 1.00 75.69 330 GLN A N 1
ATOM 2590 C CA . GLN A 1 330 ? -82.134 -4.522 119.605 1.00 75.69 330 GLN A CA 1
ATOM 2591 C C . GLN A 1 330 ? -81.616 -5.711 118.785 1.00 75.69 330 GLN A C 1
ATOM 2593 O O . GLN A 1 330 ? -80.407 -5.877 118.707 1.00 75.69 330 GLN A O 1
ATOM 2598 N N . ASP A 1 331 ? -82.471 -6.463 118.093 1.00 75.62 331 ASP A N 1
ATOM 2599 C CA . ASP A 1 331 ? -82.099 -7.553 117.182 1.00 75.62 331 ASP A CA 1
ATOM 2600 C C . ASP A 1 331 ? -81.328 -7.025 115.963 1.00 75.62 331 ASP A C 1
ATOM 2602 O O . ASP A 1 331 ? -80.318 -7.603 115.566 1.00 75.62 331 ASP A O 1
ATOM 2606 N N . ALA A 1 332 ? -81.732 -5.879 115.404 1.00 70.44 332 ALA A N 1
ATOM 2607 C CA . ALA A 1 332 ? -81.000 -5.203 114.331 1.00 70.44 332 ALA A CA 1
ATOM 2608 C C . ALA A 1 332 ? -79.636 -4.650 114.792 1.00 70.44 332 ALA A C 1
ATOM 2610 O O . ALA A 1 332 ? -78.700 -4.603 113.997 1.00 70.44 332 ALA A O 1
ATOM 2611 N N . LEU A 1 333 ? -79.505 -4.261 116.068 1.00 65.25 333 LEU A N 1
ATOM 2612 C CA . LEU A 1 333 ? -78.233 -3.870 116.694 1.00 65.25 333 LEU A CA 1
ATOM 2613 C C . LEU A 1 333 ? -77.370 -5.083 117.096 1.00 65.25 333 LEU A C 1
ATOM 2615 O O . LEU A 1 333 ? -76.143 -4.979 117.117 1.00 65.25 333 LEU A O 1
ATOM 2619 N N . GLN A 1 334 ? -77.989 -6.223 117.424 1.00 64.50 334 GLN A N 1
ATOM 2620 C CA . GLN A 1 334 ? -77.324 -7.493 117.742 1.00 64.50 334 GLN A CA 1
ATOM 2621 C C . GLN A 1 334 ? -76.892 -8.263 116.488 1.00 64.50 334 GLN A C 1
ATOM 2623 O O . GLN A 1 334 ? -75.945 -9.052 116.566 1.00 64.50 334 GLN A O 1
ATOM 2628 N N . LEU A 1 335 ? -77.507 -8.004 115.328 1.00 64.06 335 LEU A N 1
ATOM 2629 C CA . LEU A 1 335 ? -76.946 -8.344 114.023 1.00 64.06 335 LEU A CA 1
ATOM 2630 C C . LEU A 1 335 ? -75.616 -7.591 113.873 1.00 64.06 335 LEU A C 1
ATOM 2632 O O . LEU A 1 335 ? -75.562 -6.430 113.471 1.00 64.06 335 LEU A O 1
ATOM 2636 N N . ARG A 1 336 ? -74.511 -8.264 114.210 1.00 57.69 336 ARG A N 1
ATOM 2637 C CA . ARG A 1 336 ? -73.140 -7.716 114.207 1.00 57.69 336 ARG A CA 1
ATOM 2638 C C . ARG A 1 336 ? -72.627 -7.278 112.823 1.00 57.69 336 ARG A C 1
ATOM 2640 O O . ARG A 1 336 ? -71.472 -6.873 112.721 1.00 57.69 336 ARG A O 1
ATOM 2647 N N . ASP A 1 337 ? -73.484 -7.303 111.805 1.00 60.03 337 ASP A N 1
ATOM 2648 C CA . ASP A 1 337 ? -73.173 -7.008 110.407 1.00 60.03 337 ASP A CA 1
ATOM 2649 C C . ASP A 1 337 ? -73.738 -5.654 109.921 1.00 60.03 337 ASP A C 1
ATOM 2651 O O . ASP A 1 337 ? -73.579 -5.296 108.753 1.00 60.03 337 ASP A O 1
ATOM 2655 N N . ALA A 1 338 ? -74.365 -4.851 110.791 1.00 63.31 338 ALA A N 1
ATOM 2656 C CA . ALA A 1 338 ? -74.819 -3.503 110.439 1.00 63.31 338 ALA A CA 1
ATOM 2657 C C . ALA A 1 338 ? -73.651 -2.489 110.438 1.00 63.31 338 ALA A C 1
ATOM 2659 O O . ALA A 1 338 ? -73.181 -2.027 111.481 1.00 63.31 338 ALA A O 1
ATOM 2660 N N . VAL A 1 339 ? -73.170 -2.126 109.245 1.00 66.38 339 VAL A N 1
ATOM 2661 C CA . VAL A 1 339 ? -72.099 -1.133 109.048 1.00 66.38 339 VAL A CA 1
ATOM 2662 C C . VAL A 1 339 ? -72.671 0.295 109.141 1.00 66.38 339 VAL A C 1
ATOM 2664 O O . VAL A 1 339 ? -73.664 0.588 108.475 1.00 66.38 339 VAL A O 1
ATOM 2667 N N . PRO A 1 340 ? -72.058 1.222 109.911 1.00 77.19 340 PRO A N 1
ATOM 2668 C CA . PRO A 1 340 ? -72.486 2.621 109.967 1.00 77.19 340 PRO A CA 1
ATOM 2669 C C . PRO A 1 340 ? -72.580 3.262 108.574 1.00 77.19 340 PRO A C 1
ATOM 2671 O O . PRO A 1 340 ? -71.638 3.151 107.790 1.00 77.19 340 PRO A O 1
ATOM 2674 N N . LEU A 1 341 ? -73.668 3.993 108.294 1.00 79.56 341 LEU A N 1
ATOM 2675 C CA . LEU A 1 341 ? -73.927 4.632 106.991 1.00 79.56 341 LEU A CA 1
ATOM 2676 C C . LEU A 1 341 ? -72.746 5.485 106.502 1.00 79.56 341 LEU A C 1
ATOM 2678 O O . LEU A 1 341 ? -72.407 5.445 105.325 1.00 79.56 341 LEU A O 1
ATOM 2682 N N . VAL A 1 342 ? -72.072 6.186 107.419 1.00 84.50 342 VAL A N 1
ATOM 2683 C CA . VAL A 1 342 ? -70.877 6.988 107.114 1.00 84.50 342 VAL A CA 1
ATOM 2684 C C . VAL A 1 342 ? -69.748 6.117 106.554 1.00 84.50 342 VAL A C 1
ATOM 2686 O O . VAL A 1 342 ? -69.186 6.452 105.520 1.00 84.50 342 VAL A O 1
ATOM 2689 N N . LYS A 1 343 ? -69.484 4.945 107.150 1.00 85.06 343 LYS A N 1
ATOM 2690 C CA . LYS A 1 343 ? -68.470 4.001 106.649 1.00 85.06 343 LYS A CA 1
ATOM 2691 C C . LYS A 1 343 ? -68.877 3.384 105.311 1.00 85.06 343 LYS A C 1
ATOM 2693 O O . LYS A 1 343 ? -68.031 3.181 104.450 1.00 85.06 343 LYS A O 1
ATOM 2698 N N . HIS A 1 344 ? -70.165 3.099 105.110 1.00 86.12 344 HIS A N 1
ATOM 2699 C CA . HIS A 1 344 ? -70.660 2.624 103.815 1.00 86.12 344 HIS A CA 1
ATOM 2700 C C . HIS A 1 344 ? -70.502 3.691 102.722 1.00 86.12 344 HIS A C 1
ATOM 2702 O O . HIS A 1 344 ? -70.068 3.376 101.619 1.00 86.12 344 HIS A O 1
ATOM 2708 N N . GLN A 1 345 ? -70.785 4.957 103.031 1.00 91.62 345 GLN A N 1
ATOM 2709 C CA . GLN A 1 345 ? -70.654 6.069 102.091 1.00 91.62 345 GLN A CA 1
ATOM 2710 C C . GLN A 1 345 ? -69.187 6.419 101.795 1.00 91.62 345 GLN A C 1
ATOM 2712 O O . GLN A 1 345 ? -68.842 6.718 100.651 1.00 91.62 345 GLN A O 1
ATOM 2717 N N . GLU A 1 346 ? -68.300 6.293 102.782 1.00 91.81 346 GLU A N 1
ATOM 2718 C CA . GLU A 1 346 ? -66.845 6.331 102.591 1.00 91.81 346 GLU A CA 1
ATOM 2719 C C . GLU A 1 346 ? -66.377 5.203 101.661 1.00 91.81 346 GLU A C 1
ATOM 2721 O O . GLU A 1 346 ? -65.666 5.470 100.698 1.00 91.81 346 GLU A O 1
ATOM 2726 N N . VAL A 1 347 ? -66.833 3.961 101.865 1.00 92.00 347 VAL A N 1
ATOM 2727 C CA . VAL A 1 347 ? -66.484 2.834 100.981 1.00 92.00 347 VAL A CA 1
ATOM 2728 C C . VAL A 1 347 ? -67.062 3.019 99.576 1.00 92.00 347 VAL A C 1
ATOM 2730 O O . VAL A 1 347 ? -66.351 2.794 98.604 1.00 92.00 347 VAL A O 1
ATOM 2733 N N . LEU A 1 348 ? -68.307 3.482 99.431 1.00 93.06 348 LEU A N 1
ATOM 2734 C CA . LEU A 1 348 ? -68.902 3.770 98.122 1.00 93.06 348 LEU A CA 1
ATOM 2735 C C . LEU A 1 348 ? -68.154 4.881 97.384 1.00 93.06 348 LEU A C 1
ATOM 2737 O O . LEU A 1 348 ? -67.910 4.752 96.188 1.00 93.06 348 LEU A O 1
ATOM 2741 N N . SER A 1 349 ? -67.769 5.957 98.075 1.00 93.19 349 SER A N 1
ATOM 2742 C CA . SER A 1 349 ? -66.982 7.031 97.461 1.00 93.19 349 SER A CA 1
ATOM 2743 C C . SER A 1 349 ? -65.564 6.576 97.107 1.00 93.19 349 SER A C 1
ATOM 2745 O O . SER A 1 349 ? -65.086 6.918 96.029 1.00 93.19 349 SER A O 1
ATOM 2747 N N . ALA A 1 350 ? -64.928 5.740 97.934 1.00 94.75 350 ALA A N 1
ATOM 2748 C CA . ALA A 1 350 ? -63.636 5.130 97.628 1.00 94.75 350 ALA A CA 1
ATOM 2749 C C . ALA A 1 350 ? -63.719 4.191 96.412 1.00 94.75 350 ALA A C 1
ATOM 2751 O O . ALA A 1 350 ? -62.883 4.276 95.516 1.00 94.75 350 ALA A O 1
ATOM 2752 N N . VAL A 1 351 ? -64.757 3.353 96.326 1.00 94.75 351 VAL A N 1
ATOM 2753 C CA . VAL A 1 351 ? -65.003 2.473 95.172 1.00 94.75 351 VAL A CA 1
ATOM 2754 C C . VAL A 1 351 ? -65.328 3.289 93.921 1.00 94.75 351 VAL A C 1
ATOM 2756 O O . VAL A 1 351 ? -64.792 2.996 92.859 1.00 94.75 351 VAL A O 1
ATOM 2759 N N . ALA A 1 352 ? -66.132 4.351 94.024 1.00 94.19 352 ALA A N 1
ATOM 2760 C CA . ALA A 1 352 ? -66.425 5.241 92.900 1.00 94.19 352 ALA A CA 1
ATOM 2761 C C . ALA A 1 352 ? -65.172 5.984 92.406 1.00 94.19 352 ALA A C 1
ATOM 2763 O O . ALA A 1 352 ? -64.979 6.126 91.200 1.00 94.19 352 ALA A O 1
ATOM 2764 N N . GLN A 1 353 ? -64.292 6.417 93.315 1.00 96.62 353 GLN A N 1
ATOM 2765 C CA . GLN A 1 353 ? -62.999 7.010 92.963 1.00 96.62 353 GLN A CA 1
ATOM 2766 C C . GLN A 1 353 ? -62.074 5.994 92.288 1.00 96.62 353 GLN A C 1
ATOM 2768 O O . GLN A 1 353 ? -61.471 6.321 91.268 1.00 96.62 353 GLN A O 1
ATOM 2773 N N . GLN A 1 354 ? -61.997 4.761 92.798 1.00 95.81 354 GLN A N 1
ATOM 2774 C CA . GLN A 1 354 ? -61.231 3.685 92.164 1.00 95.81 354 GLN A CA 1
ATOM 2775 C C . GLN A 1 354 ? -61.783 3.334 90.778 1.00 95.81 354 GLN A C 1
ATOM 2777 O O . GLN A 1 354 ? -61.013 3.172 89.835 1.00 95.81 354 GLN A O 1
ATOM 2782 N N . LEU A 1 355 ? -63.104 3.283 90.613 1.00 95.81 355 LEU A N 1
ATOM 2783 C CA . LEU A 1 355 ? -63.740 3.017 89.325 1.00 95.81 355 LEU A CA 1
ATOM 2784 C C . LEU A 1 355 ? -63.443 4.150 88.330 1.00 95.81 355 LEU A C 1
ATOM 2786 O O . LEU A 1 355 ? -62.949 3.886 87.240 1.00 95.81 355 LEU A O 1
ATOM 2790 N N . ALA A 1 356 ? -63.589 5.413 88.739 1.00 95.62 356 ALA A N 1
ATOM 2791 C CA . ALA A 1 356 ? -63.226 6.559 87.903 1.00 95.62 356 ALA A CA 1
ATOM 2792 C C . ALA A 1 356 ? -61.726 6.596 87.551 1.00 95.62 356 ALA A C 1
ATOM 2794 O O . ALA A 1 356 ? -61.347 7.040 86.465 1.00 95.62 356 ALA A O 1
ATOM 2795 N N . GLN A 1 357 ? -60.854 6.150 88.458 1.00 96.62 357 GLN A N 1
ATOM 2796 C CA . GLN A 1 357 ? -59.419 6.070 88.200 1.00 96.62 357 GLN A CA 1
ATOM 2797 C C . GLN A 1 357 ? -59.079 4.944 87.215 1.00 96.62 357 GLN A C 1
ATOM 2799 O O . GLN A 1 357 ? -58.386 5.197 86.232 1.00 96.62 357 GLN A O 1
ATOM 2804 N N . THR A 1 358 ? -59.635 3.748 87.407 1.00 94.06 358 THR A N 1
ATOM 2805 C CA . THR A 1 358 ? -59.456 2.623 86.473 1.00 94.06 358 THR A CA 1
ATOM 2806 C C . THR A 1 358 ? -60.058 2.908 85.094 1.00 94.06 358 THR A C 1
ATOM 2808 O O . THR A 1 358 ? -59.471 2.525 84.086 1.00 94.06 358 THR A O 1
ATOM 2811 N N . GLU A 1 359 ? -61.168 3.648 85.005 1.00 94.81 359 GLU A N 1
ATOM 2812 C CA . GLU A 1 359 ? -61.722 4.113 83.728 1.00 94.81 359 GLU A CA 1
ATOM 2813 C C . GLU A 1 359 ? -60.777 5.075 82.999 1.00 94.81 359 GLU A C 1
ATOM 2815 O O . GLU A 1 359 ? -60.590 4.943 81.788 1.00 94.81 359 GLU A O 1
ATOM 2820 N N . LYS A 1 360 ? -60.141 6.014 83.713 1.00 97.12 360 LYS A N 1
ATOM 2821 C CA . LYS A 1 360 ? -59.131 6.913 83.126 1.00 97.12 360 LYS A CA 1
ATOM 2822 C C . LYS A 1 360 ? -57.899 6.150 82.649 1.00 97.12 360 LYS A C 1
ATOM 2824 O O . LYS A 1 360 ? -57.416 6.410 81.549 1.00 97.12 360 LYS A O 1
ATOM 2829 N N . GLU A 1 361 ? -57.409 5.208 83.449 1.00 96.19 361 GLU A N 1
ATOM 2830 C CA . GLU A 1 361 ? -56.283 4.343 83.080 1.00 96.19 361 GLU A CA 1
ATOM 2831 C C . GLU A 1 361 ? -56.628 3.494 81.846 1.00 96.19 361 GLU A C 1
ATOM 2833 O O . GLU A 1 361 ? -55.853 3.449 80.892 1.00 96.19 361 GLU A O 1
ATOM 2838 N N . LEU A 1 362 ? -57.837 2.927 81.787 1.00 95.31 362 LEU A N 1
ATOM 2839 C CA . LEU A 1 362 ? -58.329 2.180 80.630 1.00 95.31 362 LEU A CA 1
ATOM 2840 C C . LEU A 1 362 ? -58.459 3.056 79.374 1.00 95.31 362 LEU A C 1
ATOM 2842 O O . LEU A 1 362 ? -58.145 2.602 78.274 1.00 95.31 362 LEU A O 1
ATOM 2846 N N . GLN A 1 363 ? -58.911 4.306 79.504 1.00 96.81 363 GLN A N 1
ATOM 2847 C CA . GLN A 1 363 ? -58.964 5.256 78.386 1.00 96.81 363 GLN A CA 1
ATOM 2848 C C . GLN A 1 363 ? -57.562 5.622 77.877 1.00 96.81 363 GLN A C 1
ATOM 2850 O O . GLN A 1 363 ? -57.350 5.651 76.665 1.00 96.81 363 GLN A O 1
ATOM 2855 N N . ALA A 1 364 ? -56.597 5.846 78.774 1.00 96.81 364 ALA A N 1
ATOM 2856 C CA . ALA A 1 364 ? -55.206 6.101 78.398 1.00 96.81 364 ALA A CA 1
ATOM 2857 C C . ALA A 1 364 ? -54.591 4.898 77.660 1.00 96.81 364 ALA A C 1
ATOM 2859 O O . ALA A 1 364 ? -53.975 5.060 76.607 1.00 96.81 364 ALA A O 1
ATOM 2860 N N . GLU A 1 365 ? -54.842 3.686 78.152 1.00 93.25 365 GLU A N 1
ATOM 2861 C CA . GLU A 1 365 ? -54.433 2.424 77.528 1.00 93.25 365 GLU A CA 1
ATOM 2862 C C . GLU A 1 365 ? -55.078 2.184 76.154 1.00 93.25 365 GLU A C 1
ATOM 2864 O O . GLU A 1 365 ? -54.438 1.652 75.243 1.00 93.25 365 GLU A O 1
ATOM 2869 N N . ARG A 1 366 ? -56.339 2.591 75.962 1.00 96.69 366 ARG A N 1
ATOM 2870 C CA . ARG A 1 366 ? -57.006 2.555 74.649 1.00 96.69 366 ARG A CA 1
ATOM 2871 C C . ARG A 1 366 ? -56.361 3.529 73.668 1.00 96.69 366 ARG A C 1
ATOM 2873 O O . ARG A 1 366 ? -56.038 3.122 72.559 1.00 96.69 366 ARG A O 1
ATOM 2880 N N . ALA A 1 367 ? -56.088 4.763 74.090 1.00 96.94 367 ALA A N 1
ATOM 2881 C CA . ALA A 1 367 ? -55.414 5.750 73.248 1.00 96.94 367 ALA A CA 1
ATOM 2882 C C . ALA A 1 367 ? -53.988 5.313 72.860 1.00 96.94 367 ALA A C 1
ATOM 2884 O O . ALA A 1 367 ? -53.538 5.574 71.745 1.00 96.94 367 ALA A O 1
ATOM 2885 N N . LEU A 1 368 ? -53.269 4.629 73.757 1.00 97.62 368 LEU A N 1
ATOM 2886 C CA . LEU A 1 368 ? -51.967 4.034 73.442 1.00 97.62 368 LEU A CA 1
ATOM 2887 C C . LEU A 1 368 ? -52.091 2.882 72.437 1.00 97.62 368 LEU A C 1
ATOM 2889 O O . LEU A 1 368 ? -51.299 2.825 71.497 1.00 97.62 368 LEU A O 1
ATOM 2893 N N . ARG A 1 369 ? -53.098 2.008 72.582 1.00 94.12 369 ARG A N 1
ATOM 2894 C CA . ARG A 1 369 ? -53.377 0.941 71.603 1.00 94.12 369 ARG A CA 1
ATOM 2895 C C . ARG A 1 369 ? -53.731 1.494 70.228 1.00 94.12 369 ARG A C 1
ATOM 2897 O O . ARG A 1 369 ? -53.195 0.998 69.247 1.00 94.12 369 ARG A O 1
ATOM 2904 N N . GLU A 1 370 ? -54.567 2.527 70.150 1.00 97.06 370 GLU A N 1
ATOM 2905 C CA . GLU A 1 370 ? -54.914 3.179 68.881 1.00 97.06 370 GLU A CA 1
ATOM 2906 C C . GLU A 1 370 ? -53.676 3.766 68.197 1.00 97.06 370 GLU A C 1
ATOM 2908 O O . GLU A 1 370 ? -53.445 3.500 67.021 1.00 97.06 370 GLU A O 1
ATOM 2913 N N . LYS A 1 371 ? -52.821 4.480 68.942 1.00 97.62 371 LYS A N 1
ATOM 2914 C CA . LYS A 1 371 ? -51.548 5.001 68.415 1.00 97.62 371 LYS A CA 1
ATOM 2915 C C . LYS A 1 371 ? -50.623 3.886 67.926 1.00 97.62 371 LYS A C 1
ATOM 2917 O O . LYS A 1 371 ? -50.062 3.986 66.836 1.00 97.62 371 LYS A O 1
ATOM 2922 N N . ALA A 1 372 ? -50.477 2.816 68.706 1.00 95.12 372 ALA A N 1
ATOM 2923 C CA . ALA A 1 372 ? -49.675 1.662 68.311 1.00 95.12 372 ALA A CA 1
ATOM 2924 C C . ALA A 1 372 ? -50.232 1.002 67.040 1.00 95.12 372 ALA A C 1
ATOM 2926 O O . ALA A 1 372 ? -49.469 0.647 66.149 1.00 95.12 372 ALA A O 1
ATOM 2927 N N . GLN A 1 373 ? -51.556 0.898 66.918 1.00 96.56 373 GLN A N 1
ATOM 2928 C CA . GLN A 1 373 ? -52.209 0.342 65.739 1.00 96.56 373 GLN A CA 1
ATOM 2929 C C . GLN A 1 373 ? -52.002 1.225 64.502 1.00 96.56 373 GLN A C 1
ATOM 2931 O O . GLN A 1 373 ? -51.696 0.699 63.436 1.00 96.56 373 GLN A O 1
ATOM 2936 N N . THR A 1 374 ? -52.081 2.553 64.633 1.00 96.94 374 THR A N 1
ATOM 2937 C CA . THR A 1 374 ? -51.783 3.462 63.514 1.00 96.94 374 THR A CA 1
ATOM 2938 C C . THR A 1 374 ? -50.325 3.368 63.064 1.00 96.94 374 THR A C 1
ATOM 2940 O O . THR A 1 374 ? -50.067 3.301 61.864 1.00 96.94 374 THR A O 1
ATOM 2943 N N . GLU A 1 375 ? -49.370 3.280 63.995 1.00 97.38 375 GLU A N 1
ATOM 2944 C CA . GLU A 1 375 ? -47.954 3.099 63.646 1.00 97.38 375 GLU A CA 1
ATOM 2945 C C . GLU A 1 375 ? -47.694 1.739 62.991 1.00 97.38 375 GLU A C 1
ATOM 2947 O O . GLU A 1 375 ? -46.951 1.675 62.015 1.00 97.38 375 GLU A O 1
ATOM 2952 N N . LEU A 1 376 ? -48.350 0.667 63.451 1.00 95.75 376 LEU A N 1
ATOM 2953 C CA . LEU A 1 376 ? -48.276 -0.643 62.797 1.00 95.75 376 LEU A CA 1
ATOM 2954 C C . LEU A 1 376 ? -48.771 -0.568 61.352 1.00 95.75 376 LEU A C 1
ATOM 2956 O O . LEU A 1 376 ? -48.057 -0.995 60.451 1.00 95.75 376 LEU A O 1
ATOM 2960 N N . THR A 1 377 ? -49.929 0.054 61.106 1.00 95.19 377 THR A N 1
ATOM 2961 C CA . THR A 1 377 ? -50.441 0.205 59.733 1.00 95.19 377 THR A CA 1
ATOM 2962 C C . THR A 1 377 ? -49.533 1.068 58.853 1.00 95.19 377 THR A C 1
ATOM 2964 O O . THR A 1 377 ? -49.377 0.787 57.664 1.00 95.19 377 THR A O 1
ATOM 2967 N N . ARG A 1 378 ? -48.882 2.094 59.424 1.00 97.56 378 ARG A N 1
ATOM 2968 C CA . ARG A 1 378 ? -47.901 2.919 58.710 1.00 97.56 378 ARG A CA 1
ATOM 2969 C C . ARG A 1 378 ? -46.681 2.090 58.315 1.00 97.56 378 ARG A C 1
ATOM 2971 O O . ARG A 1 378 ? -46.336 2.065 57.136 1.00 97.56 378 ARG A O 1
ATOM 2978 N N . LEU A 1 379 ? -46.082 1.372 59.264 1.00 95.62 379 LEU A N 1
ATOM 2979 C CA . LEU A 1 379 ? -44.917 0.519 59.020 1.00 95.62 379 LEU A CA 1
ATOM 2980 C C . LEU A 1 379 ? -45.227 -0.618 58.038 1.00 95.62 379 LEU A C 1
ATOM 2982 O O . LEU A 1 379 ? -44.401 -0.917 57.182 1.00 95.62 379 LEU A O 1
ATOM 2986 N N . GLU A 1 380 ? -46.419 -1.214 58.098 1.00 94.94 380 GLU A N 1
ATOM 2987 C CA . GLU A 1 380 ? -46.871 -2.206 57.115 1.00 94.94 380 GLU A CA 1
ATOM 2988 C C . GLU A 1 380 ? -46.945 -1.613 55.701 1.00 94.94 380 GLU A C 1
ATOM 2990 O O . GLU A 1 380 ? -46.496 -2.246 54.744 1.00 94.94 380 GLU A O 1
ATOM 2995 N N . SER A 1 381 ? -47.465 -0.389 55.556 1.00 93.56 381 SER A N 1
ATOM 2996 C CA . SER A 1 381 ? -47.527 0.290 54.255 1.00 93.56 381 SER A CA 1
ATOM 2997 C C . SER A 1 381 ? -46.140 0.654 53.709 1.00 93.56 381 SER A C 1
ATOM 2999 O O . SER A 1 381 ? -45.885 0.464 52.520 1.00 93.56 381 SER A O 1
ATOM 3001 N N . GLU A 1 382 ? -45.226 1.108 54.574 1.00 94.81 382 GLU A N 1
ATOM 3002 C CA . GLU A 1 382 ? -43.834 1.408 54.218 1.00 94.81 382 GLU A CA 1
ATOM 3003 C C . GLU A 1 382 ? -43.086 0.129 53.814 1.00 94.81 382 GLU A C 1
ATOM 3005 O O . GLU A 1 382 ? -42.397 0.116 52.795 1.00 94.81 382 GLU A O 1
ATOM 3010 N N . LEU A 1 383 ? -43.287 -0.978 54.536 1.00 89.25 383 LEU A N 1
ATOM 3011 C CA . LEU A 1 383 ? -42.693 -2.274 54.208 1.00 89.25 383 LEU A CA 1
ATOM 3012 C C . LEU A 1 383 ? -43.209 -2.814 52.867 1.00 89.25 383 LEU A C 1
ATOM 3014 O O . LEU A 1 383 ? -42.418 -3.304 52.065 1.00 89.25 383 LEU A O 1
ATOM 3018 N N . GLN A 1 384 ? -44.508 -2.676 52.580 1.00 89.62 384 GLN A N 1
ATOM 3019 C CA . GLN A 1 384 ? -45.071 -3.047 51.277 1.00 89.62 384 GLN A CA 1
ATOM 3020 C C . GLN A 1 384 ? -44.547 -2.178 50.127 1.00 89.62 384 GLN A C 1
ATOM 3022 O O . GLN A 1 384 ? -44.373 -2.690 49.022 1.00 89.62 384 GLN A O 1
ATOM 3027 N N . ALA A 1 385 ? -44.317 -0.881 50.352 1.00 88.75 385 ALA A N 1
ATOM 3028 C CA . ALA A 1 385 ? -43.722 -0.001 49.348 1.00 88.75 385 ALA A CA 1
ATOM 3029 C C . ALA A 1 385 ? -42.279 -0.425 49.042 1.00 88.75 385 ALA A C 1
ATOM 3031 O O . ALA A 1 385 ? -41.947 -0.682 47.887 1.00 88.75 385 ALA A O 1
ATOM 3032 N N . VAL A 1 386 ? -41.467 -0.637 50.084 1.00 85.69 386 VAL A N 1
ATOM 3033 C CA . VAL A 1 386 ? -40.094 -1.139 49.939 1.00 85.69 386 VAL A CA 1
ATOM 3034 C C . VAL A 1 386 ? -40.074 -2.494 49.231 1.00 85.69 386 VAL A C 1
ATOM 3036 O O . VAL A 1 386 ? -39.246 -2.691 48.350 1.00 85.69 386 VAL A O 1
ATOM 3039 N N . GLN A 1 387 ? -41.004 -3.402 49.541 1.00 85.44 387 GLN A N 1
ATOM 3040 C CA . GLN A 1 387 ? -41.105 -4.718 48.900 1.00 85.44 387 GLN A CA 1
ATOM 3041 C C . GLN A 1 387 ? -41.478 -4.652 47.407 1.00 85.44 387 GLN A C 1
ATOM 3043 O O . GLN A 1 387 ? -41.130 -5.556 46.654 1.00 85.44 387 GLN A O 1
ATOM 3048 N N . LYS A 1 388 ? -42.195 -3.610 46.964 1.00 83.38 388 LYS A N 1
ATOM 3049 C CA . LYS A 1 388 ? -42.524 -3.400 45.541 1.00 83.38 388 LYS A CA 1
ATOM 3050 C C . LYS A 1 388 ? -41.373 -2.775 44.761 1.00 83.38 388 LYS A C 1
ATOM 3052 O O . LYS A 1 388 ? -41.164 -3.141 43.611 1.00 83.38 388 LYS A O 1
ATOM 3057 N N . ASP A 1 389 ? -40.631 -1.866 45.385 1.00 83.06 389 ASP A N 1
ATOM 3058 C CA . ASP A 1 389 ? -39.528 -1.134 44.748 1.00 83.06 389 ASP A CA 1
ATOM 3059 C C . ASP A 1 389 ? -38.213 -1.926 44.731 1.00 83.06 389 ASP A C 1
ATOM 3061 O O . ASP A 1 389 ? -37.137 -1.398 44.434 1.00 83.06 389 ASP A O 1
ATOM 3065 N N . SER A 1 390 ? -38.269 -3.206 45.068 1.00 79.75 390 SER A N 1
ATOM 3066 C CA . SER A 1 390 ? -37.095 -4.034 45.229 1.00 79.75 390 SER A CA 1
ATOM 3067 C C . SER A 1 390 ? -37.205 -5.307 44.398 1.00 79.75 390 SER A C 1
ATOM 3069 O O . SER A 1 390 ? -38.271 -5.897 44.225 1.00 79.75 390 SER A O 1
ATOM 3071 N N . VAL A 1 391 ? -36.083 -5.678 43.783 1.00 77.69 391 VAL A N 1
ATOM 3072 C CA . VAL A 1 391 ? -36.017 -6.796 42.837 1.00 77.69 391 VAL A CA 1
ATOM 3073 C C . VAL A 1 391 ? -35.859 -8.089 43.620 1.00 77.69 391 VAL A C 1
ATOM 3075 O O . VAL A 1 391 ? -35.067 -8.150 44.565 1.00 77.69 391 VAL A O 1
ATOM 3078 N N . SER A 1 392 ? -36.603 -9.127 43.233 1.00 82.75 392 SER A N 1
ATOM 3079 C CA . SER A 1 392 ? -36.509 -10.418 43.909 1.00 82.75 392 SER A CA 1
ATOM 3080 C C . SER A 1 392 ? -35.100 -10.999 43.760 1.00 82.75 392 SER A C 1
ATOM 3082 O O . SER A 1 392 ? -34.482 -10.912 42.697 1.00 82.75 392 SER A O 1
ATOM 3084 N N . LYS A 1 393 ? -34.588 -11.650 44.810 1.00 84.62 393 LYS A N 1
ATOM 3085 C CA . LYS A 1 393 ? -33.270 -12.305 44.781 1.00 84.62 393 LYS A CA 1
ATOM 3086 C C . LYS A 1 393 ? -33.113 -13.262 43.593 1.00 84.62 393 LYS A C 1
ATOM 3088 O O . LYS A 1 393 ? -32.069 -13.294 42.961 1.00 84.62 393 LYS A O 1
ATOM 3093 N N . GLN A 1 394 ? -34.183 -13.965 43.223 1.00 87.38 394 GLN A N 1
ATOM 3094 C CA . GLN A 1 394 ? -34.182 -14.868 42.074 1.00 87.38 394 GLN A CA 1
ATOM 3095 C C . GLN A 1 394 ? -33.977 -14.144 40.731 1.00 87.38 394 GLN A C 1
ATOM 3097 O O . GLN A 1 394 ? -33.335 -14.689 39.838 1.00 87.38 394 GLN A O 1
ATOM 3102 N N . GLU A 1 395 ? -34.536 -12.947 40.546 1.00 88.31 395 GLU A N 1
ATOM 3103 C CA . GLU A 1 395 ? -34.314 -12.143 39.336 1.00 88.31 395 GLU A CA 1
ATOM 3104 C C . GLU A 1 395 ? -32.916 -11.537 39.324 1.00 88.31 395 GLU A C 1
ATOM 3106 O O . GLU A 1 395 ? -32.253 -11.581 38.291 1.00 88.31 395 GLU A O 1
ATOM 3111 N N . HIS A 1 396 ? -32.444 -11.050 40.473 1.00 90.50 396 HIS A N 1
ATOM 3112 C CA . HIS A 1 396 ? -31.064 -10.601 40.623 1.00 90.50 396 HIS A CA 1
ATOM 3113 C C . HIS A 1 396 ? -30.073 -11.717 40.262 1.00 90.50 396 HIS A C 1
ATOM 3115 O O . HIS A 1 396 ? -29.154 -11.489 39.480 1.00 90.50 396 HIS A O 1
ATOM 3121 N N . ASP A 1 397 ? -30.280 -12.928 40.782 1.00 90.31 397 ASP A N 1
ATOM 3122 C CA . ASP A 1 397 ? -29.412 -14.076 40.518 1.00 90.31 397 ASP A CA 1
ATOM 3123 C C . ASP A 1 397 ? -29.471 -14.499 39.043 1.00 90.31 397 ASP A C 1
ATOM 3125 O O . ASP A 1 397 ? -28.430 -14.754 38.447 1.00 90.31 397 ASP A O 1
ATOM 3129 N N . LYS A 1 398 ? -30.649 -14.464 38.403 1.00 95.75 398 LYS A N 1
ATOM 3130 C CA . LYS A 1 398 ? -30.774 -14.696 36.950 1.00 95.75 398 LYS A CA 1
ATOM 3131 C C . LYS A 1 398 ? -29.994 -13.675 36.126 1.00 95.75 398 LYS A C 1
ATOM 3133 O O . LYS A 1 398 ? -29.277 -14.063 35.210 1.00 95.75 398 LYS A O 1
ATOM 3138 N N . VAL A 1 399 ? -30.125 -12.384 36.440 1.00 93.00 399 VAL A N 1
ATOM 3139 C CA . VAL A 1 399 ? -29.394 -11.323 35.731 1.00 93.00 399 VAL A CA 1
ATOM 3140 C C . VAL A 1 399 ? -27.894 -11.453 35.977 1.00 93.00 399 VAL A C 1
ATOM 3142 O O . VAL A 1 399 ? -27.109 -11.300 35.046 1.00 93.00 399 VAL A O 1
ATOM 3145 N N . LYS A 1 400 ? -27.483 -11.785 37.204 1.00 93.81 400 LYS A N 1
ATOM 3146 C CA . LYS A 1 400 ? -26.083 -12.052 37.538 1.00 93.81 400 LYS A CA 1
ATOM 3147 C C . LYS A 1 400 ? -25.531 -13.217 36.715 1.00 93.81 400 LYS A C 1
ATOM 3149 O O . LYS A 1 400 ? -24.493 -13.055 36.085 1.00 93.81 400 LYS A O 1
ATOM 3154 N N . GLU A 1 401 ? -26.235 -14.346 36.657 1.00 96.00 401 GLU A N 1
ATOM 3155 C CA . GLU A 1 401 ? -25.845 -15.503 35.840 1.00 96.00 401 GLU A CA 1
ATOM 3156 C C . GLU A 1 401 ? -25.803 -15.174 34.338 1.00 96.00 401 GLU A C 1
ATOM 3158 O O . GLU A 1 401 ? -24.954 -15.682 33.606 1.00 96.00 401 GLU A O 1
ATOM 3163 N N . GLU A 1 402 ? -26.715 -14.336 33.842 1.00 95.62 402 GLU A N 1
ATOM 3164 C CA . GLU A 1 402 ? -26.737 -13.899 32.443 1.00 95.62 402 GLU A CA 1
ATOM 3165 C C . GLU A 1 402 ? -25.579 -12.950 32.109 1.00 95.62 402 GLU A C 1
ATOM 3167 O O . GLU A 1 402 ? -24.925 -13.122 31.078 1.00 95.62 402 GLU A O 1
ATOM 3172 N N . LEU A 1 403 ? -25.254 -12.017 33.007 1.00 94.25 403 LEU A N 1
ATOM 3173 C CA . LEU A 1 403 ? -24.075 -11.156 32.899 1.00 94.25 403 LEU A CA 1
ATOM 3174 C C . LEU A 1 403 ? -22.777 -11.963 32.970 1.00 94.25 403 LEU A C 1
ATOM 3176 O O . LEU A 1 403 ? -21.880 -11.735 32.162 1.00 94.25 403 LEU A O 1
ATOM 3180 N N . GLU A 1 404 ? -22.676 -12.924 33.890 1.00 96.00 404 GLU A N 1
ATOM 3181 C CA . GLU A 1 404 ? -21.524 -13.826 33.996 1.00 96.00 404 GLU A CA 1
ATOM 3182 C C . GLU A 1 404 ? -21.352 -14.665 32.725 1.00 96.00 404 GLU A C 1
ATOM 3184 O O . GLU A 1 404 ? -20.235 -14.788 32.221 1.00 96.00 404 GLU A O 1
ATOM 3189 N N . ARG A 1 405 ? -22.450 -15.172 32.148 1.00 97.62 405 ARG A N 1
ATOM 3190 C CA . ARG A 1 405 ? -22.427 -15.895 30.869 1.00 97.62 405 ARG A CA 1
ATOM 3191 C C . ARG A 1 405 ? -21.960 -15.003 29.717 1.00 97.62 405 ARG A C 1
ATOM 3193 O O . ARG A 1 405 ? -21.054 -15.398 28.994 1.00 97.62 405 ARG A O 1
ATOM 3200 N N . SER A 1 406 ? -22.522 -13.803 29.577 1.00 94.62 406 SER A N 1
ATOM 3201 C CA . SER A 1 406 ? -22.136 -12.839 28.532 1.00 94.62 406 SER A CA 1
ATOM 3202 C C . SER A 1 406 ? -20.666 -12.416 28.649 1.00 94.62 406 SER A C 1
ATOM 3204 O O . SER A 1 406 ? -19.932 -12.334 27.662 1.00 94.62 406 SER A O 1
ATOM 3206 N N . LEU A 1 407 ? -20.192 -12.216 29.879 1.00 96.38 407 LEU A N 1
ATOM 3207 C CA . LEU A 1 407 ? -18.799 -11.903 30.166 1.00 96.38 407 LEU A CA 1
ATOM 3208 C C . LEU A 1 407 ? -17.868 -13.074 29.824 1.00 96.38 407 LEU A C 1
ATOM 3210 O O . LEU A 1 407 ? -16.795 -12.848 29.263 1.00 96.38 407 LEU A O 1
ATOM 3214 N N . GLU A 1 408 ? -18.263 -14.312 30.115 1.00 97.44 408 GLU A N 1
ATOM 3215 C CA . GLU A 1 408 ? -17.483 -15.492 29.744 1.00 97.44 408 GLU A CA 1
ATOM 3216 C C . GLU A 1 408 ? -17.471 -15.722 28.223 1.00 97.44 408 GLU A C 1
ATOM 3218 O O . GLU A 1 408 ? -16.410 -15.990 27.664 1.00 97.44 408 GLU A O 1
ATOM 3223 N N . GLU A 1 409 ? -18.590 -15.524 27.524 1.00 97.31 409 GLU A N 1
ATOM 3224 C CA . GLU A 1 409 ? -18.657 -15.571 26.054 1.00 97.31 409 GLU A CA 1
ATOM 3225 C C . GLU A 1 409 ? -17.753 -14.508 25.410 1.00 97.31 409 GLU A C 1
ATOM 3227 O O . GLU A 1 409 ? -16.974 -14.807 24.502 1.00 97.31 409 GLU A O 1
ATOM 3232 N N . SER A 1 410 ? -17.780 -13.276 25.925 1.00 94.19 410 SER A N 1
ATOM 3233 C CA . SER A 1 410 ? -16.892 -12.195 25.484 1.00 94.19 410 SER A CA 1
ATOM 3234 C C . SER A 1 410 ? -15.416 -12.528 25.739 1.00 94.19 410 SER A C 1
ATOM 3236 O O . SER A 1 410 ? -14.573 -12.353 24.855 1.00 94.19 410 SER A O 1
ATOM 3238 N N . ARG A 1 411 ? -15.084 -13.098 26.907 1.00 97.69 411 ARG A N 1
ATOM 3239 C CA . ARG A 1 411 ? -13.724 -13.571 27.223 1.00 97.69 411 ARG A CA 1
ATOM 3240 C C . ARG A 1 411 ? -13.271 -14.695 26.298 1.00 97.69 411 ARG A C 1
ATOM 3242 O O . ARG A 1 411 ? -12.121 -14.684 25.866 1.00 97.69 411 ARG A O 1
ATOM 3249 N N . GLN A 1 412 ? -14.138 -15.656 25.994 1.00 97.75 412 GLN A N 1
ATOM 3250 C CA . GLN A 1 412 ? -13.836 -16.743 25.062 1.00 97.75 412 GLN A CA 1
ATOM 3251 C C . GLN A 1 412 ? -13.615 -16.213 23.644 1.00 97.75 412 GLN A C 1
ATOM 3253 O O . GLN A 1 412 ? -12.645 -16.602 22.999 1.00 97.75 412 GLN A O 1
ATOM 3258 N N . SER A 1 413 ? -14.440 -15.265 23.197 1.00 97.19 413 SER A N 1
ATOM 3259 C CA . SER A 1 413 ? -14.261 -14.574 21.917 1.00 97.19 413 SER A CA 1
ATOM 3260 C C . SER A 1 413 ? -12.928 -13.816 21.854 1.00 97.19 413 SER A C 1
ATOM 3262 O O . SER A 1 413 ? -12.172 -13.966 20.895 1.00 97.19 413 SER A O 1
ATOM 3264 N N . ALA A 1 414 ? -12.569 -13.083 22.914 1.00 95.81 414 ALA A N 1
ATOM 3265 C CA . ALA A 1 414 ? -11.284 -12.391 23.009 1.00 95.81 414 ALA A CA 1
ATOM 3266 C C . ALA A 1 414 ? -10.089 -13.361 22.987 1.00 95.81 414 ALA A C 1
ATOM 3268 O O . ALA A 1 414 ? -9.096 -13.095 22.310 1.00 95.81 414 ALA A O 1
ATOM 3269 N N . ARG A 1 415 ? -10.192 -14.506 23.678 1.00 97.69 415 ARG A N 1
ATOM 3270 C CA . ARG A 1 415 ? -9.171 -15.568 23.638 1.00 97.69 415 ARG A CA 1
ATOM 3271 C C . ARG A 1 415 ? -9.020 -16.152 22.234 1.00 97.69 415 ARG A C 1
ATOM 3273 O O . ARG A 1 415 ? -7.900 -16.230 21.748 1.00 97.69 415 ARG A O 1
ATOM 3280 N N . ALA A 1 416 ? -10.121 -16.474 21.555 1.00 97.75 416 ALA A N 1
ATOM 3281 C CA . ALA A 1 416 ? -10.089 -16.986 20.184 1.00 97.75 416 ALA A CA 1
ATOM 3282 C C . ALA A 1 416 ? -9.472 -15.973 19.198 1.00 97.75 416 ALA A C 1
ATOM 3284 O O . ALA A 1 416 ? -8.679 -16.342 18.331 1.00 97.75 416 ALA A O 1
ATOM 3285 N N . ALA A 1 417 ? -9.777 -14.680 19.353 1.00 96.19 417 ALA A N 1
ATOM 3286 C CA . ALA A 1 417 ? -9.156 -13.620 18.560 1.00 96.19 417 ALA A CA 1
ATOM 3287 C C . ALA A 1 417 ? -7.644 -13.501 18.830 1.00 96.19 417 ALA A C 1
ATOM 3289 O O . ALA A 1 417 ? -6.863 -13.312 17.897 1.00 96.19 417 ALA A O 1
ATOM 3290 N N . GLN A 1 418 ? -7.217 -13.649 20.088 1.00 96.81 418 GLN A N 1
ATOM 3291 C CA . GLN A 1 418 ? -5.804 -13.644 20.467 1.00 96.81 418 GLN A CA 1
ATOM 3292 C C . GLN A 1 418 ? -5.050 -14.861 19.913 1.00 96.81 418 GLN A C 1
ATOM 3294 O O . GLN A 1 418 ? -3.931 -14.712 19.423 1.00 96.81 418 GLN A O 1
ATOM 3299 N N . GLU A 1 419 ? -5.660 -16.047 19.944 1.00 97.50 419 GLU A N 1
ATOM 3300 C CA . GLU A 1 419 ? -5.112 -17.260 19.327 1.00 97.50 419 GLU A CA 1
ATOM 3301 C C . GLU A 1 419 ? -4.948 -17.072 17.814 1.00 97.50 419 GLU A C 1
ATOM 3303 O O . GLU A 1 419 ? -3.846 -17.257 17.297 1.00 97.50 419 GLU A O 1
ATOM 3308 N N . SER A 1 420 ? -5.976 -16.574 17.119 1.00 97.44 420 SER A N 1
ATOM 3309 C CA . SER A 1 420 ? -5.897 -16.288 15.679 1.00 97.44 420 SER A CA 1
ATOM 3310 C C . SER A 1 420 ? -4.817 -15.253 15.338 1.00 97.44 420 SER A C 1
ATOM 3312 O O . SER A 1 420 ? -4.075 -15.423 14.370 1.00 97.44 420 SER A O 1
ATOM 3314 N N . LEU A 1 421 ? -4.664 -14.203 16.152 1.00 96.62 421 LEU A N 1
ATOM 3315 C CA . LEU A 1 421 ? -3.561 -13.250 16.005 1.00 96.62 421 LEU A CA 1
ATOM 3316 C C . LEU A 1 421 ? -2.201 -13.928 16.181 1.00 96.62 421 LEU A C 1
ATOM 3318 O O . LEU A 1 421 ? -1.300 -13.689 15.380 1.00 96.62 421 LEU A O 1
ATOM 3322 N N . SER A 1 422 ? -2.052 -14.802 17.178 1.00 96.75 422 SER A N 1
ATOM 3323 C CA . SER A 1 422 ? -0.801 -15.530 17.401 1.00 96.75 422 SER A CA 1
ATOM 3324 C C . SER A 1 422 ? -0.450 -16.464 16.233 1.00 96.75 422 SER A C 1
ATOM 3326 O O . SER A 1 422 ? 0.705 -16.495 15.812 1.00 96.75 422 SER A O 1
ATOM 3328 N N . GLU A 1 423 ? -1.439 -17.138 15.636 1.00 97.69 423 GLU A N 1
ATOM 3329 C CA . GLU A 1 423 ? -1.267 -17.955 14.427 1.00 97.69 423 GLU A CA 1
ATOM 3330 C C . GLU A 1 423 ? -0.823 -17.099 13.233 1.00 97.69 423 GLU A C 1
ATOM 3332 O O . GLU A 1 423 ? 0.123 -17.441 12.517 1.00 97.69 423 GLU A O 1
ATOM 3337 N N . LYS A 1 424 ? -1.445 -15.930 13.040 1.00 97.50 424 LYS A N 1
ATOM 3338 C CA . LYS A 1 424 ? -1.052 -14.990 11.982 1.00 97.50 424 LYS A CA 1
ATOM 3339 C C . LYS A 1 424 ? 0.342 -14.414 12.210 1.00 97.50 424 LYS A C 1
ATOM 3341 O O . LYS A 1 424 ? 1.096 -14.241 11.254 1.00 97.50 424 LYS A O 1
ATOM 3346 N N . GLU A 1 425 ? 0.738 -14.163 13.454 1.00 96.56 425 GLU A N 1
ATOM 3347 C CA . GLU A 1 425 ? 2.106 -13.762 13.780 1.00 96.56 425 GLU A CA 1
ATOM 3348 C C . GLU A 1 425 ? 3.126 -14.854 13.452 1.00 96.56 425 GLU A C 1
ATOM 3350 O O . GLU A 1 425 ? 4.218 -14.536 12.968 1.00 96.56 425 GLU A O 1
ATOM 3355 N N . THR A 1 426 ? 2.805 -16.128 13.699 1.00 95.94 426 THR A N 1
ATOM 3356 C CA . THR A 1 426 ? 3.685 -17.242 13.326 1.00 95.94 426 THR A CA 1
ATOM 3357 C C . THR A 1 426 ? 3.754 -17.418 11.814 1.00 95.94 426 THR A C 1
ATOM 3359 O O . THR A 1 426 ? 4.862 -17.493 11.287 1.00 95.94 426 THR A O 1
ATOM 3362 N N . GLU A 1 427 ? 2.627 -17.348 11.097 1.00 97.56 427 GLU A N 1
ATOM 3363 C CA . GLU A 1 427 ? 2.596 -17.359 9.625 1.00 97.56 427 GLU A CA 1
ATOM 3364 C C . GLU A 1 427 ? 3.449 -16.220 9.041 1.00 97.56 427 GLU A C 1
ATOM 3366 O O . GLU A 1 427 ? 4.258 -16.428 8.137 1.00 97.56 427 GLU A O 1
ATOM 3371 N N . LEU A 1 428 ? 3.342 -15.004 9.589 1.00 95.25 428 LEU A N 1
ATOM 3372 C CA . LEU A 1 428 ? 4.159 -13.867 9.158 1.00 95.25 428 LEU A CA 1
ATOM 3373 C C . LEU A 1 428 ? 5.651 -14.082 9.428 1.00 95.25 428 LEU A C 1
ATOM 3375 O O . LEU A 1 428 ? 6.487 -13.660 8.625 1.00 95.25 428 LEU A O 1
ATOM 3379 N N . LYS A 1 429 ? 6.017 -14.702 10.554 1.00 94.25 429 LYS A N 1
ATOM 3380 C CA . LYS A 1 429 ? 7.415 -15.062 10.848 1.00 94.25 429 LYS A CA 1
ATOM 3381 C C . LYS A 1 429 ? 7.927 -16.115 9.860 1.00 94.25 429 LYS A C 1
ATOM 3383 O O . LYS A 1 429 ? 9.039 -15.963 9.355 1.00 94.25 429 LYS A O 1
ATOM 3388 N N . GLU A 1 430 ? 7.121 -17.120 9.532 1.00 96.38 430 GLU A N 1
ATOM 3389 C CA . GLU A 1 430 ? 7.454 -18.148 8.540 1.00 96.38 430 GLU A CA 1
ATOM 3390 C C . GLU A 1 430 ? 7.624 -17.562 7.138 1.00 96.38 430 GLU A C 1
ATOM 3392 O O . GLU A 1 430 ? 8.647 -17.808 6.503 1.00 96.38 430 GLU A O 1
ATOM 3397 N N . LEU A 1 431 ? 6.699 -16.714 6.679 1.00 94.69 431 LEU A N 1
ATOM 3398 C CA . LEU A 1 431 ? 6.800 -16.032 5.384 1.00 94.69 431 LEU A CA 1
ATOM 3399 C C . LEU A 1 431 ? 8.029 -15.121 5.307 1.00 94.69 431 LEU A C 1
ATOM 3401 O O . LEU A 1 431 ? 8.711 -15.082 4.284 1.00 94.69 431 LEU A O 1
ATOM 3405 N N . ARG A 1 432 ? 8.362 -14.405 6.390 1.00 90.44 432 ARG A N 1
ATOM 3406 C CA . ARG A 1 432 ? 9.603 -13.613 6.458 1.00 90.44 432 ARG A CA 1
ATOM 3407 C C . ARG A 1 432 ? 10.845 -14.498 6.360 1.00 90.44 432 ARG A C 1
ATOM 3409 O O . ARG A 1 432 ? 11.782 -14.124 5.662 1.00 90.44 432 ARG A O 1
ATOM 3416 N N . SER A 1 433 ? 10.845 -15.656 7.020 1.00 87.81 433 SER A N 1
ATOM 3417 C CA . SER A 1 433 ? 11.932 -16.638 6.935 1.00 87.81 433 SER A CA 1
ATOM 3418 C C . SER A 1 433 ? 12.066 -17.211 5.522 1.00 87.81 433 SER A C 1
ATOM 3420 O O . SER A 1 433 ? 13.161 -17.221 4.967 1.00 87.81 433 SER A O 1
ATOM 3422 N N . GLN A 1 434 ? 10.954 -17.599 4.890 1.00 90.06 434 GLN A N 1
ATOM 3423 C CA . GLN A 1 434 ? 10.928 -18.070 3.503 1.00 90.06 434 GLN A CA 1
ATOM 3424 C C . GLN A 1 434 ? 11.450 -17.004 2.543 1.00 90.06 434 GLN A C 1
ATOM 3426 O O . GLN A 1 434 ? 12.326 -17.295 1.740 1.00 90.06 434 GLN A O 1
ATOM 3431 N N . LYS A 1 435 ? 11.008 -15.750 2.681 1.00 88.69 435 LYS A N 1
ATOM 3432 C CA . LYS A 1 435 ? 11.517 -14.635 1.876 1.00 88.69 435 LYS A CA 1
ATOM 3433 C C . LYS A 1 435 ? 13.012 -14.399 2.095 1.00 88.69 435 LYS A C 1
ATOM 3435 O O . LYS A 1 435 ? 13.723 -14.116 1.139 1.00 88.69 435 LYS A O 1
ATOM 3440 N N . ALA A 1 436 ? 13.505 -14.520 3.327 1.00 81.50 436 ALA A N 1
ATOM 3441 C CA . ALA A 1 436 ? 14.935 -14.418 3.616 1.00 81.50 436 ALA A CA 1
ATOM 3442 C C . ALA A 1 436 ? 15.730 -15.582 2.996 1.00 81.50 436 ALA A C 1
ATOM 3444 O O . ALA A 1 436 ? 16.821 -15.365 2.474 1.00 81.50 436 ALA A O 1
ATOM 3445 N N . LEU A 1 437 ? 15.175 -16.799 3.003 1.00 80.19 437 LEU A N 1
ATOM 3446 C CA . LEU A 1 437 ? 15.747 -17.955 2.315 1.00 80.19 437 LEU A CA 1
ATOM 3447 C C . LEU A 1 437 ? 15.738 -17.755 0.800 1.00 80.19 437 LEU A C 1
ATOM 3449 O O . LEU A 1 437 ? 16.769 -17.962 0.184 1.00 80.19 437 LEU A O 1
ATOM 3453 N N . GLU A 1 438 ? 14.646 -17.287 0.198 1.00 79.19 438 GLU A N 1
ATOM 3454 C CA . GLU A 1 438 ? 14.575 -16.951 -1.231 1.00 79.19 438 GLU A CA 1
ATOM 3455 C C . GLU A 1 438 ? 15.577 -15.855 -1.615 1.00 79.19 438 GLU A C 1
ATOM 3457 O O . GLU A 1 438 ? 16.264 -15.974 -2.626 1.00 79.19 438 GLU A O 1
ATOM 3462 N N . GLN A 1 439 ? 15.732 -14.828 -0.776 1.00 77.75 439 GLN A N 1
ATOM 3463 C CA . GLN A 1 439 ? 16.766 -13.799 -0.928 1.00 77.75 439 GLN A CA 1
ATOM 3464 C C . GLN A 1 439 ? 18.192 -14.345 -0.747 1.00 77.75 439 GLN A C 1
ATOM 3466 O O . GLN A 1 439 ? 19.136 -13.730 -1.231 1.00 77.75 439 GLN A O 1
ATOM 3471 N N . GLY A 1 440 ? 18.365 -15.472 -0.050 1.00 70.06 440 GLY A N 1
ATOM 3472 C CA . GLY A 1 440 ? 19.624 -16.216 0.021 1.00 70.06 440 GLY A CA 1
ATOM 3473 C C . GLY A 1 440 ? 19.817 -17.218 -1.127 1.00 70.06 440 GLY A C 1
ATOM 3474 O O . GLY A 1 440 ? 20.955 -17.518 -1.479 1.00 70.06 440 GLY A O 1
ATOM 3475 N N . LEU A 1 441 ? 18.727 -17.726 -1.714 1.00 65.19 441 LEU A N 1
ATOM 3476 C CA . LEU A 1 441 ? 18.711 -18.650 -2.855 1.00 65.19 441 LEU A CA 1
ATOM 3477 C C . LEU A 1 441 ? 18.975 -17.927 -4.175 1.00 65.19 441 LEU A C 1
ATOM 3479 O O . LEU A 1 441 ? 19.622 -18.493 -5.052 1.00 65.19 441 LEU A O 1
ATOM 3483 N N . VAL A 1 442 ? 18.513 -16.683 -4.318 1.00 59.84 442 VAL A N 1
ATOM 3484 C CA . VAL A 1 442 ? 19.016 -15.778 -5.352 1.00 59.84 442 VAL A CA 1
ATOM 3485 C C . VAL A 1 442 ? 20.232 -15.079 -4.769 1.00 59.84 442 VAL A C 1
ATOM 3487 O O . VAL A 1 442 ? 20.130 -14.012 -4.164 1.00 59.84 442 VAL A O 1
ATOM 3490 N N . SER A 1 443 ? 21.380 -15.746 -4.870 1.00 70.69 443 SER A N 1
ATOM 3491 C CA . SER A 1 443 ? 22.608 -15.240 -4.272 1.00 70.69 443 SER A CA 1
ATOM 3492 C C . SER A 1 443 ? 22.913 -13.840 -4.817 1.00 70.69 443 SER A C 1
ATOM 3494 O O . SER A 1 443 ? 22.677 -13.532 -5.993 1.00 70.69 443 SER A O 1
ATOM 3496 N N . LYS A 1 444 ? 23.421 -12.949 -3.958 1.00 77.06 444 LYS A N 1
ATOM 3497 C CA . LYS A 1 444 ? 23.873 -11.621 -4.405 1.00 77.06 444 LYS A CA 1
ATOM 3498 C C . LYS A 1 444 ? 24.934 -11.771 -5.492 1.00 77.06 444 LYS A C 1
ATOM 3500 O O . LYS A 1 444 ? 24.969 -10.977 -6.425 1.00 77.06 444 LYS A O 1
ATOM 3505 N N . GLU A 1 445 ? 25.719 -12.836 -5.402 1.00 80.25 445 GLU A N 1
ATOM 3506 C CA . GLU A 1 445 ? 26.690 -13.279 -6.386 1.00 80.25 445 GLU A CA 1
ATOM 3507 C C . GLU A 1 445 ? 26.053 -13.564 -7.759 1.00 80.25 445 GLU A C 1
ATOM 3509 O O . GLU A 1 445 ? 26.604 -13.121 -8.763 1.00 80.25 445 GLU A O 1
ATOM 3514 N N . ASP A 1 446 ? 24.886 -14.216 -7.840 1.00 82.06 446 ASP A N 1
ATOM 3515 C CA . ASP A 1 446 ? 24.184 -14.466 -9.112 1.00 82.06 446 ASP A CA 1
ATOM 3516 C C . ASP A 1 446 ? 23.644 -13.172 -9.730 1.00 82.06 446 ASP A C 1
ATOM 3518 O O . ASP A 1 446 ? 23.766 -12.951 -10.939 1.00 82.06 446 ASP A O 1
ATOM 3522 N N . HIS A 1 447 ? 23.088 -12.277 -8.910 1.00 86.50 447 HIS A N 1
ATOM 3523 C CA . HIS A 1 447 ? 22.665 -10.951 -9.366 1.00 86.50 447 HIS A CA 1
ATOM 3524 C C . HIS A 1 447 ? 23.850 -10.107 -9.851 1.00 86.50 447 HIS A C 1
ATOM 3526 O O . HIS A 1 447 ? 23.772 -9.456 -10.898 1.00 86.50 447 HIS A O 1
ATOM 3532 N N . GLU A 1 448 ? 24.965 -10.125 -9.124 1.00 89.69 448 GLU A N 1
ATOM 3533 C CA . GLU A 1 448 ? 26.195 -9.453 -9.528 1.00 89.69 448 GLU A CA 1
ATOM 3534 C C . GLU A 1 448 ? 26.788 -10.074 -10.796 1.00 89.69 448 GLU A C 1
ATOM 3536 O O . GLU A 1 448 ? 27.201 -9.330 -11.686 1.00 89.69 448 GLU A O 1
ATOM 3541 N N . ALA A 1 449 ? 26.759 -11.400 -10.944 1.00 91.25 449 ALA A N 1
ATOM 3542 C CA . ALA A 1 449 ? 27.197 -12.100 -12.147 1.00 91.25 449 ALA A CA 1
ATOM 3543 C C . ALA A 1 449 ? 26.340 -11.729 -13.366 1.00 91.25 449 ALA A C 1
ATOM 3545 O O . ALA A 1 449 ? 26.887 -11.421 -14.427 1.00 91.25 449 ALA A O 1
ATOM 3546 N N . GLN A 1 450 ? 25.011 -11.673 -13.223 1.00 92.00 450 GLN A N 1
ATOM 3547 C CA . GLN A 1 450 ? 24.110 -11.202 -14.280 1.00 92.00 450 GLN A CA 1
ATOM 3548 C C . GLN A 1 450 ? 24.381 -9.739 -14.643 1.00 92.00 450 GLN A C 1
ATOM 3550 O O . GLN A 1 450 ? 24.481 -9.407 -15.825 1.00 92.00 450 GLN A O 1
ATOM 3555 N N . ARG A 1 451 ? 24.577 -8.863 -13.649 1.00 95.56 451 ARG A N 1
ATOM 3556 C CA . ARG A 1 451 ? 24.927 -7.454 -13.877 1.00 95.56 451 ARG A CA 1
ATOM 3557 C C . ARG A 1 451 ? 26.254 -7.320 -14.621 1.00 95.56 451 ARG A C 1
ATOM 3559 O O . ARG A 1 451 ? 26.341 -6.533 -15.559 1.00 95.56 451 ARG A O 1
ATOM 3566 N N . LEU A 1 452 ? 27.275 -8.083 -14.233 1.00 96.38 452 LEU A N 1
ATOM 3567 C CA . LEU A 1 452 ? 28.576 -8.098 -14.904 1.00 96.38 452 LEU A CA 1
ATOM 3568 C C . LEU A 1 452 ? 28.474 -8.657 -16.329 1.00 96.38 452 LEU A C 1
ATOM 3570 O O . LEU A 1 452 ? 29.103 -8.108 -17.232 1.00 96.38 452 LEU A O 1
ATOM 3574 N N . SER A 1 453 ? 27.650 -9.684 -16.555 1.00 97.12 453 SER A N 1
ATOM 3575 C CA . SER A 1 453 ? 27.378 -10.234 -17.889 1.00 97.12 453 SER A CA 1
ATOM 3576 C C . SER A 1 453 ? 26.712 -9.201 -18.800 1.00 97.12 453 SER A C 1
ATOM 3578 O O . SER A 1 453 ? 27.195 -8.953 -19.904 1.00 97.12 453 SER A O 1
ATOM 3580 N N . LEU A 1 454 ? 25.649 -8.542 -18.328 1.00 97.44 454 LEU A N 1
ATOM 3581 C CA . LEU A 1 454 ? 24.980 -7.470 -19.071 1.00 97.44 454 LEU A CA 1
ATOM 3582 C C . LEU A 1 454 ? 25.920 -6.283 -19.313 1.00 97.44 454 LEU A C 1
ATOM 3584 O O . LEU A 1 454 ? 25.949 -5.722 -20.405 1.00 97.44 454 LEU A O 1
ATOM 3588 N N . GLN A 1 455 ? 26.750 -5.927 -18.329 1.00 98.12 455 GLN A N 1
ATOM 3589 C CA . GLN A 1 455 ? 27.755 -4.877 -18.485 1.00 98.12 455 GLN A CA 1
ATOM 3590 C C . GLN A 1 455 ? 28.798 -5.236 -19.554 1.00 98.12 455 GLN A C 1
ATOM 3592 O O . GLN A 1 455 ? 29.206 -4.369 -20.331 1.00 98.12 455 GLN A O 1
ATOM 3597 N N . ALA A 1 456 ? 29.225 -6.499 -19.619 1.00 97.50 456 ALA A N 1
ATOM 3598 C CA . ALA A 1 456 ? 30.120 -6.978 -20.665 1.00 97.50 456 ALA A CA 1
ATOM 3599 C C . ALA A 1 456 ? 29.451 -6.888 -22.044 1.00 97.50 456 ALA A C 1
ATOM 3601 O O . ALA A 1 456 ? 30.061 -6.370 -22.979 1.00 97.50 456 ALA A O 1
ATOM 3602 N N . GLU A 1 457 ? 28.188 -7.298 -22.172 1.00 98.12 457 GLU A N 1
ATOM 3603 C CA . GLU A 1 457 ? 27.429 -7.196 -23.424 1.00 98.12 457 GLU A CA 1
ATOM 3604 C C . GLU A 1 457 ? 27.294 -5.741 -23.899 1.00 98.12 457 GLU A C 1
ATOM 3606 O O . GLU A 1 457 ? 27.631 -5.439 -25.046 1.00 98.12 457 GLU A O 1
ATOM 3611 N N . ILE A 1 458 ? 26.936 -4.814 -23.002 1.00 98.12 458 ILE A N 1
ATOM 3612 C CA . ILE A 1 458 ? 26.886 -3.368 -23.284 1.00 98.12 458 ILE A CA 1
ATOM 3613 C C . ILE A 1 458 ? 28.237 -2.864 -23.800 1.00 98.12 458 ILE A C 1
ATOM 3615 O O . ILE A 1 458 ? 28.293 -2.150 -24.805 1.00 98.12 458 ILE A O 1
ATOM 3619 N N . ASN A 1 459 ? 29.340 -3.249 -23.154 1.00 98.19 459 ASN A N 1
ATOM 3620 C CA . ASN A 1 459 ? 30.680 -2.842 -23.578 1.00 98.19 459 ASN A CA 1
ATOM 3621 C C . ASN A 1 459 ? 31.029 -3.406 -24.965 1.00 98.19 459 ASN A C 1
ATOM 3623 O O . ASN A 1 459 ? 31.617 -2.704 -25.791 1.00 98.19 459 ASN A O 1
ATOM 3627 N N . THR A 1 460 ? 30.628 -4.648 -25.246 1.00 98.50 460 THR A N 1
ATOM 3628 C CA . THR A 1 460 ? 30.864 -5.298 -26.542 1.00 98.50 460 THR A CA 1
ATOM 3629 C C . THR A 1 460 ? 30.077 -4.606 -27.655 1.00 98.50 460 THR A C 1
ATOM 3631 O O . THR A 1 460 ? 30.646 -4.273 -28.695 1.00 98.50 460 THR A O 1
ATOM 3634 N N . LEU A 1 461 ? 28.792 -4.316 -27.426 1.00 98.25 461 LEU A N 1
ATOM 3635 C CA . LEU A 1 461 ? 27.943 -3.573 -28.362 1.00 98.25 461 LEU A CA 1
ATOM 3636 C C . LEU A 1 461 ? 28.459 -2.147 -28.588 1.00 98.25 461 LEU A C 1
ATOM 3638 O O . LEU A 1 461 ? 28.493 -1.669 -29.721 1.00 98.25 461 LEU A O 1
ATOM 3642 N N . THR A 1 462 ? 28.939 -1.485 -27.536 1.00 98.44 462 THR A N 1
ATOM 3643 C CA . THR A 1 462 ? 29.545 -0.148 -27.632 1.00 98.44 462 THR A CA 1
ATOM 3644 C C . THR A 1 462 ? 30.804 -0.167 -28.502 1.00 98.44 462 THR A C 1
ATOM 3646 O O . THR A 1 462 ? 30.983 0.705 -29.355 1.00 98.44 462 THR A O 1
ATOM 3649 N N . ALA A 1 463 ? 31.661 -1.183 -28.348 1.00 98.12 463 ALA A N 1
ATOM 3650 C CA . ALA A 1 463 ? 32.842 -1.357 -29.191 1.00 98.12 463 ALA A CA 1
ATOM 3651 C C . ALA A 1 463 ? 32.465 -1.603 -30.662 1.00 98.12 463 ALA A C 1
ATOM 3653 O O . ALA A 1 463 ? 33.033 -0.968 -31.553 1.00 98.12 463 ALA A O 1
ATOM 3654 N N . GLN A 1 464 ? 31.465 -2.454 -30.918 1.00 98.38 464 GLN A N 1
ATOM 3655 C CA . GLN A 1 464 ? 30.958 -2.718 -32.269 1.00 98.38 464 GLN A CA 1
ATOM 3656 C C . GLN A 1 464 ? 30.384 -1.460 -32.931 1.00 98.38 464 GLN A C 1
ATOM 3658 O O . GLN A 1 464 ? 30.656 -1.209 -34.107 1.00 98.38 464 GLN A O 1
ATOM 3663 N N . LEU A 1 465 ? 29.637 -0.644 -32.184 1.00 98.44 465 LEU A N 1
ATOM 3664 C CA . LEU A 1 465 ? 29.108 0.629 -32.669 1.00 98.44 465 LEU A CA 1
ATOM 3665 C C . LEU A 1 465 ? 30.245 1.604 -32.995 1.00 98.44 465 LEU A C 1
ATOM 3667 O O . LEU A 1 465 ? 30.237 2.221 -34.061 1.00 98.44 465 LEU A O 1
ATOM 3671 N N . GLY A 1 466 ? 31.263 1.687 -32.135 1.00 98.38 466 GLY A N 1
ATOM 3672 C CA . GLY A 1 466 ? 32.467 2.479 -32.391 1.00 98.38 466 GLY A CA 1
ATOM 3673 C C . GLY A 1 466 ? 33.217 2.037 -33.653 1.00 98.38 466 GLY A C 1
ATOM 3674 O O . GLY A 1 466 ? 33.623 2.871 -34.461 1.00 98.38 466 GLY A O 1
ATOM 3675 N N . ASP A 1 467 ? 33.364 0.732 -33.878 1.00 98.06 467 ASP A N 1
ATOM 3676 C CA . ASP A 1 467 ? 33.985 0.198 -35.094 1.00 98.06 467 ASP A CA 1
ATOM 3677 C C . ASP A 1 467 ? 33.156 0.470 -36.346 1.00 98.06 467 ASP A C 1
ATOM 3679 O O . ASP A 1 467 ? 33.717 0.808 -37.394 1.00 98.06 467 ASP A O 1
ATOM 3683 N N . LEU A 1 468 ? 31.831 0.351 -36.256 1.00 98.25 468 LEU A N 1
ATOM 3684 C CA . LEU A 1 468 ? 30.935 0.672 -37.359 1.00 98.25 468 LEU A CA 1
ATOM 3685 C C . LEU A 1 468 ? 30.995 2.165 -37.703 1.00 98.25 468 LEU A C 1
ATOM 3687 O O . LEU A 1 468 ? 31.075 2.503 -38.882 1.00 98.25 468 LEU A O 1
ATOM 3691 N N . ALA A 1 469 ? 31.056 3.045 -36.701 1.00 98.25 469 ALA A N 1
ATOM 3692 C CA . ALA A 1 469 ? 31.232 4.482 -36.896 1.00 98.25 469 ALA A CA 1
ATOM 3693 C C . ALA A 1 469 ? 32.561 4.808 -37.598 1.00 98.25 469 ALA A C 1
ATOM 3695 O O . ALA A 1 469 ? 32.567 5.545 -38.581 1.00 98.25 469 ALA A O 1
ATOM 3696 N N . ARG A 1 470 ? 33.677 4.188 -37.185 1.00 98.25 470 ARG A N 1
ATOM 3697 C CA . ARG A 1 470 ? 34.981 4.355 -37.860 1.00 98.25 470 ARG A CA 1
ATOM 3698 C C . ARG A 1 470 ? 34.960 3.840 -39.296 1.00 98.25 470 ARG A C 1
ATOM 3700 O O . ARG A 1 470 ? 35.548 4.457 -40.179 1.00 98.25 470 ARG A O 1
ATOM 3707 N N . LYS A 1 471 ? 34.320 2.694 -39.549 1.00 98.00 471 LYS A N 1
ATOM 3708 C CA . LYS A 1 471 ? 34.152 2.160 -40.912 1.00 98.00 471 LYS A CA 1
ATOM 3709 C C . LYS A 1 471 ? 33.300 3.094 -41.763 1.00 98.00 471 LYS A C 1
ATOM 3711 O O . LYS A 1 471 ? 33.639 3.319 -42.921 1.00 98.00 471 LYS A O 1
ATOM 3716 N N . HIS A 1 472 ? 32.235 3.653 -41.195 1.00 97.94 472 HIS A N 1
ATOM 3717 C CA . HIS A 1 472 ? 31.397 4.634 -41.869 1.00 97.94 472 HIS A CA 1
ATOM 3718 C C . HIS A 1 472 ? 32.190 5.898 -42.216 1.00 97.94 472 HIS A C 1
ATOM 3720 O O . HIS A 1 472 ? 32.181 6.302 -43.372 1.00 97.94 472 HIS A O 1
ATOM 3726 N N . GLU A 1 473 ? 32.949 6.459 -41.273 1.00 98.00 473 GLU A N 1
ATOM 3727 C CA . GLU A 1 473 ? 33.814 7.619 -41.515 1.00 98.00 473 GLU A CA 1
ATOM 3728 C C . GLU A 1 473 ? 34.834 7.344 -42.629 1.00 98.00 473 GLU A C 1
ATOM 3730 O O . GLU A 1 473 ? 34.913 8.111 -43.588 1.00 98.00 473 GLU A O 1
ATOM 3735 N N . LYS A 1 474 ? 35.539 6.204 -42.572 1.00 97.94 474 LYS A N 1
ATOM 3736 C CA . LYS A 1 474 ? 36.464 5.772 -43.635 1.00 97.94 474 LYS A CA 1
ATOM 3737 C C . LYS A 1 474 ? 35.767 5.680 -44.989 1.00 97.94 474 LYS A C 1
ATOM 3739 O O . LYS A 1 474 ? 36.225 6.287 -45.952 1.00 97.94 474 LYS A O 1
ATOM 3744 N N . THR A 1 475 ? 34.623 5.004 -45.047 1.00 97.25 475 THR A N 1
ATOM 3745 C CA . THR A 1 475 ? 33.849 4.860 -46.289 1.00 97.25 475 THR A CA 1
ATOM 3746 C C . THR A 1 475 ? 33.403 6.222 -46.821 1.00 97.25 475 THR A C 1
ATOM 3748 O O . THR A 1 475 ? 33.520 6.483 -48.012 1.00 97.25 475 THR A O 1
ATOM 3751 N N . CYS A 1 476 ? 32.950 7.131 -45.954 1.00 97.00 476 CYS A N 1
ATOM 3752 C CA . CYS A 1 476 ? 32.605 8.498 -46.337 1.00 97.00 476 CYS A CA 1
ATOM 3753 C C . CYS A 1 476 ? 33.813 9.232 -46.931 1.00 97.00 476 CYS A C 1
ATOM 3755 O O . CYS A 1 476 ? 33.691 9.833 -47.998 1.00 97.00 476 CYS A O 1
ATOM 3757 N N . THR A 1 477 ? 34.992 9.144 -46.305 1.00 97.50 477 THR A N 1
ATOM 3758 C CA . THR A 1 477 ? 36.214 9.756 -46.853 1.00 97.50 477 THR A CA 1
ATOM 3759 C C . THR A 1 477 ? 36.628 9.153 -48.195 1.00 97.50 477 THR A C 1
ATOM 3761 O O . THR A 1 477 ? 36.982 9.900 -49.106 1.00 97.50 477 THR A O 1
ATOM 3764 N N . GLU A 1 478 ? 36.518 7.833 -48.358 1.00 97.69 478 GLU A N 1
ATOM 3765 C CA . GLU A 1 478 ? 36.805 7.137 -49.615 1.00 97.69 478 GLU A CA 1
ATOM 3766 C C . GLU A 1 478 ? 35.823 7.548 -50.719 1.00 97.69 478 GLU A C 1
ATOM 3768 O O . GLU A 1 478 ? 36.244 7.830 -51.838 1.00 97.69 478 GLU A O 1
ATOM 3773 N N . VAL A 1 479 ? 34.528 7.679 -50.413 1.00 98.06 479 VAL A N 1
ATOM 3774 C CA . VAL A 1 479 ? 33.522 8.175 -51.366 1.00 98.06 479 VAL A CA 1
ATOM 3775 C C . VAL A 1 479 ? 33.856 9.596 -51.821 1.00 98.06 479 VAL A C 1
ATOM 3777 O O . VAL A 1 479 ? 33.831 9.868 -53.022 1.00 98.06 479 VAL A O 1
ATOM 3780 N N . PHE A 1 480 ? 34.232 10.494 -50.903 1.00 97.19 480 PHE A N 1
ATOM 3781 C CA . PHE A 1 480 ? 34.672 11.843 -51.275 1.00 97.19 480 PHE A CA 1
ATOM 3782 C C . PHE A 1 480 ? 35.952 11.825 -52.115 1.00 97.19 480 PHE A C 1
ATOM 3784 O O . PHE A 1 480 ? 36.074 12.596 -53.071 1.00 97.19 480 PHE A O 1
ATOM 3791 N N . GLN A 1 481 ? 36.899 10.940 -51.796 1.00 97.88 481 GLN A N 1
ATOM 3792 C CA . GLN A 1 481 ? 38.122 10.779 -52.572 1.00 97.88 481 GLN A CA 1
ATOM 3793 C C . GLN A 1 481 ? 37.820 10.305 -53.998 1.00 97.88 481 GLN A C 1
ATOM 3795 O O . GLN A 1 481 ? 38.245 10.963 -54.947 1.00 97.88 481 GLN A O 1
ATOM 3800 N N . VAL A 1 482 ? 37.037 9.236 -54.157 1.00 97.75 482 VAL A N 1
ATOM 3801 C CA . VAL A 1 482 ? 36.631 8.704 -55.466 1.00 97.75 482 VAL A CA 1
ATOM 3802 C C . VAL A 1 482 ? 35.838 9.744 -56.252 1.00 97.75 482 VAL A C 1
ATOM 3804 O O . VAL A 1 482 ? 36.050 9.898 -57.452 1.00 97.75 482 VAL A O 1
ATOM 3807 N N . GLN A 1 483 ? 34.967 10.518 -55.601 1.00 96.94 483 GLN A N 1
ATOM 3808 C CA . GLN A 1 483 ? 34.237 11.600 -56.262 1.00 96.94 483 GLN A CA 1
ATOM 3809 C C . GLN A 1 483 ? 35.186 12.689 -56.781 1.00 96.94 483 GLN A C 1
ATOM 3811 O O . GLN A 1 483 ? 35.038 13.147 -57.916 1.00 96.94 483 GLN A O 1
ATOM 3816 N N . ARG A 1 484 ? 36.188 13.082 -55.987 1.00 97.69 484 ARG A N 1
ATOM 3817 C CA . ARG A 1 484 ? 37.214 14.046 -56.406 1.00 97.69 484 ARG A CA 1
ATOM 3818 C C . ARG A 1 484 ? 38.056 13.508 -57.562 1.00 97.69 484 ARG A C 1
ATOM 3820 O O . ARG A 1 484 ? 38.283 14.231 -58.528 1.00 97.69 484 ARG A O 1
ATOM 3827 N N . GLU A 1 485 ? 38.486 12.253 -57.492 1.00 97.12 485 GLU A N 1
ATOM 3828 C CA . GLU A 1 485 ? 39.245 11.584 -58.555 1.00 97.12 485 GLU A CA 1
ATOM 3829 C C . GLU A 1 485 ? 38.419 11.437 -59.838 1.00 97.12 485 GLU A C 1
ATOM 3831 O O . GLU A 1 485 ? 38.921 11.697 -60.927 1.00 97.12 485 GLU A O 1
ATOM 3836 N N . ALA A 1 486 ? 37.130 11.109 -59.740 1.00 97.12 486 ALA A N 1
ATOM 3837 C CA . ALA A 1 486 ? 36.229 11.053 -60.887 1.00 97.12 486 ALA A CA 1
ATOM 3838 C C . ALA A 1 486 ? 36.072 12.425 -61.564 1.00 97.12 486 ALA A C 1
ATOM 3840 O O . ALA A 1 486 ? 36.071 12.507 -62.795 1.00 97.12 486 ALA A O 1
ATOM 3841 N N . LEU A 1 487 ? 35.979 13.510 -60.786 1.00 97.25 487 LEU A N 1
ATOM 3842 C CA . LEU A 1 487 ? 35.965 14.876 -61.322 1.00 97.25 487 LEU A CA 1
ATOM 3843 C C . LEU A 1 487 ? 37.295 15.240 -61.991 1.00 97.25 487 LEU A C 1
ATOM 3845 O O . LEU A 1 487 ? 37.286 15.820 -63.078 1.00 97.25 487 LEU A O 1
ATOM 3849 N N . PHE A 1 488 ? 38.420 14.859 -61.387 1.00 97.69 488 PHE A N 1
ATOM 3850 C CA . PHE A 1 488 ? 39.745 15.062 -61.967 1.00 97.69 488 PHE A CA 1
ATOM 3851 C C . PHE A 1 488 ? 39.895 14.308 -63.297 1.00 97.69 488 PHE A C 1
ATOM 3853 O O . PHE A 1 488 ? 40.162 14.933 -64.322 1.00 97.69 488 PHE A O 1
ATOM 3860 N N . ASN A 1 489 ? 39.581 13.011 -63.323 1.00 97.25 489 ASN A N 1
ATOM 3861 C CA . ASN A 1 489 ? 39.594 12.186 -64.533 1.00 97.25 489 ASN A CA 1
ATOM 3862 C C . ASN A 1 489 ? 38.657 12.732 -65.620 1.00 97.25 489 ASN A C 1
ATOM 3864 O O . ASN A 1 489 ? 38.991 12.691 -66.802 1.00 97.25 489 ASN A O 1
ATOM 3868 N N . LYS A 1 490 ? 37.491 13.283 -65.252 1.00 97.38 490 LYS A N 1
ATOM 3869 C CA . LYS A 1 490 ? 36.599 13.961 -66.205 1.00 97.38 490 LYS A CA 1
ATOM 3870 C C . LYS A 1 490 ? 37.265 15.196 -66.817 1.00 97.38 490 LYS A C 1
ATOM 3872 O O . LYS A 1 490 ? 37.134 15.406 -68.020 1.00 97.38 490 LYS A O 1
ATOM 3877 N N . SER A 1 491 ? 37.974 15.994 -66.018 1.00 95.50 491 SER A N 1
ATOM 3878 C CA . SER A 1 491 ? 38.697 17.170 -66.514 1.00 95.50 491 SER A CA 1
ATOM 3879 C C . SER A 1 491 ? 39.890 16.795 -67.402 1.00 95.50 491 SER A C 1
ATOM 3881 O O . SER A 1 491 ? 40.029 17.352 -68.488 1.00 95.50 491 SER A O 1
ATOM 3883 N N . GLU A 1 492 ? 40.684 15.787 -67.027 1.00 96.75 492 GLU A N 1
ATOM 3884 C CA . GLU A 1 492 ? 41.773 15.274 -67.867 1.00 96.75 492 GLU A CA 1
ATOM 3885 C C . GLU A 1 492 ? 41.247 14.687 -69.174 1.00 96.75 492 GLU A C 1
ATOM 3887 O O . GLU A 1 492 ? 41.793 14.954 -70.244 1.00 96.75 492 GLU A O 1
ATOM 3892 N N . ARG A 1 493 ? 40.135 13.946 -69.113 1.00 96.06 493 ARG A N 1
ATOM 3893 C CA . ARG A 1 493 ? 39.455 13.438 -70.303 1.00 96.06 493 ARG A CA 1
ATOM 3894 C C . ARG A 1 493 ? 39.028 14.571 -71.231 1.00 96.06 493 ARG A C 1
ATOM 3896 O O . ARG A 1 493 ? 39.246 14.449 -72.428 1.00 96.06 493 ARG A O 1
ATOM 3903 N N . GLN A 1 494 ? 38.468 15.666 -70.716 1.00 96.69 494 GLN A N 1
ATOM 3904 C CA . GLN A 1 494 ? 38.113 16.830 -71.540 1.00 96.69 494 GLN A CA 1
ATOM 3905 C C . GLN A 1 494 ? 39.342 17.470 -72.196 1.00 96.69 494 GLN A C 1
ATOM 3907 O O . GLN A 1 494 ? 39.286 17.856 -73.364 1.00 96.69 494 GLN A O 1
ATOM 3912 N N . VAL A 1 495 ? 40.468 17.546 -71.481 1.00 97.00 495 VAL A N 1
ATOM 3913 C CA . VAL A 1 495 ? 41.736 18.020 -72.054 1.00 97.00 495 VAL A CA 1
ATOM 3914 C C . VAL A 1 495 ? 42.194 17.086 -73.176 1.00 97.00 495 VAL A C 1
ATOM 3916 O O . VAL A 1 495 ? 42.456 17.560 -74.281 1.00 97.00 495 VAL A O 1
ATOM 3919 N N . ALA A 1 496 ? 42.221 15.773 -72.945 1.00 95.06 496 ALA A N 1
ATOM 3920 C CA . ALA A 1 496 ? 42.583 14.786 -73.960 1.00 95.06 496 ALA A CA 1
ATOM 3921 C C . ALA A 1 496 ? 41.628 14.812 -75.169 1.00 95.06 496 ALA A C 1
ATOM 3923 O O . ALA A 1 496 ? 42.081 14.741 -76.309 1.00 95.06 496 ALA A O 1
ATOM 3924 N N . GLU A 1 497 ? 40.320 14.980 -74.949 1.00 96.50 497 GLU A N 1
ATOM 3925 C CA . GLU A 1 497 ? 39.318 15.151 -76.008 1.00 96.50 497 GLU A CA 1
ATOM 3926 C C . GLU A 1 497 ? 39.583 16.429 -76.825 1.00 96.50 497 GLU A C 1
ATOM 3928 O O . GLU A 1 497 ? 39.563 16.380 -78.053 1.00 96.50 497 GLU A O 1
ATOM 3933 N N . SER A 1 498 ? 39.931 17.552 -76.187 1.00 96.12 498 SER A N 1
ATOM 3934 C CA . SER A 1 498 ? 40.288 18.792 -76.898 1.00 96.12 498 SER A CA 1
ATOM 3935 C C . SER A 1 498 ? 41.578 18.662 -77.724 1.00 96.12 498 SER A C 1
ATOM 3937 O O . SER A 1 498 ? 41.669 19.174 -78.845 1.00 96.12 498 SER A O 1
ATOM 3939 N N . GLN A 1 499 ? 42.567 17.927 -77.208 1.00 96.81 499 GLN A N 1
ATOM 3940 C CA . GLN A 1 499 ? 43.803 17.616 -77.927 1.00 96.81 499 GLN A CA 1
ATOM 3941 C C . GLN A 1 499 ? 43.525 16.696 -79.115 1.00 96.81 499 GLN A C 1
ATOM 3943 O O . GLN A 1 499 ? 44.030 16.940 -80.210 1.00 96.81 499 GLN A O 1
ATOM 3948 N N . LEU A 1 500 ? 42.677 15.682 -78.930 1.00 97.12 500 LEU A N 1
ATOM 3949 C CA . LEU A 1 500 ? 42.252 14.785 -79.996 1.00 97.12 500 LEU A CA 1
ATOM 3950 C C . LEU A 1 500 ? 41.549 15.550 -81.122 1.00 97.12 500 LEU A C 1
ATOM 3952 O O . LEU A 1 500 ? 41.875 15.325 -82.284 1.00 97.12 500 LEU A O 1
ATOM 3956 N N . GLU A 1 501 ? 40.632 16.469 -80.811 1.00 97.25 501 GLU A N 1
ATOM 3957 C CA . GLU A 1 501 ? 39.991 17.316 -81.828 1.00 97.25 501 GLU A CA 1
ATOM 3958 C C . GLU A 1 501 ? 41.001 18.217 -82.554 1.00 97.25 501 GLU A C 1
ATOM 3960 O O . GLU A 1 501 ? 40.924 18.389 -83.772 1.00 97.25 501 GLU A O 1
ATOM 3965 N N . THR A 1 502 ? 42.016 18.718 -81.847 1.00 97.38 502 THR A N 1
ATOM 3966 C CA . THR A 1 502 ? 43.106 19.492 -82.461 1.00 97.38 502 THR A CA 1
ATOM 3967 C C . THR A 1 502 ? 43.921 18.642 -83.441 1.00 97.38 502 THR A C 1
ATOM 3969 O O . THR A 1 502 ? 44.169 19.071 -84.567 1.00 97.38 502 THR A O 1
ATOM 3972 N N . VAL A 1 503 ? 44.297 17.418 -83.056 1.00 97.25 503 VAL A N 1
ATOM 3973 C CA . VAL A 1 503 ? 45.034 16.484 -83.924 1.00 97.25 503 VAL A CA 1
ATOM 3974 C C . VAL A 1 503 ? 44.177 16.030 -85.106 1.00 97.25 503 VAL A C 1
ATOM 3976 O O . VAL A 1 503 ? 44.673 15.972 -86.227 1.00 97.25 503 VAL A O 1
ATOM 3979 N N . LYS A 1 504 ? 42.882 15.756 -84.901 1.00 96.94 504 LYS A N 1
ATOM 3980 C CA . LYS A 1 504 ? 41.947 15.448 -85.996 1.00 96.94 504 LYS A CA 1
ATOM 3981 C C . LYS A 1 504 ? 41.877 16.589 -87.006 1.00 96.94 504 LYS A C 1
ATOM 3983 O O . LYS A 1 504 ? 41.906 16.324 -88.204 1.00 96.94 504 LYS A O 1
ATOM 3988 N N . LYS A 1 505 ? 41.824 17.841 -86.539 1.00 97.44 505 LYS A N 1
ATOM 3989 C CA . LYS A 1 505 ? 41.858 19.018 -87.413 1.00 97.44 505 LYS A CA 1
ATOM 3990 C C . LYS A 1 505 ? 43.164 19.084 -88.209 1.00 97.44 505 LYS A C 1
ATOM 3992 O O . LYS A 1 505 ? 43.109 19.189 -89.425 1.00 97.44 505 LYS A O 1
ATOM 3997 N N . GLN A 1 506 ? 44.313 18.922 -87.550 1.00 97.38 506 GLN A N 1
ATOM 3998 C CA . GLN A 1 506 ? 45.617 18.876 -88.229 1.00 97.38 506 GLN A CA 1
ATOM 3999 C C . GLN A 1 506 ? 45.698 17.749 -89.268 1.00 97.38 506 GLN A C 1
ATOM 4001 O O . GLN A 1 506 ? 46.256 17.938 -90.343 1.00 97.38 506 GLN A O 1
ATOM 4006 N N . LEU A 1 507 ? 45.130 16.579 -88.970 1.00 97.19 507 LEU A N 1
ATOM 4007 C CA . LEU A 1 507 ? 45.080 15.457 -89.902 1.00 97.19 507 LEU A CA 1
ATOM 4008 C C . LEU A 1 507 ? 44.180 15.755 -91.108 1.00 97.19 507 LEU A C 1
ATOM 4010 O O . LEU A 1 507 ? 44.556 15.417 -92.225 1.00 97.19 507 LEU A O 1
ATOM 4014 N N . ALA A 1 508 ? 43.033 16.407 -90.906 1.00 97.00 508 ALA A N 1
ATOM 4015 C CA . ALA A 1 508 ? 42.173 16.858 -91.998 1.00 97.00 508 ALA A CA 1
ATOM 4016 C C . ALA A 1 508 ? 42.871 17.912 -92.878 1.00 97.00 508 ALA A C 1
ATOM 4018 O O . ALA A 1 508 ? 42.806 17.816 -94.102 1.00 97.00 508 ALA A O 1
ATOM 4019 N N . ASP A 1 509 ? 43.592 18.858 -92.268 1.00 96.50 509 ASP A N 1
ATOM 4020 C CA . ASP A 1 509 ? 44.380 19.871 -92.980 1.00 96.50 509 ASP A CA 1
ATOM 4021 C C . ASP A 1 509 ? 45.498 19.208 -93.811 1.00 96.50 509 ASP A C 1
ATOM 4023 O O . ASP A 1 509 ? 45.604 19.453 -95.011 1.00 96.50 509 ASP A O 1
ATOM 4027 N N . LEU A 1 510 ? 46.263 18.274 -93.228 1.00 96.81 510 LEU A N 1
ATOM 4028 C CA . LEU A 1 510 ? 47.290 17.501 -93.946 1.00 96.81 510 LEU A CA 1
ATOM 4029 C C . LEU A 1 510 ? 46.706 16.615 -95.055 1.00 96.81 510 LEU A C 1
ATOM 4031 O O . LEU A 1 510 ? 47.330 16.436 -96.099 1.00 96.81 510 LEU A O 1
ATOM 4035 N N . GLN A 1 511 ? 45.518 16.040 -94.856 1.00 97.31 511 GLN A N 1
ATOM 4036 C CA . GLN A 1 511 ? 44.813 15.306 -95.908 1.00 97.31 511 GLN A CA 1
ATOM 4037 C C . GLN A 1 511 ? 44.402 16.238 -97.050 1.00 97.31 511 GLN A C 1
ATOM 4039 O O . GLN A 1 511 ? 44.597 15.879 -98.211 1.00 97.31 511 GLN A O 1
ATOM 4044 N N . ALA A 1 512 ? 43.898 17.438 -96.749 1.00 96.31 512 ALA A N 1
ATOM 4045 C CA . ALA A 1 512 ? 43.583 18.448 -97.754 1.00 96.31 512 ALA A CA 1
ATOM 4046 C C . ALA A 1 512 ? 44.846 18.877 -98.524 1.00 96.31 512 ALA A C 1
ATOM 4048 O O . ALA A 1 512 ? 44.842 18.865 -99.756 1.00 96.31 512 ALA A O 1
ATOM 4049 N N . GLU A 1 513 ? 45.956 19.141 -97.832 1.00 96.50 513 GLU A N 1
ATOM 4050 C CA . GLU A 1 513 ? 47.257 19.420 -98.455 1.00 96.50 513 GLU A CA 1
ATOM 4051 C C . GLU A 1 513 ? 47.740 18.251 -99.324 1.00 96.50 513 GLU A C 1
ATOM 4053 O O . GLU A 1 513 ? 48.162 18.454 -100.461 1.00 96.50 513 GLU A O 1
ATOM 4058 N N . SER A 1 514 ? 47.623 17.011 -98.844 1.00 95.88 514 SER A N 1
ATOM 4059 C CA . SER A 1 514 ? 47.980 15.820 -99.617 1.00 95.88 514 SER A CA 1
ATOM 4060 C C . SER A 1 514 ? 47.124 15.687 -100.877 1.00 95.88 514 SER A C 1
ATOM 4062 O O . SER A 1 514 ? 47.665 15.440 -101.954 1.00 95.88 514 SER A O 1
ATOM 4064 N N . THR A 1 515 ? 45.806 15.895 -100.790 1.00 96.50 515 THR A N 1
ATOM 4065 C CA . THR A 1 515 ? 44.915 15.876 -101.964 1.00 96.50 515 THR A CA 1
ATOM 4066 C C . THR A 1 515 ? 45.265 16.987 -102.952 1.00 96.50 515 THR A C 1
ATOM 4068 O O . THR A 1 515 ? 45.277 16.747 -104.157 1.00 96.50 515 THR A O 1
ATOM 4071 N N . HIS A 1 516 ? 45.650 18.167 -102.459 1.00 97.06 516 HIS A N 1
ATOM 4072 C CA . HIS A 1 516 ? 46.132 19.263 -103.291 1.00 97.06 516 HIS A CA 1
ATOM 4073 C C . HIS A 1 516 ? 47.438 18.900 -104.010 1.00 97.06 516 HIS A C 1
ATOM 4075 O O . HIS A 1 516 ? 47.557 19.121 -105.213 1.00 97.06 516 HIS A O 1
ATOM 4081 N N . ILE A 1 517 ? 48.391 18.266 -103.320 1.00 96.69 517 ILE A N 1
ATOM 4082 C CA . ILE A 1 517 ? 49.627 17.762 -103.935 1.00 96.69 517 ILE A CA 1
ATOM 4083 C C . ILE A 1 517 ? 49.321 16.704 -105.001 1.00 96.69 517 ILE A C 1
ATOM 4085 O O . ILE A 1 517 ? 49.941 16.733 -106.063 1.00 96.69 517 ILE A O 1
ATOM 4089 N N . HIS A 1 518 ? 48.382 15.784 -104.761 1.00 96.00 518 HIS A N 1
ATOM 4090 C CA . HIS A 1 518 ? 47.958 14.810 -105.774 1.00 96.00 518 HIS A CA 1
ATOM 4091 C C . HIS A 1 518 ? 47.339 15.501 -106.994 1.00 96.00 518 HIS A C 1
ATOM 4093 O O . HIS A 1 518 ? 47.676 15.139 -108.120 1.00 96.00 518 HIS A O 1
ATOM 4099 N N . GLN A 1 519 ? 46.505 16.524 -106.786 1.00 96.88 519 GLN A N 1
ATOM 4100 C CA . GLN A 1 519 ? 45.952 17.329 -107.875 1.00 96.88 519 GLN A CA 1
ATOM 4101 C C . GLN A 1 519 ? 47.063 18.018 -108.680 1.00 96.88 519 GLN A C 1
ATOM 4103 O O . GLN A 1 519 ? 47.071 17.927 -109.901 1.00 96.88 519 GLN A O 1
ATOM 4108 N N . LEU A 1 520 ? 48.056 18.618 -108.014 1.00 96.75 520 LEU A N 1
ATOM 4109 C CA . LEU A 1 520 ? 49.216 19.210 -108.688 1.00 96.75 520 LEU A CA 1
ATOM 4110 C C . LEU A 1 520 ? 50.026 18.172 -109.477 1.00 96.75 520 LEU A C 1
ATOM 4112 O O . LEU A 1 520 ? 50.479 18.464 -110.580 1.00 96.75 520 LEU A O 1
ATOM 4116 N N . HIS A 1 521 ? 50.211 16.959 -108.949 1.00 96.56 521 HIS A N 1
ATOM 4117 C CA . HIS A 1 521 ? 50.872 15.879 -109.689 1.00 96.56 521 HIS A CA 1
ATOM 4118 C C . HIS A 1 521 ? 50.072 15.461 -110.926 1.00 96.56 521 HIS A C 1
ATOM 4120 O O . HIS A 1 521 ? 50.677 15.238 -111.975 1.00 96.56 521 HIS A O 1
ATOM 4126 N N . GLN A 1 522 ? 48.742 15.391 -110.823 1.00 96.88 522 GLN A N 1
ATOM 4127 C CA . GLN A 1 522 ? 47.862 15.123 -111.960 1.00 96.88 522 GLN A CA 1
ATOM 4128 C C . GLN A 1 522 ? 47.991 16.226 -113.020 1.00 96.88 522 GLN A C 1
ATOM 4130 O O . GLN A 1 522 ? 48.260 15.920 -114.179 1.00 96.88 522 GLN A O 1
ATOM 4135 N N . ASP A 1 523 ? 47.927 17.498 -112.618 1.00 96.75 523 ASP A N 1
ATOM 4136 C CA . ASP A 1 523 ? 48.092 18.646 -113.517 1.00 96.75 523 ASP A CA 1
ATOM 4137 C C . ASP A 1 523 ? 49.481 18.640 -114.192 1.00 96.75 523 ASP A C 1
ATOM 4139 O O . ASP A 1 523 ? 49.609 18.904 -115.392 1.00 96.75 523 ASP A O 1
ATOM 4143 N N . ILE A 1 524 ? 50.543 18.284 -113.454 1.00 96.25 524 ILE A N 1
ATOM 4144 C CA . ILE A 1 524 ? 51.898 18.114 -114.002 1.00 96.25 524 ILE A CA 1
ATOM 4145 C C . ILE A 1 524 ? 51.929 16.965 -115.011 1.00 96.25 524 ILE A C 1
ATOM 4147 O O . ILE A 1 524 ? 52.488 17.136 -116.094 1.00 96.25 524 ILE A O 1
ATOM 4151 N N . GLN A 1 525 ? 51.344 15.810 -114.697 1.00 96.12 525 GLN A N 1
ATOM 4152 C CA . GLN A 1 525 ? 51.297 14.662 -115.601 1.00 96.12 525 GLN A CA 1
ATOM 4153 C C . GLN A 1 525 ? 50.529 14.991 -116.887 1.00 96.12 525 GLN A C 1
ATOM 4155 O O . GLN A 1 525 ? 51.003 14.665 -117.980 1.00 96.12 525 GLN A O 1
ATOM 4160 N N . ASP A 1 526 ? 49.401 15.688 -116.776 1.00 95.69 526 ASP A N 1
ATOM 4161 C CA . ASP A 1 526 ? 48.609 16.154 -117.913 1.00 95.69 526 ASP A CA 1
ATOM 4162 C C . ASP A 1 526 ? 49.408 17.162 -118.753 1.00 95.69 526 ASP A C 1
ATOM 4164 O O . ASP A 1 526 ? 49.484 17.036 -119.980 1.00 95.69 526 ASP A O 1
ATOM 4168 N N . SER A 1 527 ? 50.114 18.099 -118.108 1.00 94.81 527 SER A N 1
ATOM 4169 C CA . SER A 1 527 ? 51.019 19.033 -118.789 1.00 94.81 527 SER A CA 1
ATOM 4170 C C . SER A 1 527 ? 52.189 18.318 -119.478 1.00 94.81 527 SER A C 1
ATOM 4172 O O . SER A 1 527 ? 52.552 18.665 -120.600 1.00 94.81 527 SER A O 1
ATOM 4174 N N . GLN A 1 528 ? 52.744 17.264 -118.872 1.00 96.38 528 GLN A N 1
ATOM 4175 C CA . GLN A 1 528 ? 53.796 16.440 -119.463 1.00 96.38 528 GLN A CA 1
ATOM 4176 C C . GLN A 1 528 ? 53.266 15.652 -120.666 1.00 96.38 528 GLN A C 1
ATOM 4178 O O . GLN A 1 528 ? 53.962 15.530 -121.675 1.00 96.38 528 GLN A O 1
ATOM 4183 N N . GLY A 1 529 ? 52.045 15.118 -120.582 1.00 95.19 529 GLY A N 1
ATOM 4184 C CA . GLY A 1 529 ? 51.346 14.497 -121.705 1.00 95.19 529 GLY A CA 1
ATOM 4185 C C . GLY A 1 529 ? 51.179 15.478 -122.864 1.00 95.19 529 GLY A C 1
ATOM 4186 O O . GLY A 1 529 ? 51.520 15.151 -124.002 1.00 95.19 529 GLY A O 1
ATOM 4187 N N . LEU A 1 530 ? 50.763 16.710 -122.562 1.00 96.06 530 LEU A N 1
ATOM 4188 C CA . LEU A 1 530 ? 50.656 17.789 -123.538 1.00 96.06 530 LEU A CA 1
ATOM 4189 C C . LEU A 1 530 ? 52.017 18.145 -124.155 1.00 96.06 530 LEU A C 1
ATOM 4191 O O . LEU A 1 530 ? 52.101 18.291 -125.371 1.00 96.06 530 LEU A O 1
ATOM 4195 N N . ILE A 1 531 ? 53.086 18.242 -123.358 1.00 95.25 531 ILE A N 1
ATOM 4196 C CA . ILE A 1 531 ? 54.452 18.489 -123.851 1.00 95.25 531 ILE A CA 1
ATOM 4197 C C . ILE A 1 531 ? 54.899 17.360 -124.780 1.00 95.25 531 ILE A C 1
ATOM 4199 O O . ILE A 1 531 ? 55.337 17.644 -125.888 1.00 95.25 531 ILE A O 1
ATOM 4203 N N . LYS A 1 532 ? 54.719 16.088 -124.402 1.00 95.50 532 LYS A N 1
ATOM 4204 C CA . LYS A 1 532 ? 55.054 14.941 -125.266 1.00 95.50 532 LYS A CA 1
ATOM 4205 C C . LYS A 1 532 ? 54.296 14.981 -126.590 1.00 95.50 532 LYS A C 1
ATOM 4207 O O . LYS A 1 532 ? 54.858 14.635 -127.624 1.00 95.50 532 LYS A O 1
ATOM 4212 N N . GLU A 1 533 ? 53.034 15.396 -126.574 1.00 94.56 533 GLU A N 1
ATOM 4213 C CA . GLU A 1 533 ? 52.244 15.563 -127.793 1.00 94.56 533 GLU A CA 1
ATOM 4214 C C . GLU A 1 533 ? 52.767 16.721 -128.656 1.00 94.56 533 GLU A C 1
ATOM 4216 O O . GLU A 1 533 ? 52.892 16.591 -129.875 1.00 94.56 533 GLU A O 1
ATOM 4221 N N . LYS A 1 534 ? 53.158 17.839 -128.033 1.00 95.06 534 LYS A N 1
ATOM 4222 C CA . LYS A 1 534 ? 53.839 18.944 -128.722 1.00 95.06 534 LYS A CA 1
ATOM 4223 C C . LYS A 1 534 ? 55.180 18.493 -129.302 1.00 95.06 534 LYS A C 1
ATOM 4225 O O . LYS A 1 534 ? 55.449 18.820 -130.451 1.00 95.06 534 LYS A O 1
ATOM 4230 N N . ASP A 1 535 ? 55.965 17.699 -128.581 1.00 96.25 535 ASP A N 1
ATOM 4231 C CA . ASP A 1 535 ? 57.232 17.136 -129.053 1.00 96.25 535 ASP A CA 1
ATOM 4232 C C . ASP A 1 535 ? 57.023 16.166 -130.215 1.00 96.25 535 ASP A C 1
ATOM 4234 O O . ASP A 1 535 ? 57.720 16.266 -131.222 1.00 96.25 535 ASP A O 1
ATOM 4238 N N . ARG A 1 536 ? 56.023 15.274 -130.153 1.00 96.31 536 ARG A N 1
ATOM 4239 C CA . ARG A 1 536 ? 55.631 14.438 -131.302 1.00 96.31 536 ARG A CA 1
ATOM 4240 C C . ARG A 1 536 ? 55.314 15.305 -132.505 1.00 96.31 536 ARG A C 1
ATOM 4242 O O . ARG A 1 536 ? 55.890 15.082 -133.567 1.00 96.31 536 ARG A O 1
ATOM 4249 N N . LYS A 1 537 ? 54.500 16.343 -132.321 1.00 96.44 537 LYS A N 1
ATOM 4250 C CA . LYS A 1 537 ? 54.168 17.286 -133.387 1.00 96.44 537 LYS A CA 1
ATOM 4251 C C . LYS A 1 537 ? 55.400 18.019 -133.912 1.00 96.44 537 LYS A C 1
ATOM 4253 O O . LYS A 1 537 ? 55.531 18.171 -135.118 1.00 96.44 537 LYS A O 1
ATOM 4258 N N . ILE A 1 538 ? 56.345 18.404 -133.054 1.00 93.44 538 ILE A N 1
ATOM 4259 C CA . ILE A 1 538 ? 57.643 18.958 -133.466 1.00 93.44 538 ILE A CA 1
ATOM 4260 C C . ILE A 1 538 ? 58.425 17.932 -134.285 1.00 93.44 538 ILE A C 1
ATOM 4262 O O . ILE A 1 538 ? 58.984 18.300 -135.312 1.00 93.44 538 ILE A O 1
ATOM 4266 N N . THR A 1 539 ? 58.467 16.656 -133.893 1.00 93.88 539 THR A N 1
ATOM 4267 C CA . THR A 1 539 ? 59.157 15.616 -134.672 1.00 93.88 539 THR A CA 1
ATOM 4268 C C . THR A 1 539 ? 58.466 15.323 -136.002 1.00 93.88 539 THR A C 1
ATOM 4270 O O . THR A 1 539 ? 59.151 15.102 -136.995 1.00 93.88 539 THR A O 1
ATOM 4273 N N . GLU A 1 540 ? 57.135 15.353 -136.063 1.00 94.38 540 GLU A N 1
ATOM 4274 C CA . GLU A 1 540 ? 56.354 15.220 -137.297 1.00 94.38 540 GLU A CA 1
ATOM 4275 C C . GLU A 1 540 ? 56.601 16.399 -138.225 1.00 94.38 540 GLU A C 1
ATOM 4277 O O . GLU A 1 540 ? 57.005 16.188 -139.366 1.00 94.38 540 GLU A O 1
ATOM 4282 N N . LEU A 1 541 ? 56.485 17.625 -137.709 1.00 94.12 541 LEU A N 1
ATOM 4283 C CA . LEU A 1 541 ? 56.861 18.843 -138.420 1.00 94.12 541 LEU A CA 1
ATOM 4284 C C . LEU A 1 541 ? 58.330 18.789 -138.851 1.00 94.12 541 LEU A C 1
ATOM 4286 O O . LEU A 1 541 ? 58.647 19.168 -139.966 1.00 94.12 541 LEU A O 1
ATOM 4290 N N . SER A 1 542 ? 59.238 18.256 -138.031 1.00 92.94 542 SER A N 1
ATOM 4291 C CA . SER A 1 542 ? 60.651 18.085 -138.396 1.00 92.94 542 SER A CA 1
ATOM 4292 C C . SER A 1 542 ? 60.831 17.062 -139.520 1.00 92.94 542 SER A C 1
ATOM 4294 O O . SER A 1 542 ? 61.639 17.284 -140.419 1.00 92.94 542 SER A O 1
ATOM 4296 N N . LYS A 1 543 ? 60.068 15.961 -139.525 1.00 94.38 543 LYS A N 1
ATOM 4297 C CA . LYS A 1 543 ? 60.037 14.982 -140.627 1.00 94.38 543 LYS A CA 1
ATOM 4298 C C . LYS A 1 543 ? 59.420 15.574 -141.890 1.00 94.38 543 LYS A C 1
ATOM 4300 O O . LYS A 1 543 ? 59.860 15.242 -142.984 1.00 94.38 543 LYS A O 1
ATOM 4305 N N . GLU A 1 544 ? 58.397 16.412 -141.769 1.00 92.75 544 GLU A N 1
ATOM 4306 C CA . GLU A 1 544 ? 57.813 17.161 -142.885 1.00 92.75 544 GLU A CA 1
ATOM 4307 C C . GLU A 1 544 ? 58.802 18.178 -143.436 1.00 92.75 544 GLU A C 1
ATOM 4309 O O . GLU A 1 544 ? 59.023 18.196 -144.636 1.00 92.75 544 GLU A O 1
ATOM 4314 N N . VAL A 1 545 ? 59.481 18.942 -142.581 1.00 91.62 545 VAL A N 1
ATOM 4315 C CA . VAL A 1 545 ? 60.577 19.840 -142.964 1.00 91.62 545 VAL A CA 1
ATOM 4316 C C . VAL A 1 545 ? 61.702 19.058 -143.639 1.00 91.62 545 VAL A C 1
ATOM 4318 O O . VAL A 1 545 ? 62.225 19.513 -144.651 1.00 91.62 545 VAL A O 1
ATOM 4321 N N . PHE A 1 546 ? 62.060 17.869 -143.145 1.00 88.44 546 PHE A N 1
ATOM 4322 C CA . PHE A 1 546 ? 63.044 17.003 -143.795 1.00 88.44 546 PHE A CA 1
ATOM 4323 C C . PHE A 1 546 ? 62.552 16.496 -145.154 1.00 88.44 546 PHE A C 1
ATOM 4325 O O . PHE A 1 546 ? 63.298 16.593 -146.116 1.00 88.44 546 PHE A O 1
ATOM 4332 N N . ARG A 1 547 ? 61.299 16.038 -145.277 1.00 89.81 547 ARG A N 1
ATOM 4333 C CA . ARG A 1 547 ? 60.688 15.658 -146.565 1.00 89.81 547 ARG A CA 1
ATOM 4334 C C . ARG A 1 547 ? 60.600 16.833 -147.530 1.00 89.81 547 ARG A C 1
ATOM 4336 O O . ARG A 1 547 ? 60.836 16.650 -148.712 1.00 89.81 547 ARG A O 1
ATOM 4343 N N . LEU A 1 548 ? 60.300 18.037 -147.046 1.00 87.00 548 LEU A N 1
ATOM 4344 C CA . LEU A 1 548 ? 60.337 19.270 -147.833 1.00 87.00 548 LEU A CA 1
ATOM 4345 C C . LEU A 1 548 ? 61.772 19.578 -148.279 1.00 87.00 548 LEU A C 1
ATOM 4347 O O . LEU A 1 548 ? 61.986 19.938 -149.432 1.00 87.00 548 LEU A O 1
ATOM 4351 N N . LYS A 1 549 ? 62.765 19.381 -147.406 1.00 84.25 549 LYS A N 1
ATOM 4352 C CA . LYS A 1 549 ? 64.195 19.525 -147.717 1.00 84.25 549 LYS A CA 1
ATOM 4353 C C . LYS A 1 549 ? 64.692 18.450 -148.693 1.00 84.25 549 LYS A C 1
ATOM 4355 O O . LYS A 1 549 ? 65.536 18.737 -149.532 1.00 84.25 549 LYS A O 1
ATOM 4360 N N . GLU A 1 550 ? 64.172 17.234 -148.613 1.00 82.25 550 GLU A N 1
ATOM 4361 C CA . GLU A 1 550 ? 64.472 16.131 -149.523 1.00 82.25 550 GLU A CA 1
ATOM 4362 C C . GLU A 1 550 ? 63.757 16.307 -150.860 1.00 82.25 550 GLU A C 1
ATOM 4364 O O . GLU A 1 550 ? 64.383 16.104 -151.884 1.00 82.25 550 GLU A O 1
ATOM 4369 N N . ALA A 1 551 ? 62.509 16.778 -150.889 1.00 78.69 551 ALA A N 1
ATOM 4370 C CA . ALA A 1 551 ? 61.823 17.183 -152.114 1.00 78.69 551 ALA A CA 1
ATOM 4371 C C . ALA A 1 551 ? 62.560 18.346 -152.798 1.00 78.69 551 ALA A C 1
ATOM 4373 O O . ALA A 1 551 ? 62.714 18.346 -154.017 1.00 78.69 551 ALA A O 1
ATOM 4374 N N . LEU A 1 552 ? 63.099 19.289 -152.015 1.00 70.06 552 LEU A N 1
ATOM 4375 C CA . LEU A 1 552 ? 64.014 20.321 -152.505 1.00 70.06 552 LEU A CA 1
ATOM 4376 C C . LEU A 1 552 ? 65.313 19.709 -153.071 1.00 70.06 552 LEU A C 1
ATOM 4378 O O . LEU A 1 552 ? 65.802 20.158 -154.103 1.00 70.06 552 LEU A O 1
ATOM 4382 N N . GLY A 1 553 ? 65.851 18.658 -152.444 1.00 65.75 553 GLY A N 1
ATOM 4383 C CA . GLY A 1 553 ? 67.006 17.902 -152.943 1.00 65.75 553 GLY A CA 1
ATOM 4384 C C . GLY A 1 553 ? 66.716 17.055 -154.193 1.00 65.75 553 GLY A C 1
ATOM 4385 O O . GLY A 1 553 ? 67.529 17.028 -155.108 1.00 65.75 553 GLY A O 1
ATOM 4386 N N . ALA A 1 554 ? 65.548 16.417 -154.274 1.00 62.28 554 ALA A N 1
ATOM 4387 C CA . ALA A 1 554 ? 65.087 15.560 -155.368 1.00 62.28 554 ALA A CA 1
ATOM 4388 C C . ALA A 1 554 ? 64.654 16.361 -156.607 1.00 62.28 554 ALA A C 1
ATOM 4390 O O . ALA A 1 554 ? 64.602 15.822 -157.709 1.00 62.28 554 ALA A O 1
ATOM 4391 N N . LEU A 1 555 ? 64.431 17.668 -156.451 1.00 56.09 555 LEU A N 1
ATOM 4392 C CA . LEU A 1 555 ? 64.380 18.635 -157.548 1.00 56.09 555 LEU A CA 1
ATOM 4393 C C . LEU A 1 555 ? 65.781 18.986 -158.109 1.00 56.09 555 LEU A C 1
ATOM 4395 O O . LEU A 1 555 ? 65.887 19.909 -158.914 1.00 56.09 555 LEU A O 1
ATOM 4399 N N . THR A 1 556 ? 66.851 18.253 -157.745 1.00 41.84 556 THR A N 1
ATOM 4400 C CA . THR A 1 556 ? 68.226 18.495 -158.236 1.00 41.84 556 THR A CA 1
ATOM 4401 C C . THR A 1 556 ? 68.981 17.189 -158.629 1.00 41.84 556 THR A C 1
ATOM 4403 O O . THR A 1 556 ? 69.122 16.307 -157.785 1.00 41.84 556 THR A O 1
ATOM 4406 N N . PRO A 1 557 ? 69.505 17.025 -159.873 1.00 38.22 557 PRO A N 1
ATOM 4407 C CA . PRO A 1 557 ? 70.283 15.841 -160.316 1.00 38.22 557 PRO A CA 1
ATOM 4408 C C . PRO A 1 557 ? 71.784 15.825 -159.903 1.00 38.22 557 PRO A C 1
ATOM 4410 O O . PRO A 1 557 ? 72.311 16.871 -159.518 1.00 38.22 557 PRO A O 1
ATOM 4413 N N . PRO A 1 558 ? 72.505 14.673 -160.030 1.00 44.94 558 PRO A N 1
ATOM 4414 C CA . PRO A 1 558 ? 73.880 14.467 -159.547 1.00 44.94 558 PRO A CA 1
ATOM 4415 C C . PRO A 1 558 ? 74.998 14.678 -160.601 1.00 44.94 558 PRO A C 1
ATOM 4417 O O . PRO A 1 558 ? 74.765 14.622 -161.803 1.00 44.94 558 PRO A O 1
ATOM 4420 N N . LEU A 1 559 ? 76.235 14.810 -160.090 1.00 39.81 559 LEU A N 1
ATOM 4421 C CA . LEU A 1 559 ? 77.545 15.049 -160.738 1.00 39.81 559 LEU A CA 1
ATOM 4422 C C . LEU A 1 559 ? 77.846 16.463 -161.284 1.00 39.81 559 LEU A C 1
ATOM 4424 O O . LEU A 1 559 ? 77.408 16.867 -162.352 1.00 39.81 559 LEU A O 1
ATOM 4428 N N . GLY A 1 560 ? 78.806 17.113 -160.611 1.00 24.97 560 GLY A N 1
ATOM 4429 C CA . GLY A 1 560 ? 80.114 17.379 -161.222 1.00 24.97 560 GLY A CA 1
ATOM 4430 C C . GLY A 1 560 ? 80.262 18.607 -162.125 1.00 24.97 560 GLY A C 1
ATOM 4431 O O . GLY A 1 560 ? 80.162 18.501 -163.340 1.00 24.97 560 GLY A O 1
ATOM 4432 N N . ARG A 1 561 ? 80.691 19.729 -161.534 1.00 36.75 561 ARG A N 1
ATOM 4433 C CA . ARG A 1 561 ? 81.704 20.675 -162.057 1.00 36.75 561 ARG A CA 1
ATOM 4434 C C . ARG A 1 561 ? 82.133 21.546 -160.858 1.00 36.75 561 ARG A C 1
ATOM 4436 O O . ARG A 1 561 ? 81.292 22.207 -160.273 1.00 36.75 561 ARG A O 1
ATOM 4443 N N . SER A 1 562 ? 83.326 21.384 -160.278 1.00 25.62 562 SER A N 1
ATOM 4444 C CA . SER A 1 562 ? 84.647 21.702 -160.854 1.00 25.62 562 SER A CA 1
ATOM 4445 C C . SER A 1 562 ? 84.798 23.215 -161.106 1.00 25.62 562 SER A C 1
ATOM 4447 O O . SER A 1 562 ? 83.863 23.793 -161.656 1.00 25.62 562 SER A O 1
ATOM 4449 N N . PRO A 1 563 ? 85.959 23.856 -160.875 1.00 36.06 563 PRO A N 1
ATOM 4450 C CA . PRO A 1 563 ? 87.081 23.478 -160.014 1.00 36.06 563 PRO A CA 1
ATOM 4451 C C . PRO A 1 563 ? 87.696 24.665 -159.232 1.00 36.06 563 PRO A C 1
ATOM 4453 O O . PRO A 1 563 ? 87.430 25.838 -159.469 1.00 36.06 563 PRO A O 1
ATOM 4456 N N . SER A 1 564 ? 88.678 24.293 -158.415 1.00 24.86 564 SER A N 1
ATOM 4457 C CA . SER A 1 564 ? 90.002 24.925 -158.314 1.00 24.86 564 SER A CA 1
ATOM 4458 C C . SER A 1 564 ? 90.239 26.172 -157.435 1.00 24.86 564 SER A C 1
ATOM 4460 O O . SER A 1 564 ? 89.416 27.078 -157.374 1.00 24.86 564 SER A O 1
ATOM 4462 N N . PRO A 1 565 ? 91.421 26.204 -156.776 1.00 49.34 565 PRO A N 1
ATOM 4463 C CA . PRO A 1 565 ? 91.959 27.309 -155.967 1.00 49.34 565 PRO A CA 1
ATOM 4464 C C . PRO A 1 565 ? 92.586 28.360 -156.918 1.00 49.34 565 PRO A C 1
ATOM 4466 O O . PRO A 1 565 ? 92.262 28.335 -158.103 1.00 49.34 565 PRO A O 1
ATOM 4469 N N . PRO A 1 566 ? 93.607 29.163 -156.557 1.00 46.38 566 PRO A N 1
ATOM 4470 C CA . PRO A 1 566 ? 93.977 29.896 -155.345 1.00 46.38 566 PRO A CA 1
ATOM 4471 C C . PRO A 1 566 ? 93.861 31.428 -155.599 1.00 46.38 566 PRO A C 1
ATOM 4473 O O . PRO A 1 566 ? 93.378 31.859 -156.635 1.00 46.38 566 PRO A O 1
ATOM 4476 N N . SER A 1 567 ? 94.323 32.253 -154.654 1.00 45.84 567 SER A N 1
ATOM 4477 C CA . SER A 1 567 ? 94.998 33.549 -154.887 1.00 45.84 567 SER A CA 1
ATOM 4478 C C . SER A 1 567 ? 94.682 34.342 -156.175 1.00 45.84 567 SER A C 1
ATOM 4480 O O . SER A 1 567 ? 95.208 34.009 -157.234 1.00 45.84 567 SER A O 1
ATOM 4482 N N . SER A 1 568 ? 94.014 35.498 -156.043 1.00 40.22 568 SER A N 1
ATOM 4483 C CA . SER A 1 568 ? 94.502 36.810 -156.534 1.00 40.22 568 SER A CA 1
ATOM 4484 C C . SER A 1 568 ? 93.376 37.860 -156.590 1.00 40.22 568 SER A C 1
ATOM 4486 O O . SER A 1 568 ? 92.405 37.706 -157.320 1.00 40.22 568 SER A O 1
ATOM 4488 N N . GLY A 1 569 ? 93.545 38.931 -155.806 1.00 37.78 569 GLY A N 1
ATOM 4489 C CA . GLY A 1 569 ? 93.136 40.319 -156.068 1.00 37.78 569 GLY A CA 1
ATOM 4490 C C . GLY A 1 569 ? 91.788 40.653 -156.726 1.00 37.78 569 GLY A C 1
ATOM 4491 O O . GLY A 1 569 ? 91.654 40.612 -157.942 1.00 37.78 569 GLY A O 1
ATOM 4492 N N . ILE A 1 570 ? 90.888 41.264 -155.943 1.00 45.81 570 ILE A N 1
ATOM 4493 C CA . ILE A 1 570 ? 90.054 42.378 -156.426 1.00 45.81 570 ILE A CA 1
ATOM 4494 C C . ILE A 1 570 ? 90.191 43.527 -155.410 1.00 45.81 570 ILE A C 1
ATOM 4496 O O . ILE A 1 570 ? 89.594 43.456 -154.332 1.00 45.81 570 ILE A O 1
ATOM 4500 N N . PRO A 1 571 ? 90.954 44.596 -155.717 1.00 55.72 571 PRO A N 1
ATOM 4501 C CA . PRO A 1 571 ? 91.180 45.721 -154.803 1.00 55.72 571 PRO A CA 1
ATOM 4502 C C . PRO A 1 571 ? 89.873 46.331 -154.274 1.00 55.72 571 PRO A C 1
ATOM 4504 O O . PRO A 1 571 ? 89.801 46.760 -153.128 1.00 55.72 571 PRO A O 1
ATOM 4507 N N . GLY A 1 572 ? 88.810 46.306 -155.083 1.00 61.53 572 GLY A N 1
ATOM 4508 C CA . GLY A 1 572 ? 87.519 46.921 -154.775 1.00 61.53 572 GLY A CA 1
ATOM 4509 C C . GLY A 1 572 ? 86.707 46.258 -153.657 1.00 61.53 572 GLY A C 1
ATOM 4510 O O . GLY A 1 572 ? 85.997 46.966 -152.950 1.00 61.53 572 GLY A O 1
ATOM 4511 N N . GLN A 1 573 ? 86.809 44.944 -153.429 1.00 64.56 573 GLN A N 1
ATOM 4512 C CA . GLN A 1 573 ? 86.028 44.291 -152.364 1.00 64.56 573 GLN A CA 1
ATOM 4513 C C . GLN A 1 573 ? 86.705 44.427 -150.996 1.00 64.56 573 GLN A C 1
ATOM 4515 O O . GLN A 1 573 ? 86.026 44.608 -149.985 1.00 64.56 573 GLN A O 1
ATOM 4520 N N . GLN A 1 574 ? 88.041 44.444 -150.967 1.00 64.94 574 GLN A N 1
ATOM 4521 C CA . GLN A 1 574 ? 88.791 44.798 -149.765 1.00 64.94 574 GLN A CA 1
ATOM 4522 C C . GLN A 1 574 ? 88.636 46.287 -149.433 1.00 64.94 574 GLN A C 1
ATOM 4524 O O . GLN A 1 574 ? 88.464 46.615 -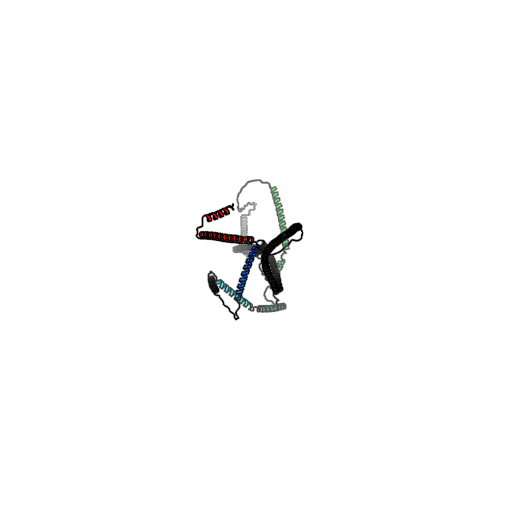148.263 1.00 64.94 574 GLN A O 1
ATOM 4529 N N . LEU A 1 575 ? 88.564 47.171 -150.439 1.00 70.88 575 LEU A N 1
ATOM 4530 C CA . LEU A 1 575 ? 88.210 48.580 -150.236 1.00 70.88 575 LEU A CA 1
ATOM 4531 C C . LEU A 1 575 ? 86.762 48.744 -149.748 1.00 70.88 575 LEU A C 1
ATOM 4533 O O . LEU A 1 575 ? 86.508 49.566 -148.881 1.00 70.88 575 LEU A O 1
ATOM 4537 N N . ALA A 1 576 ? 85.805 47.957 -150.252 1.00 73.06 576 ALA A N 1
ATOM 4538 C CA . ALA A 1 576 ? 84.408 48.008 -149.815 1.00 73.06 576 ALA A CA 1
ATOM 4539 C C . ALA A 1 576 ? 84.223 47.509 -148.374 1.00 73.06 576 ALA A C 1
ATOM 4541 O O . ALA A 1 576 ? 83.477 48.115 -147.605 1.00 73.06 576 ALA A O 1
ATOM 4542 N N . LEU A 1 577 ? 84.926 46.443 -147.978 1.00 76.94 577 LEU A N 1
ATOM 4543 C CA . LEU A 1 577 ? 84.941 45.984 -146.589 1.00 76.94 577 LEU A CA 1
ATOM 4544 C C . LEU A 1 577 ? 85.695 46.963 -145.684 1.00 76.94 577 LEU A C 1
ATOM 4546 O O . LEU A 1 577 ? 85.193 47.280 -144.611 1.00 76.94 577 LEU A O 1
ATOM 4550 N N . GLN A 1 578 ? 86.827 47.521 -146.125 1.00 77.19 578 GLN A N 1
ATOM 4551 C CA . GLN A 1 578 ? 87.548 48.559 -145.384 1.00 77.19 578 GLN A CA 1
ATOM 4552 C C . GLN A 1 578 ? 86.690 49.823 -145.213 1.00 77.19 578 GLN A C 1
ATOM 4554 O O . GLN A 1 578 ? 86.569 50.314 -144.097 1.00 77.19 578 GLN A O 1
ATOM 4559 N N . ASN A 1 579 ? 86.002 50.282 -146.264 1.00 80.94 579 ASN A N 1
ATOM 4560 C CA . ASN A 1 579 ? 85.063 51.409 -146.217 1.00 80.94 579 ASN A CA 1
ATOM 4561 C C . ASN A 1 579 ? 83.848 51.121 -145.325 1.00 80.94 579 ASN A C 1
ATOM 4563 O O . ASN A 1 579 ? 83.341 52.009 -144.642 1.00 80.94 579 ASN A O 1
ATOM 4567 N N . ARG A 1 580 ? 83.363 49.876 -145.292 1.00 85.31 580 ARG A N 1
ATOM 4568 C CA . ARG A 1 580 ? 82.264 49.488 -144.399 1.00 85.31 580 ARG A CA 1
ATOM 4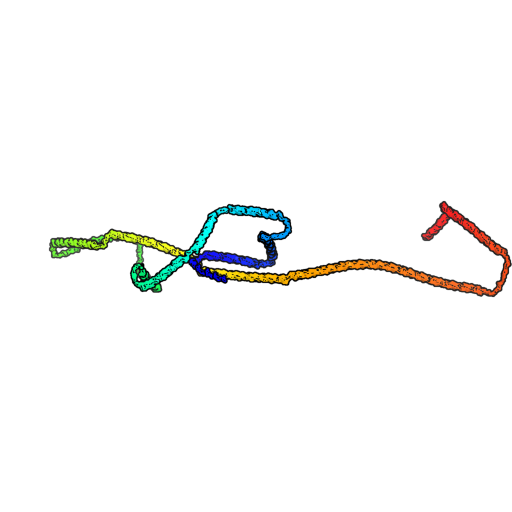569 C C . ARG A 1 580 ? 82.714 49.430 -142.942 1.00 85.31 580 ARG A C 1
ATOM 4571 O O . ARG A 1 580 ? 81.963 49.854 -142.069 1.00 85.31 580 ARG A O 1
ATOM 4578 N N . VAL A 1 581 ? 83.941 48.984 -142.681 1.00 84.44 581 VAL A N 1
ATOM 4579 C CA . VAL A 1 581 ? 84.545 49.013 -141.344 1.00 84.44 581 VAL A CA 1
ATOM 4580 C C . VAL A 1 581 ? 84.798 50.452 -140.891 1.00 84.44 581 VAL A C 1
ATOM 4582 O O . VAL A 1 581 ? 84.436 50.779 -139.764 1.00 84.44 581 VAL A O 1
ATOM 4585 N N . THR A 1 582 ? 85.321 51.345 -141.738 1.00 85.44 582 THR A N 1
ATOM 4586 C CA . THR A 1 582 ? 85.487 52.765 -141.374 1.00 85.44 582 THR A CA 1
ATOM 4587 C C . THR A 1 582 ? 84.142 53.448 -141.135 1.00 85.44 582 THR A C 1
ATOM 4589 O O . THR A 1 582 ? 84.004 54.146 -140.135 1.00 85.44 582 THR A O 1
ATOM 4592 N N . THR A 1 583 ? 83.121 53.176 -141.956 1.00 86.25 583 THR A N 1
ATOM 4593 C CA . THR A 1 583 ? 81.764 53.724 -141.760 1.00 86.25 583 THR A CA 1
ATOM 4594 C C . THR A 1 583 ? 81.153 53.256 -140.440 1.00 86.25 583 THR A C 1
ATOM 4596 O O . THR A 1 583 ? 80.643 54.075 -139.680 1.00 86.25 583 THR A O 1
ATOM 4599 N N . LEU A 1 584 ? 81.233 51.958 -140.126 1.00 87.25 584 LEU A N 1
ATOM 4600 C CA . LEU A 1 584 ? 80.737 51.432 -138.851 1.00 87.25 584 LEU A CA 1
ATOM 4601 C C . LEU A 1 584 ? 81.538 51.980 -137.664 1.00 87.25 584 LEU A C 1
ATOM 4603 O O . LEU A 1 584 ? 80.948 52.323 -136.647 1.00 87.25 584 LEU A O 1
ATOM 4607 N N . THR A 1 585 ? 82.856 52.136 -137.800 1.00 85.06 585 THR A N 1
ATOM 4608 C CA . THR A 1 585 ? 83.712 52.711 -136.747 1.00 85.06 585 THR A CA 1
ATOM 4609 C C . THR A 1 585 ? 83.374 54.183 -136.503 1.00 85.06 585 THR A C 1
ATOM 4611 O O . THR A 1 585 ? 83.301 54.622 -135.356 1.00 85.06 585 THR A O 1
ATOM 4614 N N . GLN A 1 586 ? 83.098 54.939 -137.567 1.00 89.69 586 GLN A N 1
ATOM 4615 C CA . GLN A 1 586 ? 82.690 56.336 -137.473 1.00 89.69 586 GLN A CA 1
ATOM 4616 C C . GLN A 1 586 ? 81.288 56.476 -136.874 1.00 89.69 586 GLN A C 1
ATOM 4618 O O . GLN A 1 586 ? 81.102 57.286 -135.972 1.00 89.69 586 GLN A O 1
ATOM 4623 N N . GLN A 1 587 ? 80.336 55.619 -137.262 1.00 87.94 587 GLN A N 1
ATOM 4624 C CA . GLN A 1 587 ? 79.016 55.565 -136.627 1.00 87.94 587 GLN A CA 1
ATOM 4625 C C . GLN A 1 587 ? 79.115 55.245 -135.133 1.00 87.94 587 GLN A C 1
ATOM 4627 O O . GLN A 1 587 ? 78.411 55.853 -134.331 1.00 87.94 587 GLN A O 1
ATOM 4632 N N . LEU A 1 588 ? 80.003 54.331 -134.742 1.00 89.19 588 LEU A N 1
ATOM 4633 C CA . LEU A 1 588 ? 80.192 53.961 -133.342 1.00 89.19 588 LEU A CA 1
ATOM 4634 C C . LEU A 1 588 ? 80.791 55.123 -132.535 1.00 89.19 588 LEU A C 1
ATOM 4636 O O . LEU A 1 588 ? 80.277 55.442 -131.467 1.00 89.19 588 LEU A O 1
ATOM 4640 N N . GLN A 1 589 ? 81.785 55.835 -133.078 1.00 90.56 589 GLN A N 1
ATOM 4641 C CA . GLN A 1 589 ? 82.308 57.055 -132.449 1.00 90.56 589 GLN A CA 1
ATOM 4642 C C . GLN A 1 589 ? 81.275 58.187 -132.383 1.00 90.56 589 GLN A C 1
ATOM 4644 O O . GLN A 1 589 ? 81.231 58.924 -131.397 1.00 90.56 589 GLN A O 1
ATOM 4649 N N . ASP A 1 590 ? 80.432 58.341 -133.403 1.00 89.88 590 ASP A N 1
ATOM 4650 C CA . ASP A 1 590 ? 79.371 59.348 -133.411 1.00 89.88 590 ASP A CA 1
ATOM 4651 C C . ASP A 1 590 ? 78.306 59.038 -132.352 1.00 89.88 590 ASP A C 1
ATOM 4653 O O . ASP A 1 590 ? 77.868 59.945 -131.639 1.00 89.88 590 ASP A O 1
ATOM 4657 N N . TRP A 1 591 ? 77.928 57.765 -132.187 1.00 88.44 591 TRP A N 1
ATOM 4658 C CA . TRP A 1 591 ? 77.041 57.327 -131.106 1.00 88.44 591 TRP A CA 1
ATOM 4659 C C . TRP A 1 591 ? 77.686 57.473 -129.733 1.00 88.44 591 TRP A C 1
ATOM 4661 O O . TRP A 1 591 ? 77.011 57.899 -128.801 1.00 88.44 591 TRP A O 1
ATOM 4671 N N . GLU A 1 592 ? 78.986 57.217 -129.600 1.00 90.06 592 GLU A N 1
ATOM 4672 C CA . GLU A 1 592 ? 79.696 57.428 -128.341 1.00 90.06 592 GLU A CA 1
ATOM 4673 C C . GLU A 1 592 ? 79.751 58.920 -127.970 1.00 90.06 592 GLU A C 1
ATOM 4675 O O . GLU A 1 592 ? 79.505 59.278 -126.816 1.00 90.06 592 GLU A O 1
ATOM 4680 N N . ARG A 1 593 ? 79.983 59.819 -128.940 1.00 90.12 593 ARG A N 1
ATOM 4681 C CA . ARG A 1 593 ? 79.917 61.275 -128.717 1.00 90.12 593 ARG A CA 1
ATOM 4682 C C . ARG A 1 593 ? 78.500 61.737 -128.381 1.00 90.12 593 ARG A C 1
ATOM 4684 O O . ARG A 1 593 ? 78.339 62.511 -127.440 1.00 90.12 593 ARG A O 1
ATOM 4691 N N . LYS A 1 594 ? 77.472 61.238 -129.078 1.00 88.06 594 LYS A N 1
ATOM 4692 C CA . LYS A 1 594 ? 76.061 61.538 -128.763 1.00 88.06 594 LYS A CA 1
ATOM 4693 C C . LYS A 1 594 ? 75.676 61.038 -127.377 1.00 88.06 594 LYS A C 1
ATOM 4695 O O . LYS A 1 594 ? 75.061 61.780 -126.622 1.00 88.06 594 LYS A O 1
ATOM 4700 N N . HIS A 1 595 ? 76.070 59.822 -127.011 1.00 89.31 595 HIS A N 1
ATOM 4701 C CA . HIS A 1 595 ? 75.789 59.278 -125.689 1.00 89.31 595 HIS A CA 1
ATOM 4702 C C . HIS A 1 595 ? 76.514 60.073 -124.598 1.00 89.31 595 HIS A C 1
ATOM 4704 O O . HIS A 1 595 ? 75.880 60.459 -123.623 1.00 89.31 595 HIS A O 1
ATOM 4710 N N . LYS A 1 596 ? 77.793 60.430 -124.789 1.00 90.75 596 LYS A N 1
ATOM 4711 C CA . LYS A 1 596 ? 78.515 61.328 -123.868 1.00 90.75 596 LYS A CA 1
ATOM 4712 C C . LYS A 1 596 ? 77.831 62.692 -123.735 1.00 90.75 596 LYS A C 1
ATOM 4714 O O . LYS A 1 596 ? 77.734 63.195 -122.620 1.00 90.75 596 LYS A O 1
ATOM 4719 N N . ALA A 1 597 ? 77.312 63.261 -124.824 1.00 88.81 597 ALA A N 1
ATOM 4720 C CA . ALA A 1 597 ? 76.555 64.512 -124.784 1.00 88.81 597 ALA A CA 1
ATOM 4721 C C . ALA A 1 597 ? 75.235 64.363 -124.009 1.00 88.81 597 ALA A C 1
ATOM 4723 O O . ALA A 1 597 ? 74.967 65.163 -123.117 1.00 88.81 597 ALA A O 1
ATOM 4724 N N . VAL A 1 598 ? 74.454 63.307 -124.267 1.00 89.44 598 VAL A N 1
ATOM 4725 C CA . VAL A 1 598 ? 73.210 63.020 -123.529 1.00 89.44 598 VAL A CA 1
ATOM 4726 C C . VAL A 1 598 ? 73.492 62.788 -122.047 1.00 89.44 598 VAL A C 1
ATOM 4728 O O . VAL A 1 598 ? 72.804 63.348 -121.203 1.00 89.44 598 VAL A O 1
ATOM 4731 N N . VAL A 1 599 ? 74.531 62.024 -121.706 1.00 90.25 599 VAL A N 1
ATOM 4732 C CA . VAL A 1 599 ? 74.932 61.799 -120.311 1.00 90.25 599 VAL A CA 1
ATOM 4733 C C . VAL A 1 599 ? 75.396 63.099 -119.658 1.00 90.25 599 VAL A C 1
ATOM 4735 O O . VAL A 1 599 ? 75.087 63.323 -118.492 1.00 90.25 599 VAL A O 1
ATOM 4738 N N . SER A 1 600 ? 76.097 63.975 -120.384 1.00 88.75 600 SER A N 1
ATOM 4739 C CA . SER A 1 600 ? 76.479 65.298 -119.880 1.00 88.75 600 SER A CA 1
ATOM 4740 C C . SER A 1 600 ? 75.258 66.175 -119.601 1.00 88.75 600 SER A C 1
ATOM 4742 O O . SER A 1 600 ? 75.208 66.796 -118.545 1.00 88.75 600 SER A O 1
ATOM 4744 N N . ILE A 1 601 ? 74.272 66.188 -120.504 1.00 86.12 601 ILE A N 1
ATOM 4745 C CA . ILE A 1 601 ? 73.009 66.924 -120.337 1.00 86.12 601 ILE A CA 1
ATOM 4746 C C . ILE A 1 601 ? 72.203 66.344 -119.165 1.00 86.12 601 ILE A C 1
ATOM 4748 O O . ILE A 1 601 ? 71.708 67.074 -118.310 1.00 86.12 601 ILE A O 1
ATOM 4752 N N . TYR A 1 602 ? 72.128 65.017 -119.051 1.00 83.69 602 TYR A N 1
ATOM 4753 C CA . TYR A 1 602 ? 71.456 64.364 -117.929 1.00 83.69 602 TYR A CA 1
ATOM 4754 C C . TYR A 1 602 ? 72.166 64.660 -116.600 1.00 83.69 602 TYR A C 1
ATOM 4756 O O . TYR A 1 602 ? 71.505 64.969 -115.612 1.00 83.69 602 TYR A O 1
ATOM 4764 N N . ARG A 1 603 ? 73.509 64.667 -116.573 1.00 87.31 603 ARG A N 1
ATOM 4765 C CA . ARG A 1 603 ? 74.295 65.096 -115.403 1.00 87.31 603 ARG A CA 1
ATOM 4766 C C . ARG A 1 603 ? 74.050 66.559 -115.049 1.00 87.31 603 ARG A C 1
ATOM 4768 O O . ARG A 1 603 ? 73.928 66.845 -113.861 1.00 87.31 603 ARG A O 1
ATOM 4775 N N . SER A 1 604 ? 73.970 67.470 -116.023 1.00 83.31 604 SER A N 1
ATOM 4776 C CA . SER A 1 604 ? 73.695 68.883 -115.741 1.00 83.31 604 SER A CA 1
ATOM 4777 C C . SER A 1 604 ? 72.285 69.092 -115.201 1.00 83.31 604 SER A C 1
ATOM 4779 O O . SER A 1 604 ? 72.137 69.804 -114.213 1.00 83.31 604 SER A O 1
ATOM 4781 N N . HIS A 1 605 ? 71.268 68.426 -115.759 1.00 81.19 605 HIS A N 1
ATOM 4782 C CA . HIS A 1 605 ? 69.897 68.543 -115.252 1.00 81.19 605 HIS A CA 1
ATOM 4783 C C . HIS A 1 605 ? 69.725 67.904 -113.870 1.00 81.19 605 HIS A C 1
ATOM 4785 O O . HIS A 1 605 ? 69.061 68.483 -113.016 1.00 81.19 605 HIS A O 1
ATOM 4791 N N . LEU A 1 606 ? 70.363 66.761 -113.595 1.00 81.31 606 LEU A N 1
ATOM 4792 C CA . LEU A 1 606 ? 70.370 66.181 -112.247 1.00 81.31 606 LEU A CA 1
ATOM 4793 C C . LEU A 1 606 ? 71.085 67.080 -111.236 1.00 81.31 606 LEU A C 1
ATOM 4795 O O . LEU A 1 606 ? 70.587 67.253 -110.129 1.00 81.31 606 LEU A O 1
ATOM 4799 N N . LEU A 1 607 ? 72.224 67.677 -111.601 1.00 81.69 607 LEU A N 1
ATOM 4800 C CA . LEU A 1 607 ? 72.917 68.628 -110.728 1.00 81.69 607 LEU A CA 1
ATOM 4801 C C . LEU A 1 607 ? 72.072 69.883 -110.473 1.00 81.69 607 LEU A C 1
ATOM 4803 O O . LEU A 1 607 ? 71.994 70.321 -109.328 1.00 81.69 607 LEU A O 1
ATOM 4807 N N . ALA A 1 608 ? 71.399 70.417 -111.494 1.00 77.12 608 ALA A N 1
ATOM 4808 C CA . ALA A 1 608 ? 70.479 71.544 -111.350 1.00 77.12 608 ALA A CA 1
ATOM 4809 C C . ALA A 1 608 ? 69.290 71.192 -110.430 1.00 77.12 608 ALA A C 1
ATOM 4811 O O . ALA A 1 608 ? 68.972 71.949 -109.509 1.00 77.12 608 ALA A O 1
ATOM 4812 N N . ALA A 1 609 ? 68.718 69.990 -110.580 1.00 74.88 609 ALA A N 1
ATOM 4813 C CA . ALA A 1 609 ? 67.652 69.482 -109.717 1.00 74.88 609 ALA A CA 1
ATOM 4814 C C . ALA A 1 609 ? 68.100 69.310 -108.252 1.00 74.88 609 ALA A C 1
ATOM 4816 O O . ALA A 1 609 ? 67.377 69.714 -107.344 1.00 74.88 609 ALA A O 1
ATOM 4817 N N . VAL A 1 610 ? 69.308 68.787 -108.000 1.00 74.00 610 VAL A N 1
ATOM 4818 C CA . VAL A 1 610 ? 69.867 68.662 -106.636 1.00 74.00 610 VAL A CA 1
ATOM 4819 C C . VAL A 1 610 ? 70.183 70.032 -106.022 1.00 74.00 610 VAL A C 1
ATOM 4821 O O . VAL A 1 610 ? 70.047 70.210 -104.815 1.00 74.00 610 VAL A O 1
ATOM 4824 N N . GLN A 1 611 ? 70.541 71.028 -106.836 1.00 76.88 611 GLN A N 1
ATOM 4825 C CA . GLN A 1 611 ? 70.725 72.420 -106.404 1.00 76.88 611 GLN A CA 1
ATOM 4826 C C . GLN A 1 611 ? 69.400 73.196 -106.250 1.00 76.88 611 GLN A C 1
ATOM 4828 O O . GLN A 1 611 ? 69.418 74.403 -106.006 1.00 76.88 611 GLN A O 1
ATOM 4833 N N . GLY A 1 612 ? 68.254 72.517 -106.374 1.00 73.69 612 GLY 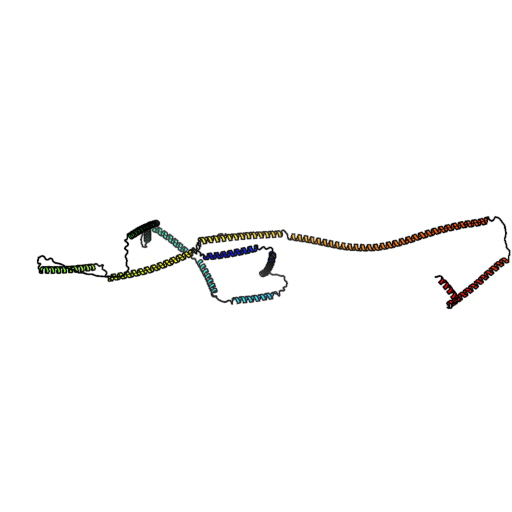A N 1
ATOM 4834 C CA . GLY A 1 612 ? 66.922 73.073 -106.128 1.00 73.69 612 GLY A CA 1
ATOM 4835 C C . GLY A 1 612 ? 66.348 73.917 -107.269 1.00 73.69 612 GLY A C 1
ATOM 4836 O O . GLY A 1 612 ? 65.321 74.562 -107.078 1.00 73.69 612 GLY A O 1
ATOM 4837 N N . ARG A 1 613 ? 66.977 73.929 -108.451 1.00 68.75 613 ARG A N 1
ATOM 4838 C CA . ARG A 1 613 ? 66.484 74.628 -109.648 1.00 68.75 613 ARG A CA 1
ATOM 4839 C C . ARG A 1 613 ? 66.285 73.622 -110.778 1.00 68.75 613 ARG A C 1
ATOM 4841 O O . ARG A 1 613 ? 67.227 73.279 -111.480 1.00 68.75 613 ARG A O 1
ATOM 4848 N N . MET A 1 614 ? 65.061 73.123 -110.924 1.00 73.88 614 MET A N 1
ATOM 4849 C CA . MET A 1 614 ? 64.685 72.234 -112.025 1.00 73.88 614 MET A CA 1
ATOM 4850 C C . MET A 1 614 ? 64.188 73.065 -113.214 1.00 73.88 614 MET A C 1
ATOM 4852 O O . MET A 1 614 ? 63.376 73.967 -113.024 1.00 73.88 614 MET A O 1
ATOM 4856 N N . ASP A 1 615 ? 64.676 72.767 -114.421 1.00 73.69 615 ASP A N 1
ATOM 4857 C CA . ASP A 1 615 ? 64.256 73.460 -115.644 1.00 73.69 615 ASP A CA 1
ATOM 4858 C C . ASP A 1 615 ? 62.763 73.215 -115.929 1.00 73.69 615 ASP A C 1
ATOM 4860 O O . ASP A 1 615 ? 62.274 72.083 -115.826 1.00 73.69 615 ASP A O 1
ATOM 4864 N N . GLU A 1 616 ? 62.036 74.272 -116.304 1.00 75.69 616 GLU A N 1
ATOM 4865 C CA . GLU A 1 616 ? 60.574 74.252 -116.483 1.00 75.69 616 GLU A CA 1
ATOM 4866 C C . GLU A 1 616 ? 60.110 73.201 -117.494 1.00 75.69 616 GLU A C 1
ATOM 4868 O O . GLU A 1 616 ? 59.088 72.554 -117.282 1.00 75.69 616 GLU A O 1
ATOM 4873 N N . GLU A 1 617 ? 60.871 72.972 -118.565 1.00 73.44 617 GLU A N 1
ATOM 4874 C CA . GLU A 1 617 ? 60.530 71.964 -119.573 1.00 73.44 617 GLU A CA 1
ATOM 4875 C C . GLU A 1 617 ? 60.611 70.537 -119.007 1.00 73.44 617 GLU A C 1
ATOM 4877 O O . GLU A 1 617 ? 59.749 69.702 -119.290 1.00 73.44 617 GLU A O 1
ATOM 4882 N N . VAL A 1 618 ? 61.591 70.260 -118.139 1.00 73.75 618 VAL A N 1
ATOM 4883 C CA . VAL A 1 618 ? 61.738 68.961 -117.459 1.00 73.75 618 VAL A CA 1
ATOM 4884 C C . VAL A 1 618 ? 60.642 68.786 -116.407 1.00 73.75 618 VAL A C 1
ATOM 4886 O O . VAL A 1 618 ? 60.059 67.705 -116.294 1.00 73.75 618 VAL A O 1
ATOM 4889 N N . GLN A 1 619 ? 60.292 69.853 -115.684 1.00 71.94 619 GLN A N 1
ATOM 4890 C CA . GLN A 1 619 ? 59.164 69.850 -114.754 1.00 71.94 619 GLN A CA 1
ATOM 4891 C C . GLN A 1 619 ? 57.824 69.661 -115.474 1.00 71.94 619 GLN A C 1
ATOM 4893 O O . GLN A 1 619 ? 56.989 68.892 -115.003 1.00 71.94 619 GLN A O 1
ATOM 4898 N N . ALA A 1 620 ? 57.615 70.307 -116.622 1.00 76.25 620 ALA A N 1
ATOM 4899 C CA . ALA A 1 620 ? 56.418 70.158 -117.441 1.00 76.25 620 ALA A CA 1
ATOM 4900 C C . ALA A 1 620 ? 56.289 68.731 -117.981 1.00 76.25 620 ALA A C 1
ATOM 4902 O O . ALA A 1 620 ? 55.195 68.167 -117.946 1.00 76.25 620 ALA A O 1
ATOM 4903 N N . LEU A 1 621 ? 57.398 68.113 -118.398 1.00 78.94 621 LEU A N 1
ATOM 4904 C CA . LEU A 1 621 ? 57.412 66.724 -118.846 1.00 78.94 621 LEU A CA 1
ATOM 4905 C C . LEU A 1 621 ? 57.120 65.751 -117.693 1.00 78.94 621 LEU A C 1
ATOM 4907 O O . LEU A 1 621 ? 56.288 64.860 -117.846 1.00 78.94 621 LEU A O 1
ATOM 4911 N N . LEU A 1 622 ? 57.726 65.945 -116.515 1.00 74.56 622 LEU A N 1
ATOM 4912 C CA . LEU A 1 622 ? 57.424 65.156 -115.311 1.00 74.56 622 LEU A CA 1
ATOM 4913 C C . LEU A 1 622 ? 55.970 65.334 -114.862 1.00 74.56 622 LEU A C 1
ATOM 4915 O O . LEU A 1 622 ? 55.310 64.358 -114.511 1.00 74.56 622 LEU A O 1
ATOM 4919 N N . LEU A 1 623 ? 55.438 66.554 -114.936 1.00 77.31 623 LEU A N 1
ATOM 4920 C CA . LEU A 1 623 ? 54.030 66.830 -114.673 1.00 77.31 623 LEU A CA 1
ATOM 4921 C C . LEU A 1 623 ? 53.122 66.199 -115.725 1.00 77.31 623 LEU A C 1
ATOM 4923 O O . LEU A 1 623 ? 52.048 65.739 -115.365 1.00 77.31 623 LEU A O 1
ATOM 4927 N N . GLN A 1 624 ? 53.521 66.141 -116.996 1.00 79.06 624 GLN A N 1
ATOM 4928 C CA . GLN A 1 624 ? 52.761 65.471 -118.050 1.00 79.06 624 GLN A CA 1
ATOM 4929 C C . GLN A 1 624 ? 52.772 63.952 -117.866 1.00 79.06 624 GLN A C 1
ATOM 4931 O O . GLN A 1 624 ? 51.723 63.329 -118.008 1.00 79.06 624 GLN A O 1
ATOM 4936 N N . ILE A 1 625 ? 53.902 63.366 -117.466 1.00 77.19 625 ILE A N 1
ATOM 4937 C CA . ILE A 1 625 ? 53.991 61.951 -117.087 1.00 77.19 625 ILE A CA 1
ATOM 4938 C C . ILE A 1 625 ? 53.092 61.681 -115.873 1.00 77.19 625 ILE A C 1
ATOM 4940 O O . ILE A 1 625 ? 52.296 60.747 -115.905 1.00 77.19 625 ILE A O 1
ATOM 4944 N N . LEU A 1 626 ? 53.121 62.540 -114.850 1.00 77.25 626 LEU A N 1
ATOM 4945 C CA . LEU A 1 626 ? 52.214 62.443 -113.701 1.00 77.25 626 LEU A CA 1
ATOM 4946 C C . LEU A 1 626 ? 50.739 62.591 -114.106 1.00 77.25 626 LEU A C 1
ATOM 4948 O O . LEU A 1 626 ? 49.895 61.840 -113.619 1.00 77.25 626 LEU A O 1
ATOM 4952 N N . ARG A 1 627 ? 50.416 63.505 -115.030 1.00 76.06 627 ARG A N 1
ATOM 4953 C CA . ARG A 1 627 ? 49.048 63.719 -115.531 1.00 76.06 627 ARG A CA 1
ATOM 4954 C C . ARG A 1 627 ? 48.545 62.532 -116.348 1.00 76.06 627 ARG A C 1
ATOM 4956 O O . ARG A 1 627 ? 47.363 62.221 -116.272 1.00 76.06 627 ARG A O 1
ATOM 4963 N N . ILE A 1 628 ? 49.413 61.871 -117.113 1.00 75.50 628 ILE A N 1
ATOM 4964 C CA . ILE A 1 628 ? 49.068 60.649 -117.851 1.00 75.50 628 ILE A CA 1
ATOM 4965 C C . ILE A 1 628 ? 48.883 59.482 -116.871 1.00 75.50 628 ILE A C 1
ATOM 4967 O O . ILE A 1 628 ? 47.899 58.756 -116.988 1.00 75.50 628 ILE A O 1
ATOM 4971 N N . SER A 1 629 ? 49.736 59.360 -115.851 1.00 68.12 629 SER A N 1
ATOM 4972 C CA . SER A 1 629 ? 49.612 58.315 -114.826 1.00 68.12 629 SER A CA 1
ATOM 4973 C C . SER A 1 629 ? 48.365 58.461 -113.943 1.00 68.12 629 SER A C 1
ATOM 4975 O O . SER A 1 629 ? 47.778 57.451 -113.572 1.00 68.12 629 SER A O 1
ATOM 4977 N N . GLN A 1 630 ? 47.896 59.681 -113.649 1.00 64.56 630 GLN A N 1
ATOM 4978 C CA . GLN A 1 630 ? 46.634 59.886 -112.914 1.00 64.56 630 GLN A CA 1
ATOM 4979 C C . GLN A 1 630 ? 45.376 59.701 -113.779 1.00 64.56 630 GLN A C 1
ATOM 4981 O O . GLN A 1 630 ? 44.314 59.391 -113.250 1.00 64.56 630 GLN A O 1
ATOM 4986 N N . LYS A 1 631 ? 45.468 59.834 -115.110 1.00 64.38 631 LYS A N 1
ATOM 4987 C CA . LYS A 1 631 ? 44.321 59.644 -116.019 1.00 64.38 631 LYS A CA 1
ATOM 4988 C C . LYS A 1 631 ? 44.013 58.178 -116.342 1.00 64.38 631 LYS A C 1
ATOM 4990 O O . LYS A 1 631 ? 42.998 57.914 -116.970 1.00 64.38 631 LYS A O 1
ATOM 4995 N N . GLY A 1 632 ? 44.868 57.248 -115.917 1.00 58.38 632 GLY A N 1
ATOM 4996 C CA . GLY A 1 632 ? 44.613 55.808 -116.005 1.00 58.38 632 GLY A CA 1
ATOM 4997 C C . GLY A 1 632 ? 43.837 55.221 -114.816 1.00 58.38 632 GLY A C 1
ATOM 4998 O O . GLY A 1 632 ? 43.602 54.019 -114.813 1.00 58.38 632 GLY A O 1
ATOM 4999 N N . GLN A 1 633 ? 43.475 56.033 -113.809 1.00 57.91 633 GLN A N 1
ATOM 5000 C CA . GLN A 1 633 ? 42.762 55.614 -112.586 1.00 57.91 633 GLN A CA 1
ATOM 5001 C C . GLN A 1 633 ? 41.298 56.098 -112.500 1.00 57.91 633 GLN A C 1
ATOM 5003 O O . GLN A 1 633 ? 40.738 56.123 -111.408 1.00 57.91 633 GLN A O 1
ATOM 5008 N N . ASN A 1 634 ? 40.666 56.423 -113.634 1.00 50.41 634 ASN A N 1
ATOM 5009 C CA . ASN A 1 634 ? 39.208 56.583 -113.737 1.00 50.41 634 ASN A CA 1
ATOM 5010 C C . ASN A 1 634 ? 38.625 55.637 -114.781 1.00 50.41 634 ASN A C 1
ATOM 5012 O O . ASN A 1 634 ? 39.204 55.591 -115.892 1.00 50.41 634 ASN A O 1
#

Foldseek 3Di:
DDDDPPDPPDDPPPPDPQFDFCVVVVVVVVVVVVVVVVVVVVVVVVVVVVPPPPVVCCVVVVVVVVVVVVVVVVVVVVVVVVVVVVVVVPDDDDDDDDDDDDDDDPPVVVVVVVVVVVVVVVVVVVVVVVVPDDDDDPPVVVVVVVVVVVVVVVVVVVVVVVVPPPPPPVVVVVVVVVVVVVVVVVVVVVDVVDDDDDDDDDDPVVVVVVVVVVVVVVVVDDPPVVVVVVVVVVVVVVVVVVVVVVVVVVVVVVVVVVVVVVDPPPDDDDDDDDDDDDDDDDDDDDDDDDDDDDDDDDDPVNVVVVVVVVVVVVVVVVVVVVVVVVVVVVVVVVPPPDDPPVVVVVVVVVVVVVVVVVVVVVVVVVVVVVVVVVVVVVVVVVVVVSVVSTDRPVVVVVVVVVVVVVVVVVVVVVVVVVVVVVVVVVVVVVVVVVVVVVCVVCPVVVVVVVVVVVVVVVVVVVVVVVVVVVVVVVVVVVVVVVVVVVVVVVVVVVVVVVVVVVVVVVVVVVVVVVVVVVVVVVVVVVVVVVVVVVVVVVVVVVVVVVVVVVVVVVVDDDDDDDDDDDDDDDVVVVVVVVVVVVVVVVVVVVVVVVVVVVVVVVVVQVVCVVVVHHDPVVVVVVVVVVVVVVVVVD

Secondary structure (DSSP, 8-state):
-----------------SEEEHHHHHHHHHHHHHHHHHHHHHHHHHHHHHH---TTTHHHHHHHHHHHHHHHHHHHHHHHHHHHHHHTTS----------------SHHHHHHHHHHHHHHHHHHHHHTTTSS----HHHHHHHHHHHHHHHHHHHHHHHHHHS--SSHHHHHHHHHHHHHHHHHHHHHHHHHS---------HHHHHHHHHHHHHHHHTSPPHHHHHHHHHHHHHHHHHHHHHHHHHHHHHHHHHHHHHHHS-------------------------------S----HHHHHHHHHHHHHHHHHHHHHHHHHHHHHHHHHHHSTT---HHHHHHHHHHHHHHHHHHHHHHHHHHHHHHHHHHHHHHHHHHHHHHHHSEEEHHHHHHHHHHHHHHHHHHHHHHHHHHHHHHHHHHHHHHHHHHHHHHHHHS-HHHHHHHHHHHHHHHHHHHHHHHHHHHHHHHHHHHHHHHHHHHHHHHHHHHHHHHHHHHHHHHHHHHHHHHHHHHHHHHHHHHHHHHHHHHHHHHHHHHHHHHHHHHHHHHTS--------------HHHHHHHHHHHHHHHHHHHHHHHHHHHHHHHHHHHHHHHHTT---HHHHHHHHHHHHHHHTT--